Protein AF-A0A7S4IKD4-F1 (afdb_monomer_lite)

pLDDT: mean 79.12, std 15.24, range [34.0, 98.56]

InterPro domains:
  IPR001251 CRAL-TRIO lipid binding domain [PF00650] (8-101)
  IPR001251 CRAL-TRIO lipid binding domain [PS50191] (1-107)
  IPR001251 CRAL-TRIO lipid binding domain [cd00170] (11-102)
  IPR001849 Pleckstrin homology domain [PF00169] (153-236)
  IPR001849 Pleckstrin homology domain [PS50003] (150-240)
  IPR001849 Pleckstrin homology domain [SM00233] (151-242)
  IPR006869 Domain of unknown function DUF547 [PF04784] (438-534)
  IPR011993 PH-like domain superfamily [G3DSA:2.30.29.30] (145-246)
  IPR036865 CRAL-TRIO lipid binding domain superfamily [G3DSA:3.40.525.10] (2-118)
  IPR036865 CRAL-TRIO lipid binding domain superfamily [SSF52087] (10-106)

Foldseek 3Di:
DVVVVVPPDAADEAEAECVVPDPVPDDLLVVLVVLQVCCQPPPNRHQAYEYFCQDPVVVVVCVVCVLSQPPVHVVRYHYYNHLVVCCQPDPQCGDDVVSPGDPDDPPVVVVVVVCVVVVADPVDGDQDQDPNDRPCCSVDLNWLVNLQVQFPDWDWKWWADSVHRDTAIWTWTHHQQKIFTHNDNGGSHTPHIDGQQQWEWAEEPQQKIWTQRSSRNTIIIGGPDPVVPVVVVSSQVRNVVRNYYYHYDPDPLPLCLVVNCQLPPDDADDDDDDDDDPDPDPVVLLVLVLQVVPDCVQQVDPQSKDFLQRQLVSSCVPPVDDSVVSQVSVQVCVVFAQKAWSDPPDPGRDNDRVTIMHGQSSHPALAQLPNGADNDADPDALVVLLVVLLVLLVVLQVVQADPVRDGDLVVSCSDSSVSVSSPSLNNQQAHDLVPDPDLLLSLLSVLLSLLSVLCSVQNNPPDPVSVCSQAPRHWHRGNSDIDGSCCSQQVAQQQQADFLPDPDRGNDPPPPRPCNVRHDPHHPLLVLLLSDDVQLHPSSDRDPDSVVSSVSSLLSQLVPAWDDDPLAIEGEPSLSRRPDPDSLVVSLVNDDPVVSVSNVPHYYDYDYDDSD

Organism: NCBI:txid1487602

Secondary structure (DSSP, 8-state):
-HHHHTTT-S-EEEEEE-TT--GGG--HHHHHHHHHHHHHHSTT-EEEEEEES--TTHHHHHHHHHHHH-HHHHTTEEE-SSGGGGGGTS-TTTSBGGGTSSB---HHHHHHHHHHHHT--SSS----EETTEEGGGGTS---HHHHSTT-SEEEEEEEE-SSS--EEEEEEEEETTEEEEESSTT-SS-SEEEE-TT-EEEEETTSEEEEE-TTS-EEEEEESSTT-THHHHHHHHHHHHTT-EEEEES-------HHHHBTTTB-PPP-----------HHHHHHHHHHHHH-GGGGGSGGGEEEHHHHHHHHHHHH---HHHHHHHHHHHHHTTSEEESSTT--S---SSS-EEEEGGG---SBTT-SS--SS--SS-HHHHHHHHHHHHHHHHHHTB-TTS-B-HHHHHT-HHHHHHHHHGGGGTT--GGG-S-HHHHHHHHHHHHHHHHHHHH-S--SHHHHHIIIII-EEEETTEEEEHHIIIIIIITTTBPPTT-SSSBS---TT-GGGGGS-SS--TTHHHHT-BTTTB-TT---S-HHHHHHHHHHHHHHHSEEEETTEEEEEGGGGGS--S-HHHHHHTTS-HHHHHHTTTPPEEEEPPP--

Structure (mmCIF, N/CA/C/O backbone):
data_AF-A0A7S4IKD4-F1
#
_entry.id   AF-A0A7S4IKD4-F1
#
loop_
_atom_site.group_PDB
_atom_site.id
_atom_site.type_symbol
_atom_site.label_atom_id
_atom_site.label_alt_id
_atom_site.label_comp_id
_atom_site.label_asym_id
_atom_site.label_entity_id
_atom_site.label_seq_id
_atom_site.pdbx_PDB_ins_code
_atom_site.Cartn_x
_atom_site.Cartn_y
_atom_site.Cartn_z
_atom_site.occupancy
_atom_site.B_iso_or_equiv
_atom_site.auth_seq_id
_atom_site.auth_comp_id
_atom_site.auth_asym_id
_atom_site.auth_atom_id
_atom_site.pdbx_PDB_model_num
ATOM 1 N N . ARG A 1 1 ? -0.491 -34.774 -1.405 1.00 44.06 1 ARG A N 1
ATOM 2 C CA . ARG A 1 1 ? -1.287 -34.882 -2.650 1.00 44.06 1 ARG A CA 1
ATOM 3 C C . ARG A 1 1 ? -2.643 -34.179 -2.616 1.00 44.06 1 ARG A C 1
ATOM 5 O O . ARG A 1 1 ? -3.100 -33.851 -3.691 1.00 44.06 1 ARG A O 1
ATOM 12 N N . ALA A 1 2 ? -3.212 -33.799 -1.462 1.00 40.69 2 ALA A N 1
ATOM 13 C CA . ALA A 1 2 ? -4.368 -32.878 -1.429 1.00 40.69 2 ALA A CA 1
ATOM 14 C C . ALA A 1 2 ? -4.152 -31.588 -2.266 1.00 40.69 2 ALA A C 1
ATOM 16 O O . ALA A 1 2 ? -5.079 -31.040 -2.841 1.00 40.69 2 ALA A O 1
ATOM 17 N N . ILE A 1 3 ? -2.892 -31.153 -2.386 1.00 42.62 3 ILE A N 1
ATOM 18 C CA . ILE A 1 3 ? -2.442 -30.009 -3.196 1.00 42.62 3 ILE A CA 1
ATOM 19 C C . ILE A 1 3 ? -2.218 -30.359 -4.691 1.00 42.62 3 ILE A C 1
ATOM 21 O O . ILE A 1 3 ? -2.214 -29.471 -5.541 1.00 42.62 3 ILE A O 1
ATOM 25 N N . GLU A 1 4 ? -2.017 -31.639 -5.017 1.00 43.22 4 GLU A N 1
ATOM 26 C CA . GLU A 1 4 ? -1.955 -32.151 -6.401 1.00 43.22 4 GLU A CA 1
ATOM 27 C C . GLU A 1 4 ? -3.375 -32.374 -6.952 1.00 43.22 4 GLU A C 1
ATOM 29 O O . GLU A 1 4 ? -3.638 -32.055 -8.106 1.00 43.22 4 GLU A O 1
ATOM 34 N N . ASP A 1 5 ? -4.299 -32.831 -6.100 1.00 43.81 5 ASP A N 1
ATOM 35 C CA . ASP A 1 5 ? -5.710 -33.070 -6.431 1.00 43.81 5 ASP A CA 1
ATOM 36 C C . ASP A 1 5 ? -6.487 -31.751 -6.680 1.00 43.81 5 ASP A C 1
ATOM 38 O O . ASP A 1 5 ? -7.509 -31.753 -7.359 1.00 43.81 5 ASP A O 1
ATOM 42 N N . ALA A 1 6 ? -5.972 -30.610 -6.196 1.00 44.97 6 ALA A N 1
ATOM 43 C CA . ALA A 1 6 ? -6.520 -29.265 -6.426 1.00 44.97 6 ALA A CA 1
ATOM 44 C C . ALA A 1 6 ? -6.237 -28.686 -7.835 1.00 44.97 6 ALA A C 1
ATOM 46 O O . ALA A 1 6 ? -6.698 -27.588 -8.149 1.00 44.97 6 ALA A O 1
ATOM 47 N N . GLY A 1 7 ? -5.464 -29.381 -8.680 1.00 47.50 7 GLY A N 1
ATOM 48 C CA . GLY A 1 7 ? -5.093 -28.907 -10.020 1.00 47.50 7 GLY A CA 1
ATOM 49 C C . GLY A 1 7 ? -4.305 -27.584 -10.024 1.00 47.50 7 GLY A C 1
ATOM 50 O O . GLY A 1 7 ? -3.664 -27.217 -9.031 1.00 47.50 7 GLY A O 1
ATOM 51 N N . ASP A 1 8 ? -4.377 -26.851 -11.142 1.00 44.81 8 ASP A N 1
ATOM 52 C CA . ASP A 1 8 ? -3.740 -25.536 -11.374 1.00 44.81 8 ASP A CA 1
ATOM 53 C C . ASP A 1 8 ? -4.354 -24.380 -10.547 1.00 44.81 8 ASP A C 1
ATOM 55 O O . ASP A 1 8 ? -4.099 -23.204 -10.817 1.00 44.81 8 ASP A O 1
ATOM 59 N N . ALA A 1 9 ? -5.168 -24.679 -9.526 1.00 49.19 9 ALA A N 1
ATOM 60 C CA . ALA A 1 9 ? -5.803 -23.671 -8.689 1.00 49.19 9 ALA A CA 1
ATOM 61 C C . ALA A 1 9 ? -4.767 -22.774 -7.983 1.00 49.19 9 ALA A C 1
ATOM 63 O O . ALA A 1 9 ? -3.820 -23.235 -7.320 1.00 49.19 9 ALA A O 1
ATOM 64 N N . GLN A 1 10 ? -4.987 -21.470 -8.170 1.00 62.91 10 GLN A N 1
ATOM 65 C CA . GLN A 1 10 ? -4.190 -20.355 -7.684 1.00 62.91 10 GLN A CA 1
ATOM 66 C C . GLN A 1 10 ? -4.344 -20.239 -6.164 1.00 62.91 10 GLN A C 1
ATOM 68 O O . GLN A 1 10 ? -5.368 -19.801 -5.663 1.00 62.91 10 GLN A O 1
ATOM 73 N N . GLN A 1 11 ? -3.285 -20.606 -5.446 1.00 69.62 11 GLN A N 1
ATOM 74 C CA . GLN A 1 11 ? -3.122 -20.424 -4.000 1.00 69.62 11 GLN A CA 1
ATOM 75 C C . GLN A 1 11 ? -4.026 -21.271 -3.069 1.00 69.62 11 GLN A C 1
ATOM 77 O O . GLN A 1 11 ? -5.070 -21.794 -3.431 1.00 69.62 11 GLN A O 1
ATOM 82 N N . ILE A 1 12 ? -3.544 -21.467 -1.842 1.00 74.81 12 ILE A N 1
ATOM 83 C CA . ILE A 1 12 ? -4.068 -22.319 -0.771 1.00 74.81 12 ILE A CA 1
ATOM 84 C C . ILE A 1 12 ? -4.217 -21.446 0.471 1.00 74.81 12 ILE A C 1
ATOM 86 O O . ILE A 1 12 ? -3.310 -20.675 0.803 1.00 74.81 12 ILE A O 1
ATOM 90 N N . VAL A 1 13 ? -5.323 -21.622 1.186 1.00 78.44 13 VAL A N 1
ATOM 91 C CA . VAL A 1 13 ? -5.554 -21.010 2.496 1.00 78.44 13 VAL A CA 1
ATOM 92 C C . VAL A 1 13 ? -5.395 -22.068 3.584 1.00 78.44 13 VAL A C 1
ATOM 94 O O . VAL A 1 13 ? -5.990 -23.141 3.514 1.00 78.44 13 VAL A O 1
ATOM 97 N N . LEU A 1 14 ? -4.577 -21.774 4.593 1.00 79.88 14 LEU A N 1
ATOM 98 C CA . LEU A 1 14 ? -4.394 -22.624 5.769 1.00 79.88 14 LEU A CA 1
ATOM 99 C C . LEU A 1 14 ? -5.228 -22.074 6.925 1.00 79.88 14 LEU A C 1
ATOM 101 O O . LEU A 1 14 ? -4.923 -20.991 7.412 1.00 79.88 14 LEU A O 1
ATOM 105 N N . ILE A 1 15 ? -6.234 -22.815 7.391 1.00 83.81 15 ILE A N 1
ATOM 106 C CA . ILE A 1 15 ? -7.052 -22.432 8.553 1.00 83.81 15 ILE A CA 1
ATOM 107 C C . ILE A 1 15 ? -6.556 -23.183 9.789 1.00 83.81 15 ILE A C 1
ATOM 109 O O . ILE A 1 15 ? -6.458 -24.408 9.783 1.00 83.81 15 ILE A O 1
ATOM 113 N N . ASN A 1 16 ? -6.235 -22.447 10.847 1.00 82.81 16 ASN A N 1
ATOM 114 C CA . ASN A 1 16 ? -5.725 -22.960 12.109 1.00 82.81 16 ASN A CA 1
ATOM 115 C C . ASN A 1 16 ? -6.637 -22.509 13.256 1.00 82.81 16 ASN A C 1
ATOM 117 O O . ASN A 1 16 ? -6.608 -21.339 13.644 1.00 82.81 16 ASN A O 1
ATOM 121 N N . ASP A 1 17 ? -7.449 -23.427 13.787 1.00 84.62 17 ASP A N 1
ATOM 122 C CA . ASP A 1 17 ? -8.255 -23.165 14.981 1.00 84.62 17 ASP A CA 1
ATOM 123 C C . ASP A 1 17 ? -7.403 -23.276 16.238 1.00 84.62 17 ASP A C 1
ATOM 125 O O . ASP A 1 17 ? -6.868 -24.335 16.564 1.00 84.62 17 ASP A O 1
ATOM 129 N N . LEU A 1 18 ? -7.280 -22.164 16.956 1.00 82.19 18 LEU A N 1
ATOM 130 C CA . LEU A 1 18 ? -6.526 -22.088 18.199 1.00 82.19 18 LEU A CA 1
ATOM 131 C C . LEU A 1 18 ? -7.419 -22.211 19.437 1.00 82.19 18 LEU A C 1
ATOM 133 O O . LEU A 1 18 ? -6.959 -21.951 20.555 1.00 82.19 18 LEU A O 1
ATOM 137 N N . ASN A 1 19 ? -8.675 -22.627 19.274 1.00 81.88 19 ASN A N 1
ATOM 138 C CA . ASN A 1 19 ? -9.531 -22.958 20.399 1.00 81.88 19 ASN A CA 1
ATOM 139 C C . ASN A 1 19 ? -8.901 -24.094 21.232 1.00 81.88 19 ASN A C 1
ATOM 141 O O . ASN A 1 19 ? -8.451 -25.109 20.705 1.00 81.88 19 ASN A O 1
ATOM 145 N N . GLY A 1 20 ? -8.802 -23.908 22.551 1.00 79.44 20 GLY A N 1
ATOM 146 C CA . GLY A 1 20 ? -8.108 -24.853 23.439 1.00 79.44 20 GLY A CA 1
ATOM 147 C C . GLY A 1 20 ? -6.572 -24.860 23.325 1.00 79.44 20 GLY A C 1
ATOM 148 O O . GLY A 1 20 ? -5.914 -25.751 23.873 1.00 79.44 20 GLY A O 1
ATOM 149 N N . PHE A 1 21 ? -5.965 -23.882 22.644 1.00 79.25 21 PHE A N 1
ATOM 150 C CA . PHE A 1 21 ? -4.509 -23.764 22.572 1.00 79.25 21 PHE A CA 1
ATOM 151 C C . PHE A 1 21 ? -3.890 -23.455 23.948 1.00 79.25 21 PHE A C 1
ATOM 153 O O . PHE A 1 21 ? -4.237 -22.484 24.623 1.00 79.25 21 PHE A O 1
ATOM 160 N N . GLU A 1 22 ? -2.898 -24.254 24.339 1.00 72.00 22 GLU A N 1
ATOM 161 C CA . GLU A 1 22 ? -2.174 -24.154 25.602 1.00 72.00 22 GLU A CA 1
ATOM 162 C C . GLU A 1 22 ? -0.659 -24.323 25.391 1.00 72.00 22 GLU A C 1
ATOM 164 O O . GLU A 1 22 ? -0.173 -24.878 24.412 1.00 72.00 22 GLU A O 1
ATOM 169 N N . LYS A 1 23 ? 0.165 -23.919 26.362 1.00 64.94 23 LYS A N 1
ATOM 170 C CA . LYS A 1 23 ? 1.620 -24.138 26.249 1.00 64.94 23 LYS A CA 1
ATOM 171 C C . LYS A 1 23 ? 1.994 -25.630 26.160 1.00 64.94 23 LYS A C 1
ATOM 173 O O . LYS A 1 23 ? 3.006 -25.955 25.549 1.00 64.94 23 LYS A O 1
ATOM 178 N N . LYS A 1 24 ? 1.198 -26.521 26.767 1.00 75.50 24 LYS A N 1
ATOM 179 C CA . LYS A 1 24 ? 1.454 -27.973 26.817 1.00 75.50 24 LYS A CA 1
ATOM 180 C C . LYS A 1 24 ? 1.207 -28.692 25.485 1.00 75.50 24 LYS A C 1
ATOM 182 O O . LYS A 1 24 ? 1.806 -29.737 25.268 1.00 75.50 24 LYS A O 1
ATOM 187 N N . ASN A 1 25 ? 0.348 -28.147 24.619 1.00 73.56 25 ASN A N 1
ATOM 188 C CA . ASN A 1 25 ? 0.013 -28.726 23.312 1.00 73.56 25 ASN A CA 1
ATOM 189 C C . ASN A 1 25 ? 0.691 -27.990 22.141 1.00 73.56 25 ASN A C 1
ATOM 191 O O . ASN A 1 25 ? 0.447 -28.315 20.984 1.00 73.56 25 ASN A O 1
ATOM 195 N N . ASN A 1 26 ? 1.582 -27.035 22.432 1.00 69.62 26 ASN A N 1
ATOM 196 C CA . ASN A 1 26 ? 2.307 -26.277 21.422 1.00 69.62 26 ASN A CA 1
ATOM 197 C C . ASN A 1 26 ? 3.746 -26.781 21.236 1.00 69.62 26 ASN A C 1
ATOM 199 O O . ASN A 1 26 ? 4.644 -26.440 22.014 1.00 69.62 26 ASN A O 1
ATOM 203 N N . ASP A 1 27 ? 3.984 -27.511 20.147 1.00 69.94 27 ASP A N 1
ATOM 204 C CA . ASP A 1 27 ? 5.330 -27.812 19.664 1.00 69.94 27 ASP A CA 1
ATOM 205 C C . ASP A 1 27 ? 5.785 -26.747 18.651 1.00 69.94 27 ASP A C 1
ATOM 207 O O . ASP A 1 27 ? 5.557 -26.828 17.442 1.00 69.94 27 ASP A O 1
ATOM 211 N N . PHE A 1 28 ? 6.479 -25.724 19.156 1.00 62.47 28 PHE A N 1
ATOM 212 C CA . PHE A 1 28 ? 7.047 -24.647 18.339 1.00 62.47 28 PHE A CA 1
ATOM 213 C C . PHE A 1 28 ? 7.968 -25.139 17.218 1.00 62.47 28 PHE A C 1
ATOM 215 O O . PHE A 1 28 ? 8.113 -24.461 16.200 1.00 62.47 28 PHE A O 1
ATOM 222 N N . ARG A 1 29 ? 8.631 -26.282 17.413 1.00 56.53 29 ARG A N 1
ATOM 223 C CA . ARG A 1 29 ? 9.546 -26.839 16.422 1.00 56.53 29 ARG A CA 1
ATOM 224 C C . ARG A 1 29 ? 8.765 -27.507 15.299 1.00 56.53 29 ARG A C 1
ATOM 226 O O . ARG A 1 29 ? 9.107 -27.273 14.143 1.00 56.53 29 ARG A O 1
ATOM 233 N N . MET A 1 30 ? 7.722 -28.264 15.631 1.00 63.59 30 MET A N 1
ATOM 234 C CA . MET A 1 30 ? 6.826 -28.856 14.637 1.00 63.59 30 MET A CA 1
ATOM 235 C C . MET A 1 30 ? 6.145 -27.771 13.793 1.00 63.59 30 MET A C 1
ATOM 237 O O . MET A 1 30 ? 6.184 -27.834 12.568 1.00 63.59 30 MET A O 1
ATOM 241 N N . ASN A 1 31 ? 5.631 -26.716 14.432 1.00 65.88 31 ASN A N 1
ATOM 242 C CA . ASN A 1 31 ? 4.996 -25.589 13.740 1.00 65.88 31 ASN A CA 1
ATOM 243 C C . ASN A 1 31 ? 5.947 -24.883 12.763 1.00 65.88 31 ASN A C 1
ATOM 245 O O . ASN A 1 31 ? 5.590 -24.614 11.617 1.00 65.88 31 ASN A O 1
ATOM 249 N N . LYS A 1 32 ? 7.184 -24.614 13.197 1.00 63.25 32 LYS A N 1
ATOM 250 C CA . LYS A 1 32 ? 8.217 -24.024 12.338 1.00 63.25 32 LYS A CA 1
ATOM 251 C C . LYS A 1 32 ? 8.545 -24.912 11.138 1.00 63.25 32 LYS A C 1
ATOM 253 O O . LYS A 1 32 ? 8.718 -24.404 10.037 1.00 63.25 32 LYS A O 1
ATOM 258 N N . LEU A 1 33 ? 8.646 -26.219 11.362 1.00 61.91 33 LEU A N 1
ATOM 259 C CA . LEU A 1 33 ? 9.004 -27.186 10.333 1.00 61.91 33 LEU A CA 1
ATOM 260 C C . LEU A 1 33 ? 7.888 -27.355 9.295 1.00 61.91 33 LEU A C 1
ATOM 262 O O . LEU A 1 33 ? 8.172 -27.266 8.107 1.00 61.91 33 LEU A O 1
ATOM 266 N N . MET A 1 34 ? 6.636 -27.542 9.729 1.00 67.00 34 MET A N 1
ATOM 267 C CA . MET A 1 34 ? 5.467 -27.661 8.842 1.00 67.00 34 MET A CA 1
ATOM 268 C C . MET A 1 34 ? 5.378 -26.476 7.882 1.00 67.00 34 MET A C 1
ATOM 270 O O . MET A 1 34 ? 5.236 -26.635 6.673 1.00 67.00 34 MET A O 1
ATOM 274 N N . LEU A 1 35 ? 5.543 -25.280 8.430 1.00 67.50 35 LEU A N 1
ATOM 275 C CA . LEU A 1 35 ? 5.567 -24.034 7.687 1.00 67.50 35 LEU A CA 1
ATOM 276 C C . LEU A 1 35 ? 6.726 -23.978 6.680 1.00 67.50 35 LEU A C 1
ATOM 278 O O . LEU A 1 35 ? 6.500 -23.726 5.501 1.00 67.50 35 LEU A O 1
ATOM 282 N N . GLU A 1 36 ? 7.956 -24.273 7.111 1.00 62.38 36 GLU A N 1
ATOM 283 C CA . GLU A 1 36 ? 9.125 -24.312 6.220 1.00 62.38 36 GLU A CA 1
ATOM 284 C C . GLU A 1 36 ? 8.964 -25.347 5.092 1.00 62.38 36 GLU A C 1
ATOM 286 O O . GLU A 1 36 ? 9.387 -25.094 3.965 1.00 62.38 36 GLU A O 1
ATOM 291 N N . MET A 1 37 ? 8.306 -26.480 5.351 1.00 63.41 37 MET A N 1
ATOM 292 C CA . MET A 1 37 ? 8.037 -27.498 4.336 1.00 63.41 37 MET A CA 1
ATOM 293 C C . MET A 1 37 ? 7.001 -27.069 3.313 1.00 63.41 37 MET A C 1
ATOM 295 O O . MET A 1 37 ? 7.226 -27.288 2.121 1.00 63.41 37 MET A O 1
ATOM 299 N N . VAL A 1 38 ? 5.876 -26.507 3.766 1.00 65.44 38 VAL A N 1
ATOM 300 C CA . VAL A 1 38 ? 4.821 -26.031 2.868 1.00 65.44 38 VAL A CA 1
ATOM 301 C C . VAL A 1 38 ? 5.416 -25.013 1.902 1.00 65.44 38 VAL A C 1
ATOM 303 O O . VAL A 1 38 ? 5.215 -25.126 0.698 1.00 65.44 38 VAL A O 1
ATOM 306 N N . LEU A 1 39 ? 6.233 -24.087 2.405 1.00 61.31 39 LEU A N 1
ATOM 307 C CA . LEU A 1 39 ? 6.875 -23.078 1.569 1.00 61.31 39 LEU A CA 1
ATOM 308 C C . LEU A 1 39 ? 7.940 -23.665 0.635 1.00 61.31 39 LEU A C 1
ATOM 310 O O . LEU A 1 39 ? 8.071 -23.216 -0.499 1.00 61.31 39 LEU A O 1
ATOM 314 N N . ALA A 1 40 ? 8.694 -24.672 1.087 1.00 56.25 40 ALA A N 1
ATOM 315 C CA . ALA A 1 40 ? 9.734 -25.296 0.273 1.00 56.25 40 ALA A CA 1
ATOM 316 C C . ALA A 1 40 ? 9.167 -26.147 -0.877 1.00 56.25 40 ALA A C 1
ATOM 318 O O . ALA A 1 40 ? 9.747 -26.169 -1.961 1.00 56.25 40 ALA A O 1
ATOM 319 N N . HIS A 1 41 ? 8.057 -26.853 -0.644 1.00 59.19 41 HIS A N 1
ATOM 320 C CA . HIS A 1 41 ? 7.468 -27.786 -1.614 1.00 59.19 41 HIS A CA 1
ATOM 321 C C . HIS A 1 41 ? 6.354 -27.157 -2.452 1.00 59.19 41 HIS A C 1
ATOM 323 O O . HIS A 1 41 ? 6.120 -27.595 -3.577 1.00 59.19 41 HIS A O 1
ATOM 329 N N . PHE A 1 42 ? 5.695 -26.124 -1.928 1.00 63.66 42 PHE A N 1
ATOM 330 C CA . PHE A 1 42 ? 4.619 -25.396 -2.595 1.00 63.66 42 PHE A CA 1
ATOM 331 C C . PHE A 1 42 ? 4.904 -23.883 -2.584 1.00 63.66 42 PHE A C 1
ATOM 333 O O . PHE A 1 42 ? 4.105 -23.102 -2.050 1.00 63.66 42 PHE A O 1
ATOM 340 N N . PRO A 1 43 ? 6.047 -23.448 -3.154 1.00 56.38 43 PRO A N 1
ATOM 341 C CA . PRO A 1 43 ? 6.421 -22.038 -3.177 1.00 56.38 43 PRO A CA 1
ATOM 342 C C . PRO A 1 43 ? 5.343 -21.222 -3.897 1.00 56.38 43 PRO A C 1
ATOM 344 O O . PRO A 1 43 ? 4.772 -21.673 -4.889 1.00 56.38 43 PRO A O 1
ATOM 347 N N . ASN A 1 44 ? 5.029 -20.037 -3.370 1.00 64.12 44 ASN A N 1
ATOM 348 C CA . ASN A 1 44 ? 3.994 -19.124 -3.879 1.00 64.12 44 ASN A CA 1
ATOM 349 C C . ASN A 1 44 ? 2.557 -19.672 -3.906 1.00 64.12 44 ASN A C 1
ATOM 351 O O . ASN A 1 44 ? 1.653 -18.967 -4.352 1.00 64.12 44 ASN A O 1
ATOM 355 N N . ARG A 1 45 ? 2.312 -20.883 -3.384 1.00 68.50 45 ARG A N 1
ATOM 356 C CA . ARG A 1 45 ? 0.958 -21.438 -3.271 1.00 68.50 45 ARG A CA 1
ATOM 357 C C . ARG A 1 45 ? 0.288 -21.129 -1.941 1.00 68.50 45 ARG A C 1
ATOM 359 O O . ARG A 1 45 ? -0.904 -21.334 -1.853 1.00 68.50 45 ARG A O 1
ATOM 366 N N . VAL A 1 46 ? 0.975 -20.642 -0.909 1.00 73.31 46 VAL A N 1
ATOM 367 C CA . VAL A 1 46 ? 0.298 -20.227 0.338 1.00 73.31 46 VAL A CA 1
ATOM 368 C C . VAL A 1 46 ? -0.264 -18.823 0.149 1.00 73.31 46 VAL A C 1
ATOM 370 O O . VAL A 1 46 ? 0.485 -17.857 0.242 1.00 73.31 46 VAL A O 1
ATOM 373 N N . GLY A 1 47 ? -1.556 -18.703 -0.148 1.00 71.25 47 GLY A N 1
ATOM 374 C CA . GLY A 1 47 ? -2.231 -17.412 -0.321 1.00 71.25 47 GLY A CA 1
ATOM 375 C C . GLY A 1 47 ? -2.484 -16.722 1.012 1.00 71.25 47 GLY A C 1
ATOM 376 O O . GLY A 1 47 ? -2.178 -15.544 1.160 1.00 71.25 47 GLY A O 1
ATOM 377 N N . ALA A 1 48 ? -2.945 -17.483 2.008 1.00 78.19 48 ALA A N 1
ATOM 378 C CA . ALA A 1 48 ? -3.204 -16.968 3.346 1.00 78.19 48 ALA A CA 1
ATOM 379 C C . ALA A 1 48 ? -3.029 -18.037 4.436 1.00 78.19 48 ALA A C 1
ATOM 381 O O . ALA A 1 48 ? -3.173 -19.239 4.197 1.00 78.19 48 ALA A O 1
ATOM 382 N N . ILE A 1 49 ? -2.739 -17.583 5.655 1.00 81.00 49 ILE A N 1
ATOM 383 C CA . ILE A 1 49 ? -2.737 -18.381 6.883 1.00 81.00 49 ILE A CA 1
ATOM 384 C C . ILE A 1 49 ? -3.702 -17.716 7.862 1.00 81.00 49 ILE A C 1
ATOM 386 O O . ILE A 1 49 ? -3.421 -16.641 8.383 1.00 81.00 49 ILE A O 1
ATOM 390 N N . TRP A 1 50 ? -4.841 -18.344 8.107 1.00 86.62 50 TRP A N 1
ATOM 391 C CA . TRP A 1 50 ? -5.902 -17.863 8.980 1.00 86.62 50 TRP A CA 1
ATOM 392 C C . TRP A 1 50 ? -5.810 -18.542 10.339 1.00 86.62 50 TRP A C 1
ATOM 394 O O . TRP A 1 50 ? -6.067 -19.734 10.460 1.00 86.62 50 TRP A O 1
ATOM 404 N N . CYS A 1 51 ? -5.456 -17.795 11.377 1.00 85.19 51 CYS A N 1
ATOM 405 C CA . CYS A 1 51 ? -5.509 -18.276 12.753 1.00 85.19 51 CYS A CA 1
ATOM 406 C C . CYS A 1 51 ? -6.801 -17.776 13.400 1.00 85.19 51 CYS A C 1
ATOM 408 O O . CYS A 1 51 ? -6.943 -16.574 13.617 1.00 85.19 51 CYS A O 1
ATOM 410 N N . VAL A 1 52 ? -7.719 -18.678 13.731 1.00 85.25 52 VAL A N 1
ATOM 411 C CA . VAL A 1 52 ? -9.008 -18.353 14.361 1.00 85.25 52 VAL A CA 1
ATOM 412 C C . VAL A 1 52 ? -9.002 -18.718 15.842 1.00 85.25 52 VAL A C 1
ATOM 414 O O . VAL A 1 52 ? -8.142 -19.474 16.297 1.00 85.25 52 VAL A O 1
ATOM 417 N N . SER A 1 53 ? -9.929 -18.145 16.614 1.00 83.19 53 SER A N 1
ATOM 418 C CA . SER A 1 53 ? -10.049 -18.386 18.064 1.00 83.19 53 SER A CA 1
ATOM 419 C C . SER A 1 53 ? -8.756 -18.073 18.833 1.00 83.19 53 SER A C 1
ATOM 421 O O . SER A 1 53 ? -8.377 -18.782 19.764 1.00 83.19 53 SER A O 1
ATOM 423 N N . THR A 1 54 ? -8.022 -17.037 18.411 1.00 73.50 54 THR A N 1
ATOM 424 C CA . THR A 1 54 ? -6.647 -16.779 18.867 1.00 73.50 54 THR A CA 1
ATOM 425 C C . THR A 1 54 ? -6.585 -16.372 20.354 1.00 73.50 54 THR A C 1
ATOM 427 O O . THR A 1 54 ? -6.985 -15.263 20.717 1.00 73.50 54 THR A O 1
ATOM 430 N N . PRO A 1 55 ? -6.031 -17.197 21.271 1.00 70.69 55 PRO A N 1
ATOM 431 C CA . PRO A 1 55 ? -5.939 -16.801 22.673 1.00 70.69 55 PRO A CA 1
ATOM 432 C C . PRO A 1 55 ? -4.837 -15.757 22.879 1.00 70.69 55 PRO A C 1
ATOM 434 O O . PRO A 1 55 ? -3.855 -15.694 22.136 1.00 70.69 55 PRO A O 1
ATOM 437 N N . TRP A 1 56 ? -4.916 -14.978 23.963 1.00 62.00 56 TRP A N 1
ATOM 438 C CA . TRP A 1 56 ? -3.921 -13.936 24.264 1.00 62.00 56 TRP A CA 1
ATOM 439 C C . TRP A 1 56 ? -2.474 -14.469 24.305 1.00 62.00 56 TRP A C 1
ATOM 441 O O . TRP A 1 56 ? -1.544 -13.757 23.920 1.00 62.00 56 TRP A O 1
ATOM 451 N N . ILE A 1 57 ? -2.274 -15.730 24.718 1.00 64.69 57 ILE A N 1
ATOM 452 C CA . ILE A 1 57 ? -0.962 -16.392 24.758 1.00 64.69 57 ILE A CA 1
ATOM 453 C C . ILE A 1 57 ? -0.371 -16.597 23.354 1.00 64.69 57 ILE A C 1
ATOM 455 O O . ILE A 1 57 ? 0.850 -16.545 23.190 1.00 64.69 57 ILE A O 1
ATOM 459 N N . PHE A 1 58 ? -1.208 -16.729 22.318 1.00 67.75 58 PHE A N 1
ATOM 460 C CA . PHE A 1 58 ? -0.756 -16.815 20.931 1.00 67.75 58 PHE A CA 1
ATOM 461 C C . PHE A 1 58 ? -0.029 -15.537 20.494 1.00 67.75 58 PHE A C 1
ATOM 463 O O . PHE A 1 58 ? 0.924 -15.606 19.727 1.00 67.75 58 PHE A O 1
ATOM 470 N N . ARG A 1 59 ? -0.347 -14.373 21.079 1.00 60.22 59 ARG A N 1
ATOM 471 C CA . ARG A 1 59 ? 0.387 -13.113 20.836 1.00 60.22 59 ARG A CA 1
ATOM 472 C C . ARG A 1 59 ? 1.858 -13.218 21.256 1.00 60.22 59 ARG A C 1
ATOM 474 O O . ARG A 1 59 ? 2.726 -12.608 20.635 1.00 60.22 59 ARG A O 1
ATOM 481 N N . MET A 1 60 ? 2.158 -13.994 22.300 1.00 59.09 60 MET A N 1
ATOM 482 C CA . MET A 1 60 ? 3.531 -14.264 22.742 1.00 59.09 60 MET A CA 1
ATOM 483 C C . MET A 1 60 ? 4.232 -15.258 21.808 1.00 59.09 60 MET A C 1
ATOM 485 O O . MET A 1 60 ? 5.398 -15.068 21.471 1.00 59.09 60 MET A O 1
ATOM 489 N N . VAL A 1 61 ? 3.504 -16.278 21.350 1.00 64.62 61 VAL A N 1
ATOM 490 C CA . VAL A 1 61 ? 3.975 -17.307 20.409 1.00 64.62 61 VAL A CA 1
ATOM 491 C C . VAL A 1 61 ? 4.281 -16.694 19.039 1.00 64.62 61 VAL A C 1
ATOM 493 O O . VAL A 1 61 ? 5.362 -16.903 18.496 1.00 64.62 61 VAL A O 1
ATOM 496 N N . PHE A 1 62 ? 3.390 -15.859 18.510 1.00 70.81 62 PHE A N 1
ATOM 497 C CA . PHE A 1 62 ? 3.546 -15.229 17.204 1.00 70.81 62 PHE A CA 1
ATOM 498 C C . PHE A 1 62 ? 4.755 -14.289 17.151 1.00 70.81 62 PHE A C 1
ATOM 500 O O . PHE A 1 62 ? 5.470 -14.271 16.157 1.00 70.81 62 PHE A O 1
ATOM 507 N N . ARG A 1 63 ? 5.089 -13.585 18.245 1.00 64.12 63 ARG A N 1
ATOM 508 C CA . ARG A 1 63 ? 6.343 -12.802 18.336 1.00 64.12 63 ARG A CA 1
ATOM 509 C C . ARG A 1 63 ? 7.602 -13.661 18.179 1.00 64.12 63 ARG A C 1
ATOM 511 O O . ARG A 1 63 ? 8.619 -13.156 17.714 1.00 64.12 63 ARG A O 1
ATOM 518 N N . VAL A 1 64 ? 7.537 -14.936 18.563 1.00 61.22 64 VAL A N 1
ATOM 519 C CA . VAL A 1 64 ? 8.629 -15.906 18.394 1.00 61.22 64 VAL A CA 1
ATOM 520 C C . VAL A 1 64 ? 8.656 -16.470 16.969 1.00 61.22 64 VAL A C 1
ATOM 522 O O . VAL A 1 64 ? 9.744 -16.694 16.441 1.00 61.22 64 VAL A O 1
ATOM 525 N N . ILE A 1 65 ? 7.488 -16.654 16.341 1.00 63.81 65 ILE A N 1
ATOM 526 C CA . ILE A 1 65 ? 7.338 -17.226 14.991 1.00 63.81 65 ILE A CA 1
ATOM 527 C C . ILE A 1 65 ? 7.580 -16.185 13.884 1.00 63.81 65 ILE A C 1
ATOM 529 O O . ILE A 1 65 ? 8.128 -16.526 12.841 1.00 63.81 65 ILE A O 1
ATOM 533 N N . LYS A 1 66 ? 7.241 -14.909 14.106 1.00 65.50 66 LYS A N 1
ATOM 534 C CA . LYS A 1 66 ? 7.350 -13.818 13.119 1.00 65.50 66 LYS A CA 1
ATOM 535 C C . LYS A 1 66 ? 8.723 -13.748 12.422 1.00 65.50 66 LYS A C 1
ATOM 537 O O . LYS A 1 66 ? 8.748 -13.702 11.197 1.00 65.50 66 LYS A O 1
ATOM 542 N N . PRO A 1 67 ? 9.870 -13.835 13.128 1.00 61.94 67 PRO A N 1
ATOM 543 C CA . PRO A 1 67 ? 11.188 -13.840 12.486 1.00 61.94 67 PRO A CA 1
ATOM 544 C C . PRO A 1 67 ? 11.492 -15.082 11.627 1.00 61.94 67 PRO A C 1
ATOM 546 O O . PRO A 1 67 ? 12.537 -15.128 10.984 1.00 61.94 67 PRO A O 1
ATOM 549 N N . TRP A 1 68 ? 10.664 -16.131 11.675 1.00 62.25 68 TRP A N 1
ATOM 550 C CA . TRP A 1 68 ? 10.838 -17.355 10.879 1.00 62.25 68 TRP A CA 1
ATOM 551 C C . TRP A 1 68 ? 10.131 -17.286 9.529 1.00 62.25 68 TRP A C 1
ATOM 553 O O . TRP A 1 68 ? 10.554 -17.983 8.614 1.00 62.25 68 TRP A O 1
ATOM 563 N N . LEU A 1 69 ? 9.083 -16.466 9.437 1.00 65.25 69 LEU A N 1
ATOM 564 C CA . LEU A 1 69 ? 8.182 -16.362 8.292 1.00 65.25 69 LEU A CA 1
ATOM 565 C C . LEU A 1 69 ? 8.772 -15.523 7.146 1.00 65.25 69 LEU A C 1
ATOM 567 O O . LEU A 1 69 ? 8.488 -15.801 5.990 1.00 65.25 69 LEU A O 1
ATOM 571 N N . GLY A 1 70 ? 9.616 -14.529 7.453 1.00 59.53 70 GLY A N 1
ATOM 572 C CA . GLY A 1 70 ? 9.989 -13.493 6.481 1.00 59.53 70 GLY A CA 1
ATOM 573 C C . GLY A 1 70 ? 8.844 -12.496 6.257 1.00 59.53 70 GLY A C 1
ATOM 574 O O . GLY A 1 70 ? 7.681 -12.817 6.498 1.00 59.53 70 GLY A O 1
ATOM 575 N N . ASP A 1 71 ? 9.160 -11.267 5.850 1.00 60.88 71 ASP A N 1
ATOM 576 C CA . ASP A 1 71 ? 8.177 -10.170 5.823 1.00 60.88 71 ASP A CA 1
ATOM 577 C C . ASP A 1 71 ? 7.008 -10.436 4.856 1.00 60.88 71 ASP A C 1
ATOM 579 O O . ASP A 1 71 ? 5.865 -10.099 5.166 1.00 60.88 71 ASP A O 1
ATOM 583 N N . GLU A 1 72 ? 7.272 -11.127 3.744 1.00 60.78 72 GLU A N 1
ATOM 584 C CA . GLU A 1 72 ? 6.266 -11.493 2.742 1.00 60.78 72 GLU A CA 1
ATOM 585 C C . GLU A 1 72 ? 5.232 -12.500 3.260 1.00 60.78 72 GLU A C 1
ATOM 587 O O . GLU A 1 72 ? 4.051 -12.387 2.968 1.00 60.78 72 GLU A O 1
ATOM 592 N N . LEU A 1 73 ? 5.637 -13.507 4.033 1.00 65.12 73 LEU A N 1
ATOM 593 C CA . LEU A 1 73 ? 4.679 -14.486 4.546 1.00 65.12 73 LEU A CA 1
ATOM 594 C C . LEU A 1 73 ? 3.960 -13.968 5.790 1.00 65.12 73 LEU A C 1
ATOM 596 O O . LEU A 1 73 ? 2.816 -14.338 6.034 1.00 65.12 73 LEU A O 1
ATOM 600 N N . VAL A 1 74 ? 4.607 -13.090 6.566 1.00 71.62 74 VAL A N 1
ATOM 601 C CA . VAL A 1 74 ? 3.961 -12.389 7.684 1.00 71.62 74 VAL A CA 1
ATOM 602 C C . VAL A 1 74 ? 2.755 -11.590 7.204 1.00 71.62 74 VAL A C 1
ATOM 604 O O . VAL A 1 74 ? 1.749 -11.580 7.908 1.00 71.62 74 VAL A O 1
ATOM 607 N N . SER A 1 75 ? 2.829 -10.947 6.032 1.00 70.06 75 SER A N 1
ATOM 608 C CA . SER A 1 75 ? 1.693 -10.190 5.489 1.00 70.06 75 SER A CA 1
ATOM 609 C C . SER A 1 75 ? 0.512 -11.076 5.077 1.00 70.06 75 SER A C 1
ATOM 611 O O . SER A 1 75 ? -0.600 -10.569 4.977 1.00 70.06 75 SER A O 1
ATOM 613 N N . ARG A 1 76 ? 0.731 -12.388 4.908 1.00 75.75 76 ARG A N 1
ATOM 614 C CA . ARG A 1 76 ? -0.299 -13.393 4.594 1.00 75.75 76 ARG A CA 1
ATOM 615 C C . ARG A 1 76 ? -0.895 -14.069 5.839 1.00 75.75 76 ARG A C 1
ATOM 617 O O . ARG A 1 76 ? -1.739 -14.953 5.703 1.00 75.75 76 ARG A O 1
ATOM 624 N N . VAL A 1 77 ? -0.440 -13.729 7.054 1.00 77.81 77 VAL A N 1
ATOM 625 C CA . VAL A 1 77 ? -0.997 -14.273 8.307 1.00 77.81 77 VAL A CA 1
ATOM 626 C C . VAL A 1 77 ? -2.102 -13.360 8.829 1.00 77.81 77 VAL A C 1
ATOM 628 O O . VAL A 1 77 ? -1.844 -12.220 9.211 1.00 77.81 77 VAL A O 1
ATOM 631 N N . HIS A 1 78 ? -3.313 -13.899 8.941 1.00 76.69 78 HIS A N 1
ATOM 632 C CA . HIS A 1 78 ? -4.497 -13.207 9.440 1.00 76.69 78 HIS A CA 1
ATOM 633 C C . HIS A 1 78 ? -4.944 -13.827 10.761 1.00 76.69 78 HIS A C 1
ATOM 635 O O . HIS A 1 78 ? -4.947 -15.049 10.917 1.00 76.69 78 HIS A O 1
ATOM 641 N N . LEU A 1 79 ? -5.288 -12.978 11.728 1.00 79.38 79 LEU A N 1
ATOM 642 C CA . LEU A 1 79 ? -5.734 -13.395 13.052 1.00 79.38 79 LEU A CA 1
ATOM 643 C C . LEU A 1 79 ? -7.191 -12.988 13.224 1.00 79.38 79 LEU A C 1
ATOM 645 O O . LEU A 1 79 ? -7.505 -11.808 13.106 1.00 79.38 79 LEU A O 1
ATOM 649 N N . PHE A 1 80 ? -8.031 -13.958 13.552 1.00 77.69 80 PHE A N 1
ATOM 650 C CA . PHE A 1 80 ? -9.456 -13.772 13.786 1.00 77.69 80 PHE A CA 1
ATOM 651 C C . PHE A 1 80 ? -9.774 -13.977 15.268 1.00 77.69 80 PHE A C 1
ATOM 653 O O . PHE A 1 80 ? -9.093 -14.736 15.984 1.00 77.69 80 PHE A O 1
ATOM 660 N N . GLY A 1 81 ? -10.811 -13.285 15.736 1.00 69.44 81 GLY A N 1
ATOM 661 C CA . GLY A 1 81 ? -11.314 -13.393 17.104 1.00 69.44 81 GLY A CA 1
ATOM 662 C C . GLY A 1 81 ? -12.015 -14.727 17.359 1.00 69.44 81 GLY A C 1
ATOM 663 O O . GLY A 1 81 ? -11.874 -15.298 18.442 1.00 69.44 81 GLY A O 1
ATOM 664 N N . GLY A 1 82 ? -12.695 -15.268 16.347 1.00 76.81 82 GLY A N 1
ATOM 665 C CA . GLY A 1 82 ? -13.388 -16.554 16.412 1.00 76.81 82 GLY A CA 1
ATOM 666 C C . GLY A 1 82 ? -13.699 -17.153 15.041 1.00 76.81 82 GLY A C 1
ATOM 667 O O . GLY A 1 82 ? -13.388 -16.577 14.003 1.00 76.81 82 GLY A O 1
ATOM 668 N N . THR A 1 83 ? -14.318 -18.332 15.037 1.00 80.50 83 THR A N 1
ATOM 669 C CA . THR A 1 83 ? -14.660 -19.063 13.804 1.00 80.50 83 THR A CA 1
ATOM 670 C C . T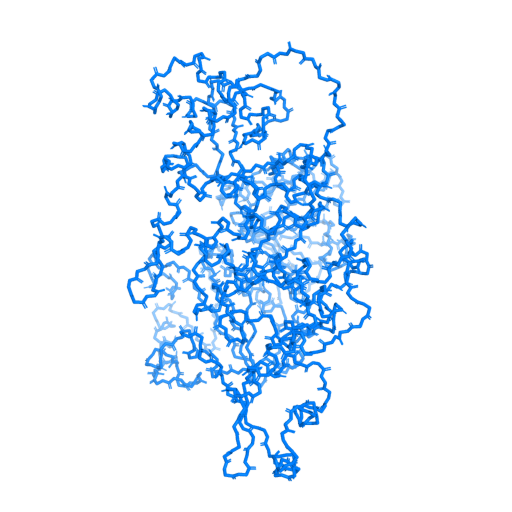HR A 1 83 ? -15.793 -18.415 13.006 1.00 80.50 83 THR A C 1
ATOM 672 O O . THR A 1 83 ? -15.870 -18.619 11.800 1.00 80.50 83 THR A O 1
ATOM 675 N N . SER A 1 84 ? -16.636 -17.584 13.631 1.00 77.88 84 SER A N 1
ATOM 676 C CA . SER A 1 84 ? -17.740 -16.884 12.957 1.00 77.88 84 SER A CA 1
ATOM 677 C C . SER A 1 84 ? -17.277 -15.967 11.825 1.00 77.88 84 SER A C 1
ATOM 679 O O . SER A 1 84 ? -17.988 -15.826 10.835 1.00 77.88 84 SER A O 1
ATOM 681 N N . GLU A 1 85 ? -16.081 -15.389 11.954 1.00 77.06 85 GLU A N 1
ATOM 682 C CA . GLU A 1 85 ? -15.465 -14.502 10.956 1.00 77.06 85 GLU A CA 1
ATOM 683 C C . GLU A 1 85 ? -15.120 -15.255 9.657 1.00 77.06 85 GLU A C 1
ATOM 685 O O . GLU A 1 85 ? -15.056 -14.655 8.592 1.00 77.06 85 GLU A O 1
ATOM 690 N N . LEU A 1 86 ? -14.981 -16.589 9.694 1.00 79.12 86 LEU A N 1
ATOM 691 C CA . LEU A 1 86 ? -14.699 -17.392 8.497 1.00 79.12 86 LEU A CA 1
ATOM 692 C C . LEU A 1 86 ? -15.838 -17.370 7.471 1.00 79.12 86 LEU A C 1
ATOM 694 O O . LEU A 1 86 ? -15.591 -17.580 6.284 1.00 79.12 86 LEU A O 1
ATOM 698 N N . ARG A 1 87 ? -17.072 -17.092 7.910 1.00 77.56 87 ARG A N 1
ATOM 699 C CA . ARG A 1 87 ? -18.248 -17.003 7.029 1.00 77.56 87 ARG A CA 1
ATOM 700 C C . ARG A 1 87 ? -18.205 -15.797 6.091 1.00 77.56 87 ARG A C 1
ATOM 702 O O . ARG A 1 87 ? -18.931 -15.783 5.106 1.00 77.56 87 ARG A O 1
ATOM 709 N N . GLU A 1 88 ? -17.352 -14.815 6.374 1.00 77.25 88 GLU A N 1
ATOM 710 C CA . GLU A 1 88 ? -17.100 -13.685 5.472 1.00 77.25 88 GLU A CA 1
ATOM 711 C C . GLU A 1 88 ? -16.288 -14.111 4.237 1.00 77.25 88 GLU A C 1
ATOM 713 O O . GLU A 1 88 ? -16.314 -13.426 3.218 1.00 77.25 88 GLU A O 1
ATOM 718 N N . PHE A 1 89 ? -15.596 -15.256 4.305 1.00 76.75 89 PHE A N 1
ATOM 719 C CA . PHE A 1 89 ? -14.686 -15.722 3.255 1.00 76.75 89 PHE A CA 1
ATOM 720 C C . PHE A 1 89 ? -15.090 -17.056 2.622 1.00 76.75 89 PHE A C 1
ATOM 722 O O . PHE A 1 89 ? -14.682 -17.347 1.499 1.00 76.75 89 PHE A O 1
ATOM 729 N N . ILE A 1 90 ? -15.841 -17.894 3.344 1.00 79.81 90 ILE A N 1
ATOM 730 C CA . ILE A 1 90 ? -16.251 -19.227 2.893 1.00 79.81 90 ILE A CA 1
ATOM 731 C C . ILE A 1 90 ? -17.763 -19.360 3.064 1.00 79.81 90 ILE A C 1
ATOM 733 O O . ILE A 1 90 ? -18.287 -19.182 4.166 1.00 79.81 90 ILE A O 1
ATOM 737 N N . ALA A 1 91 ? -18.455 -19.711 1.976 1.00 82.31 91 ALA A N 1
ATOM 738 C CA . ALA A 1 91 ? -19.893 -19.947 1.986 1.00 82.31 91 ALA A CA 1
ATOM 739 C C . ALA A 1 91 ? -20.276 -21.036 3.005 1.00 82.31 91 ALA A C 1
ATOM 741 O O . ALA A 1 91 ? -19.537 -22.001 3.220 1.00 82.31 91 ALA A O 1
ATOM 742 N N . GLU A 1 92 ? -21.440 -20.891 3.648 1.00 82.69 92 GLU A N 1
ATOM 743 C CA . GLU A 1 92 ? -21.844 -21.783 4.743 1.00 82.69 92 GLU A CA 1
ATOM 744 C C . GLU A 1 92 ? -21.877 -23.260 4.333 1.00 82.69 92 GLU A C 1
ATOM 746 O O . GLU A 1 92 ? -21.553 -24.117 5.144 1.00 82.69 92 GLU A O 1
ATOM 751 N N . ASP A 1 93 ? -22.259 -23.576 3.101 1.00 89.19 93 ASP A N 1
ATOM 752 C CA . ASP A 1 93 ? -22.324 -24.938 2.563 1.00 89.19 93 ASP A CA 1
ATOM 753 C C . ASP A 1 93 ? -20.950 -25.553 2.256 1.00 89.19 93 ASP A C 1
ATOM 755 O O . ASP A 1 93 ? -20.849 -26.773 2.157 1.00 89.19 93 ASP A O 1
ATOM 759 N N . GLN A 1 94 ? -19.897 -24.737 2.169 1.00 83.94 94 GLN A N 1
ATOM 760 C CA . GLN A 1 94 ? -18.513 -25.166 1.942 1.00 83.94 94 GLN A CA 1
ATOM 761 C C . GLN A 1 94 ? -17.676 -25.182 3.227 1.00 83.94 94 GLN A C 1
ATOM 763 O O . GLN A 1 94 ? -16.688 -25.912 3.323 1.00 83.94 94 GLN A O 1
ATOM 768 N N . LEU A 1 95 ? -18.064 -24.397 4.233 1.00 84.38 95 LEU A N 1
ATOM 769 C CA . LEU A 1 95 ? -17.378 -24.329 5.517 1.00 84.38 95 LEU A CA 1
ATOM 770 C C . LEU A 1 95 ? -17.743 -25.533 6.397 1.00 84.38 95 LEU A C 1
ATOM 772 O O . LEU A 1 95 ? -18.920 -25.872 6.545 1.00 84.38 95 LEU A O 1
ATOM 776 N N . LEU A 1 96 ? -16.742 -26.177 7.009 1.00 85.38 96 LEU A N 1
ATOM 777 C CA . LEU A 1 96 ? -16.983 -27.334 7.878 1.00 85.38 96 LEU A CA 1
ATOM 778 C C . LEU A 1 96 ? -17.841 -26.964 9.091 1.00 85.38 96 LEU A C 1
ATOM 780 O O . LEU A 1 96 ? -17.755 -25.851 9.619 1.00 85.38 96 LEU A O 1
ATOM 784 N N . THR A 1 97 ? -18.616 -27.929 9.584 1.00 87.38 97 THR A N 1
ATOM 785 C CA . THR A 1 97 ? -19.444 -27.763 10.790 1.00 87.38 97 THR A CA 1
ATOM 786 C C . THR A 1 97 ? -18.646 -27.306 12.011 1.00 87.38 97 THR A C 1
ATOM 788 O O . THR A 1 97 ? -19.147 -26.496 12.787 1.00 87.38 97 THR A O 1
ATOM 791 N N . ASP A 1 98 ? -17.393 -27.748 12.150 1.00 82.88 98 ASP A N 1
ATOM 792 C CA . ASP A 1 98 ? -16.513 -27.382 13.273 1.00 82.88 98 ASP A CA 1
ATOM 793 C C . ASP A 1 98 ? -16.122 -25.894 13.255 1.00 82.88 98 ASP A C 1
ATOM 795 O O . ASP A 1 98 ? -15.885 -25.288 14.298 1.00 82.88 98 ASP A O 1
ATOM 799 N N . PHE A 1 99 ? -16.143 -25.274 12.073 1.00 84.69 99 PHE A N 1
ATOM 800 C CA . PHE A 1 99 ? -15.942 -23.837 11.877 1.00 84.69 99 PHE A CA 1
ATOM 801 C C . PHE A 1 99 ? -17.263 -23.054 11.821 1.00 84.69 99 PHE A C 1
ATOM 803 O O . PHE A 1 99 ? -17.273 -21.861 11.527 1.00 84.69 99 PHE A O 1
ATOM 810 N N . GLY A 1 100 ? -18.390 -23.708 12.112 1.00 81.56 100 GLY A N 1
ATOM 811 C CA . GLY 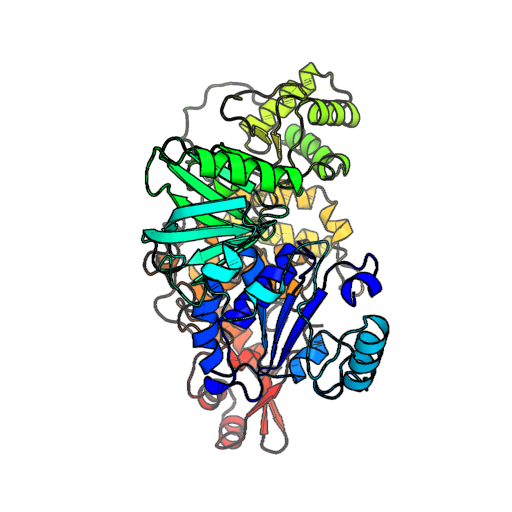A 1 100 ? -19.713 -23.097 12.100 1.00 81.56 100 GLY A CA 1
ATOM 812 C C . GLY A 1 100 ? -20.380 -23.043 10.725 1.00 81.56 100 GLY A C 1
ATOM 813 O O . GLY A 1 100 ? -21.301 -22.248 10.561 1.00 81.56 100 GLY A O 1
ATOM 814 N N . GLY A 1 101 ? -19.952 -23.839 9.745 1.00 86.56 101 GLY A N 1
ATOM 815 C CA . GLY A 1 101 ? -20.683 -24.017 8.487 1.00 86.56 101 GLY A CA 1
ATOM 816 C C . GLY A 1 101 ? -21.644 -25.214 8.496 1.00 86.56 101 GLY A C 1
ATOM 817 O O . GLY A 1 101 ? -22.055 -25.707 9.547 1.00 86.56 101 GLY A O 1
ATOM 818 N N . LYS A 1 102 ? -22.023 -25.671 7.304 1.00 88.56 102 LYS A N 1
ATOM 819 C CA . LYS A 1 102 ? -22.955 -26.775 7.023 1.00 88.56 102 LYS A CA 1
ATOM 820 C C . LYS A 1 102 ? -22.278 -27.939 6.293 1.00 88.56 102 LYS A C 1
ATOM 822 O O . LYS A 1 102 ? -22.897 -28.996 6.164 1.00 88.56 102 LYS A O 1
ATOM 827 N N . CYS A 1 103 ? -21.035 -27.769 5.838 1.00 86.62 103 CYS A N 1
ATOM 828 C CA . CYS A 1 103 ? -20.274 -28.822 5.179 1.00 86.62 103 CYS A CA 1
ATOM 829 C C . CYS A 1 103 ? -19.894 -29.901 6.196 1.00 86.62 103 CYS A C 1
ATOM 831 O O . CYS A 1 103 ? -19.260 -29.621 7.217 1.00 86.62 103 CYS A O 1
ATOM 833 N N . LYS A 1 104 ? -20.295 -31.144 5.932 1.00 84.94 104 LYS A N 1
ATOM 834 C CA . LYS A 1 104 ? -20.013 -32.282 6.804 1.00 84.94 104 LYS A CA 1
ATOM 835 C C . LYS A 1 104 ? -19.136 -33.269 6.050 1.00 84.94 104 LYS A C 1
ATOM 837 O O . LYS A 1 104 ? -19.644 -34.075 5.279 1.00 84.94 104 LYS A O 1
ATOM 842 N N . GLU A 1 105 ? -17.838 -33.202 6.304 1.00 80.62 105 GLU A N 1
ATOM 843 C CA . GLU A 1 105 ? -16.842 -34.089 5.703 1.00 80.62 105 GLU A CA 1
ATOM 844 C C . GLU A 1 105 ? -16.326 -35.099 6.727 1.00 80.62 105 GLU A C 1
ATOM 846 O O . GLU A 1 105 ? -16.061 -34.760 7.883 1.00 80.62 105 GLU A O 1
ATOM 851 N N . ASP A 1 106 ? -16.152 -36.349 6.299 1.00 82.00 106 ASP A N 1
ATOM 852 C CA . ASP A 1 106 ? -15.494 -37.374 7.109 1.00 82.00 106 ASP A CA 1
ATOM 853 C C . ASP A 1 106 ? -13.976 -37.292 6.919 1.00 82.00 106 ASP A C 1
ATOM 855 O O . ASP A 1 106 ? -13.367 -38.037 6.150 1.00 82.00 106 ASP A O 1
ATOM 859 N N . ILE A 1 107 ? -13.352 -36.353 7.635 1.00 79.75 107 ILE A N 1
ATOM 860 C CA . ILE A 1 107 ? -11.900 -36.131 7.578 1.00 79.75 107 ILE A CA 1
ATOM 861 C C . ILE A 1 107 ? -11.136 -37.399 7.981 1.00 79.75 107 ILE A C 1
ATOM 863 O O . ILE A 1 107 ? -10.072 -37.688 7.429 1.00 79.75 107 ILE A O 1
ATOM 867 N N . ARG A 1 108 ? -11.668 -38.168 8.941 1.00 79.88 108 ARG A N 1
ATOM 868 C CA . ARG A 1 108 ? -11.016 -39.384 9.426 1.00 79.88 108 ARG A CA 1
ATOM 869 C C . ARG A 1 108 ? -11.110 -40.505 8.399 1.00 79.88 108 ARG A C 1
ATOM 871 O O . ARG A 1 108 ? -10.080 -41.094 8.089 1.00 79.88 108 ARG A O 1
ATOM 878 N N . GLY A 1 109 ? -12.287 -40.746 7.831 1.00 82.56 109 GLY A N 1
ATOM 879 C CA . GLY A 1 109 ? -12.463 -41.705 6.740 1.00 82.56 109 GLY A CA 1
ATOM 880 C C . GLY A 1 109 ? -11.632 -41.337 5.510 1.00 82.56 109 GLY A C 1
ATOM 881 O O . GLY A 1 109 ? -10.982 -42.203 4.925 1.00 82.56 109 GLY A O 1
ATOM 882 N N . TRP A 1 110 ? -11.551 -40.045 5.172 1.00 83.31 110 TRP A N 1
ATOM 883 C CA . TRP A 1 110 ? -10.639 -39.555 4.137 1.00 83.31 110 TRP A CA 1
ATOM 884 C C . TRP A 1 110 ? -9.180 -39.901 4.463 1.00 83.31 110 TRP A C 1
ATOM 886 O O . TRP A 1 110 ? -8.482 -40.469 3.624 1.00 83.31 110 TRP A O 1
ATOM 896 N N . ALA A 1 111 ? -8.716 -39.615 5.683 1.00 76.94 111 ALA A N 1
ATOM 897 C CA . ALA A 1 111 ? -7.344 -39.903 6.097 1.00 76.94 111 ALA A CA 1
ATOM 898 C C . ALA A 1 111 ? -7.028 -41.410 6.088 1.00 76.94 111 ALA A C 1
ATOM 900 O O . ALA A 1 111 ? -5.953 -41.804 5.636 1.00 76.94 111 ALA A O 1
ATOM 901 N N . GLU A 1 112 ? -7.958 -42.249 6.549 1.00 82.69 112 GLU A N 1
ATOM 902 C CA . GLU A 1 112 ? -7.835 -43.712 6.559 1.00 82.69 112 GLU A CA 1
ATOM 903 C C . GLU A 1 112 ? -7.762 -44.282 5.135 1.00 82.69 112 GLU A C 1
ATOM 905 O O . GLU A 1 112 ? -6.886 -45.101 4.840 1.00 82.69 112 GLU A O 1
ATOM 910 N N . GLU A 1 113 ? -8.598 -43.794 4.215 1.00 82.69 113 GLU A N 1
ATOM 911 C CA . GLU A 1 113 ? -8.550 -44.203 2.809 1.00 82.69 113 GLU A CA 1
ATOM 912 C C . GLU A 1 113 ? -7.249 -43.755 2.130 1.00 82.69 113 GLU A C 1
ATOM 914 O O . GLU A 1 113 ? -6.622 -44.526 1.399 1.00 82.69 113 GLU A O 1
ATOM 919 N N . ARG A 1 114 ? -6.771 -42.536 2.416 1.00 77.31 114 ARG A N 1
ATOM 920 C CA . ARG A 1 114 ? -5.467 -42.067 1.921 1.00 77.31 114 ARG A CA 1
ATOM 921 C C . ARG A 1 114 ? -4.321 -42.917 2.448 1.00 77.31 114 ARG A C 1
ATOM 923 O O . ARG A 1 114 ? -3.463 -43.315 1.665 1.00 77.31 114 ARG A O 1
ATOM 930 N N . ALA A 1 115 ? -4.323 -43.232 3.738 1.00 75.50 115 ALA A N 1
ATOM 931 C CA . ALA A 1 115 ? -3.315 -44.080 4.356 1.00 75.50 115 ALA A CA 1
ATOM 932 C C . ALA A 1 115 ? -3.290 -45.480 3.722 1.00 75.50 115 ALA A C 1
ATOM 934 O O . ALA A 1 115 ? -2.216 -45.998 3.414 1.00 75.50 115 ALA A O 1
ATOM 935 N N . ARG A 1 116 ? -4.467 -46.048 3.423 1.00 79.94 116 ARG A N 1
ATOM 936 C CA . ARG A 1 116 ? -4.607 -47.317 2.695 1.00 79.94 116 ARG A CA 1
ATOM 937 C C . ARG A 1 116 ? -4.013 -47.248 1.286 1.00 79.94 116 ARG A C 1
ATOM 939 O O . ARG A 1 116 ? -3.289 -48.161 0.895 1.00 79.94 116 ARG A O 1
ATOM 946 N N . ILE A 1 117 ? -4.300 -46.182 0.533 1.00 76.19 117 ILE A N 1
ATOM 947 C CA . ILE A 1 117 ? -3.760 -45.961 -0.822 1.00 76.19 117 ILE A CA 1
ATOM 948 C C . ILE A 1 117 ? -2.236 -45.791 -0.790 1.00 76.19 117 ILE A C 1
ATOM 950 O O . ILE A 1 117 ? -1.534 -46.298 -1.662 1.00 76.19 117 ILE A O 1
ATOM 954 N N . GLU A 1 118 ? -1.722 -45.075 0.208 1.00 67.75 118 GLU A N 1
ATOM 955 C CA . GLU A 1 118 ? -0.303 -44.724 0.327 1.00 67.75 118 GLU A CA 1
ATOM 956 C C . GLU A 1 118 ? 0.522 -45.789 1.070 1.00 67.75 118 GLU A C 1
ATOM 958 O O . GLU A 1 118 ? 1.741 -45.659 1.171 1.00 67.75 118 GLU A O 1
ATOM 963 N N . GLY A 1 119 ? -0.117 -46.854 1.568 1.00 72.38 119 GLY A N 1
ATOM 964 C CA . GLY A 1 119 ? 0.540 -47.921 2.326 1.00 72.38 119 GLY A CA 1
ATOM 965 C C . GLY A 1 119 ? 1.101 -47.458 3.675 1.00 72.38 119 GLY A C 1
ATOM 966 O O . GLY A 1 119 ? 2.050 -48.054 4.180 1.00 72.38 119 GLY A O 1
ATOM 967 N N . VAL A 1 120 ? 0.548 -46.386 4.249 1.00 68.69 120 VAL A N 1
ATOM 968 C CA . VAL A 1 120 ? 0.988 -45.793 5.519 1.00 68.69 120 VAL A CA 1
ATOM 969 C C . VAL A 1 120 ? 0.100 -46.298 6.655 1.00 68.69 120 VAL A C 1
ATOM 971 O O . VAL A 1 120 ? -1.119 -46.343 6.533 1.00 68.69 120 VAL A O 1
ATOM 974 N N . ASN A 1 121 ? 0.699 -46.653 7.791 1.00 72.69 121 ASN A N 1
ATOM 975 C CA . ASN A 1 121 ? -0.043 -46.951 9.014 1.00 72.69 121 ASN A CA 1
ATOM 976 C C . ASN A 1 121 ? -0.201 -45.664 9.845 1.00 72.69 121 ASN A C 1
ATOM 978 O O . ASN A 1 121 ? 0.796 -45.094 10.281 1.00 72.69 121 ASN A O 1
ATOM 982 N N . LEU A 1 122 ? -1.439 -45.205 10.064 1.00 67.38 122 LEU A N 1
ATOM 983 C CA . LEU A 1 122 ? -1.727 -43.966 10.808 1.00 67.38 122 LEU A CA 1
ATOM 984 C C . LEU A 1 122 ? -1.339 -44.043 12.293 1.00 67.38 122 LEU A C 1
ATOM 986 O O . LEU A 1 122 ? -0.937 -43.033 12.867 1.00 67.38 122 LEU A O 1
ATOM 990 N N . ASP A 1 123 ? -1.401 -45.229 12.901 1.00 69.81 123 ASP A N 1
ATOM 991 C CA . ASP A 1 123 ? -1.047 -45.441 14.310 1.00 69.81 123 ASP A CA 1
ATOM 992 C C . ASP A 1 123 ? 0.466 -45.641 14.508 1.00 69.81 123 ASP A C 1
ATOM 994 O O . ASP A 1 123 ? 0.997 -45.461 15.607 1.00 69.81 123 ASP A O 1
ATOM 998 N N . LYS A 1 124 ? 1.174 -46.029 13.439 1.00 65.00 124 LYS A N 1
ATOM 999 C CA . LYS A 1 124 ? 2.629 -46.233 13.396 1.00 65.00 124 LYS A CA 1
ATOM 1000 C C . LYS A 1 124 ? 3.194 -45.789 12.044 1.00 65.00 124 LYS A C 1
ATOM 1002 O O . LYS A 1 124 ? 3.494 -46.644 11.207 1.00 65.00 124 LYS A O 1
ATOM 1007 N N . PRO A 1 125 ? 3.354 -44.478 11.813 1.00 56.09 125 PRO A N 1
ATOM 1008 C CA . PRO A 1 125 ? 3.890 -43.994 10.552 1.00 56.09 125 PRO A CA 1
ATOM 1009 C C . PRO A 1 125 ? 5.344 -44.457 10.393 1.00 56.09 125 PRO A C 1
ATOM 1011 O O . PRO A 1 125 ? 6.218 -44.092 11.180 1.00 56.09 125 PRO A O 1
ATOM 1014 N N . GLU A 1 126 ? 5.602 -45.275 9.374 1.00 52.16 126 GLU A N 1
ATOM 1015 C CA . GLU A 1 126 ? 6.959 -45.587 8.920 1.00 52.16 126 GLU A CA 1
ATOM 1016 C C . GLU A 1 126 ? 7.642 -44.295 8.427 1.00 52.16 126 GLU A C 1
ATOM 1018 O O . GLU A 1 126 ? 6.966 -43.413 7.879 1.00 52.16 126 GLU A O 1
ATOM 1023 N N . PRO A 1 127 ? 8.972 -44.150 8.578 1.00 52.62 127 PRO A N 1
ATOM 1024 C CA . PRO A 1 127 ? 9.721 -43.043 8.004 1.00 52.62 127 PRO A CA 1
ATOM 1025 C C . PRO A 1 127 ? 9.460 -42.890 6.498 1.00 52.62 127 PRO A C 1
ATOM 1027 O O . PRO A 1 127 ? 10.012 -43.630 5.689 1.00 52.62 127 PRO A O 1
ATOM 1030 N N . HIS A 1 128 ? 8.619 -41.932 6.100 1.00 45.38 128 HIS A N 1
ATOM 1031 C CA . HIS A 1 128 ? 8.300 -41.719 4.692 1.00 45.38 128 HIS A CA 1
ATOM 1032 C C . HIS A 1 128 ? 9.572 -41.330 3.918 1.00 45.38 128 HIS A C 1
ATOM 1034 O O . HIS A 1 128 ? 10.217 -40.319 4.219 1.00 45.38 128 HIS A O 1
ATOM 1040 N N . GLN A 1 129 ? 9.944 -42.151 2.932 1.00 44.94 129 GLN A N 1
ATOM 1041 C CA . GLN A 1 129 ? 11.066 -41.901 2.031 1.00 44.94 129 GLN A CA 1
ATOM 1042 C C . GLN A 1 129 ? 10.569 -41.102 0.831 1.00 44.94 129 GLN A C 1
ATOM 1044 O O . GLN A 1 129 ? 9.874 -41.624 -0.040 1.00 44.94 129 GLN A O 1
ATOM 1049 N N . PHE A 1 130 ? 10.937 -39.829 0.752 1.00 41.47 130 PHE A N 1
ATOM 1050 C CA . PHE A 1 130 ? 10.597 -39.014 -0.407 1.00 41.47 130 PHE A CA 1
ATOM 1051 C C . PHE A 1 130 ? 11.742 -39.109 -1.411 1.00 41.47 130 PHE A C 1
ATOM 1053 O O . PHE A 1 130 ? 12.783 -38.500 -1.203 1.00 41.47 130 PHE A O 1
ATOM 1060 N N . LYS A 1 131 ? 11.588 -39.918 -2.471 1.00 41.94 131 LYS A N 1
ATOM 1061 C CA . LYS A 1 131 ? 12.589 -40.089 -3.551 1.00 41.94 131 LYS A CA 1
ATOM 1062 C C . LYS A 1 131 ? 14.043 -40.136 -3.027 1.00 41.94 131 LYS A C 1
ATOM 1064 O O . LYS A 1 131 ? 14.849 -39.267 -3.340 1.00 41.94 131 LYS A O 1
ATOM 1069 N N . ASN A 1 132 ? 14.357 -41.169 -2.240 1.00 45.59 132 ASN A N 1
ATOM 1070 C CA . ASN A 1 132 ? 15.655 -41.431 -1.591 1.00 45.59 132 ASN A CA 1
ATOM 1071 C C . ASN A 1 132 ? 16.051 -40.499 -0.423 1.00 45.59 132 ASN A C 1
ATOM 1073 O O . ASN A 1 132 ? 17.145 -40.656 0.118 1.00 45.59 132 ASN A O 1
ATOM 1077 N N . GLU A 1 133 ? 15.193 -39.571 0.014 1.00 51.44 133 GLU A N 1
ATOM 1078 C CA . GLU A 1 133 ? 15.451 -38.699 1.167 1.00 51.44 133 GLU A CA 1
ATOM 1079 C C . GLU A 1 133 ? 14.629 -39.125 2.400 1.00 51.44 133 GLU A C 1
ATOM 1081 O O . GLU A 1 133 ? 13.398 -39.199 2.365 1.00 51.44 133 GLU A O 1
ATOM 1086 N N . GLU A 1 134 ? 15.311 -39.389 3.521 1.00 53.06 134 GLU A N 1
ATOM 1087 C CA . GLU A 1 134 ? 14.685 -39.640 4.828 1.00 53.06 134 GLU A CA 1
ATOM 1088 C C . GLU A 1 134 ? 14.212 -38.318 5.446 1.00 53.06 134 GLU A C 1
ATOM 1090 O O . GLU A 1 134 ? 14.851 -37.750 6.336 1.00 53.06 134 GLU A O 1
ATOM 1095 N N . ILE A 1 135 ? 13.072 -37.820 4.971 1.00 50.44 135 ILE A N 1
ATOM 1096 C CA . ILE A 1 135 ? 12.433 -36.606 5.488 1.00 50.44 135 ILE A CA 1
ATOM 1097 C C . ILE A 1 135 ? 12.177 -36.751 6.999 1.00 50.44 135 ILE A C 1
ATOM 1099 O O . ILE A 1 135 ? 12.493 -35.839 7.760 1.00 50.44 135 ILE A O 1
ATOM 1103 N N . VAL A 1 136 ? 11.766 -37.937 7.467 1.00 44.75 136 VAL A N 1
ATOM 1104 C CA . VAL A 1 136 ? 11.371 -38.211 8.865 1.00 44.75 136 VAL A CA 1
ATOM 1105 C C . VAL A 1 136 ? 12.465 -37.968 9.917 1.00 44.75 136 VAL A C 1
ATOM 1107 O O . VAL A 1 136 ? 12.137 -37.628 11.053 1.00 44.75 136 VAL A O 1
ATOM 1110 N N . ALA A 1 137 ? 13.754 -37.962 9.556 1.00 44.53 137 ALA A N 1
ATOM 1111 C CA . ALA A 1 137 ? 14.809 -37.549 10.489 1.00 44.53 137 ALA A CA 1
ATOM 1112 C C . ALA A 1 137 ? 14.678 -36.068 10.921 1.00 44.53 137 ALA A C 1
ATOM 1114 O O . ALA A 1 137 ? 15.071 -35.703 12.022 1.00 44.53 137 ALA A O 1
ATOM 1115 N N . ALA A 1 138 ? 14.072 -35.183 10.122 1.00 44.88 138 ALA A N 1
ATOM 1116 C CA . ALA A 1 138 ? 13.801 -33.811 10.574 1.00 44.88 138 ALA A CA 1
ATOM 1117 C C . ALA A 1 138 ? 12.719 -33.728 11.683 1.00 44.88 138 ALA A C 1
ATOM 1119 O O . ALA A 1 138 ? 12.663 -32.726 12.407 1.00 44.88 138 ALA A O 1
ATOM 1120 N N . PHE A 1 139 ? 11.912 -34.786 11.849 1.00 48.12 139 PHE A N 1
ATOM 1121 C CA . PHE A 1 139 ? 10.685 -34.843 12.659 1.00 48.12 139 PHE A CA 1
ATOM 1122 C C . PHE A 1 139 ? 10.869 -35.600 13.979 1.00 48.12 139 PHE A C 1
ATOM 1124 O O . PHE A 1 139 ? 10.061 -35.430 14.887 1.00 48.12 139 PHE A O 1
ATOM 1131 N N . SER A 1 140 ? 11.942 -36.383 14.121 1.00 52.50 140 SER A N 1
ATOM 1132 C CA . SER A 1 140 ? 12.334 -37.036 15.374 1.00 52.50 140 SER A CA 1
ATOM 1133 C C . SER A 1 140 ? 13.534 -36.339 16.030 1.00 52.50 140 SER A C 1
ATOM 1135 O O . SER A 1 140 ? 14.144 -35.412 15.479 1.00 52.50 140 SER A O 1
ATOM 1137 N N . ASP A 1 141 ? 13.899 -36.772 17.239 1.00 61.34 141 ASP A N 1
ATOM 1138 C CA . ASP A 1 141 ? 15.243 -36.532 17.763 1.00 61.34 141 ASP A CA 1
ATOM 1139 C C . ASP A 1 141 ? 16.225 -37.217 16.804 1.00 61.34 141 ASP A C 1
ATOM 1141 O O . ASP A 1 141 ? 16.408 -38.428 16.849 1.00 61.34 141 ASP A O 1
ATOM 1145 N N . ALA A 1 142 ? 16.737 -36.455 15.837 1.00 66.94 142 ALA A N 1
ATOM 1146 C CA . ALA A 1 142 ? 17.728 -36.896 14.867 1.00 66.94 142 ALA A CA 1
ATOM 1147 C C . ALA A 1 142 ? 19.122 -36.636 15.430 1.00 66.94 142 ALA A C 1
ATOM 1149 O O . ALA A 1 142 ? 19.648 -35.527 15.234 1.00 66.94 142 ALA A O 1
ATOM 1150 N N . PRO A 1 143 ? 19.725 -37.607 16.137 1.00 81.31 143 PRO A N 1
ATOM 1151 C CA . PRO A 1 143 ? 21.072 -37.457 16.640 1.00 81.31 143 PRO A CA 1
ATOM 1152 C C . PRO A 1 143 ? 22.028 -37.237 15.477 1.00 81.31 143 PRO A C 1
ATOM 1154 O O . PRO A 1 143 ? 21.819 -37.745 14.371 1.00 81.31 143 PRO A O 1
ATOM 1157 N N . VAL A 1 144 ? 23.116 -36.519 15.744 1.00 84.56 144 VAL A N 1
ATOM 1158 C CA . VAL A 1 144 ? 24.178 -36.319 14.750 1.00 84.56 144 VAL A CA 1
ATOM 1159 C C . VAL A 1 144 ? 24.650 -37.654 14.166 1.00 84.56 144 VAL A C 1
ATOM 1161 O O . VAL A 1 144 ? 24.891 -37.737 12.971 1.00 84.56 144 VAL A O 1
ATOM 1164 N N . SER A 1 145 ? 24.711 -38.725 14.965 1.00 84.06 145 SER A N 1
ATOM 1165 C CA . SER A 1 145 ? 25.097 -40.064 14.497 1.00 84.06 145 SER A CA 1
ATOM 1166 C C . SER A 1 145 ? 24.203 -40.614 13.377 1.00 84.06 145 SER A C 1
ATOM 1168 O O . SER A 1 145 ? 24.698 -41.308 12.493 1.00 84.06 145 SER A O 1
ATOM 1170 N N . GLN A 1 146 ? 22.909 -40.287 13.382 1.00 82.00 146 GLN A N 1
ATOM 1171 C CA . GLN A 1 146 ? 21.959 -40.731 12.362 1.00 82.00 146 GLN A CA 1
ATOM 1172 C C . GLN A 1 146 ? 22.005 -39.838 11.118 1.00 82.00 146 GLN A C 1
ATOM 1174 O O . GLN A 1 146 ? 21.969 -40.338 9.995 1.00 82.00 146 GLN A O 1
ATOM 1179 N N . THR A 1 147 ? 22.090 -38.517 11.291 1.00 79.44 147 THR A N 1
ATOM 1180 C CA . THR A 1 147 ? 22.106 -37.578 10.156 1.00 79.44 147 THR A CA 1
ATOM 1181 C C . THR A 1 147 ? 23.450 -37.515 9.452 1.00 79.44 147 THR A C 1
ATOM 1183 O O . THR A 1 147 ? 23.487 -37.270 8.249 1.00 79.44 147 THR A O 1
ATOM 1186 N N . ALA A 1 148 ? 24.548 -37.770 10.163 1.00 84.44 148 ALA A N 1
ATOM 1187 C CA . ALA A 1 148 ? 25.880 -37.888 9.581 1.00 84.44 148 ALA A CA 1
ATOM 1188 C C . ALA A 1 148 ? 26.016 -39.135 8.698 1.00 84.44 148 ALA A C 1
ATOM 1190 O O . ALA A 1 148 ? 26.819 -39.144 7.761 1.00 84.44 148 ALA A O 1
ATOM 1191 N N . ASN A 1 149 ? 25.234 -40.186 8.968 1.00 82.06 149 ASN A N 1
ATOM 1192 C CA . ASN A 1 149 ? 25.259 -41.394 8.159 1.00 82.06 149 ASN A CA 1
ATOM 1193 C C . ASN A 1 149 ? 24.717 -41.107 6.747 1.00 82.06 149 ASN A C 1
ATOM 1195 O O . ASN A 1 149 ? 23.576 -40.665 6.581 1.00 82.06 149 ASN A O 1
ATOM 1199 N N . GLY A 1 150 ? 25.555 -41.335 5.733 1.00 80.56 150 GLY A N 1
ATOM 1200 C CA . GLY A 1 150 ? 25.243 -41.026 4.334 1.00 80.56 150 GLY A CA 1
ATOM 1201 C C . GLY A 1 150 ? 25.150 -39.528 4.018 1.00 80.56 150 GLY A C 1
ATOM 1202 O O . GLY A 1 150 ? 24.555 -39.161 3.006 1.00 80.56 150 GLY A O 1
ATOM 1203 N N . CYS A 1 151 ? 25.689 -38.648 4.871 1.00 87.19 151 CYS A N 1
ATOM 1204 C CA . CYS A 1 151 ? 25.707 -37.215 4.585 1.00 87.19 151 CYS A CA 1
ATOM 1205 C C . CYS A 1 151 ? 26.664 -36.878 3.424 1.00 87.19 151 CYS A C 1
ATOM 1207 O O . CYS A 1 151 ? 27.676 -37.544 3.208 1.00 87.19 151 CYS A O 1
ATOM 1209 N N . LEU A 1 152 ? 26.348 -35.814 2.688 1.00 88.38 152 LEU A N 1
ATOM 1210 C CA . LEU A 1 152 ? 27.180 -35.272 1.612 1.00 88.38 152 LEU A CA 1
ATOM 1211 C C . LEU A 1 152 ? 28.381 -34.505 2.171 1.00 88.38 152 LEU A C 1
ATOM 1213 O O . LEU A 1 152 ? 29.468 -34.531 1.594 1.00 88.38 152 LEU A O 1
ATOM 1217 N N . TYR A 1 153 ? 28.184 -33.791 3.283 1.00 93.69 153 TYR A N 1
ATOM 1218 C CA . TYR A 1 153 ? 29.252 -33.067 3.963 1.00 93.69 153 TYR A CA 1
ATOM 1219 C C . TYR A 1 153 ? 28.877 -32.725 5.405 1.00 93.69 153 TYR A C 1
ATOM 1221 O O . TYR A 1 153 ? 27.706 -32.527 5.720 1.00 93.69 153 TYR A O 1
ATOM 1229 N N . GLN A 1 154 ? 29.867 -32.607 6.288 1.00 93.88 154 GLN A N 1
ATOM 1230 C CA . GLN A 1 154 ? 29.644 -32.202 7.675 1.00 93.88 154 GLN A CA 1
ATOM 1231 C C . GLN A 1 154 ? 30.838 -31.448 8.256 1.00 93.88 154 GLN A C 1
ATOM 1233 O O . GLN A 1 154 ? 31.979 -31.612 7.823 1.00 93.88 154 GLN A O 1
ATOM 1238 N N . GLY A 1 155 ? 30.590 -30.621 9.268 1.00 93.94 155 GLY A N 1
ATOM 1239 C CA . GLY A 1 155 ? 31.616 -29.756 9.836 1.00 93.94 155 GLY A CA 1
ATOM 1240 C C . GLY A 1 155 ? 31.062 -28.556 10.592 1.00 93.94 155 GLY A C 1
ATOM 1241 O O . GLY A 1 155 ? 29.866 -28.291 10.626 1.00 93.94 155 GLY A O 1
ATOM 1242 N N . TRP A 1 156 ? 31.954 -27.797 11.217 1.00 94.31 156 TRP A N 1
ATOM 1243 C CA . TRP A 1 156 ? 31.563 -26.602 11.958 1.00 94.31 156 TRP A CA 1
ATOM 1244 C C . TRP A 1 156 ? 31.340 -25.410 11.029 1.00 94.31 156 TRP A C 1
ATOM 1246 O O . TRP A 1 156 ? 32.187 -25.131 10.186 1.00 94.31 156 TRP A O 1
ATOM 1256 N N . LEU A 1 157 ? 30.253 -24.678 11.259 1.00 94.31 157 LEU A N 1
ATOM 1257 C CA . LEU A 1 157 ? 29.978 -23.350 10.710 1.00 94.31 157 LEU A CA 1
ATOM 1258 C C . LEU A 1 157 ? 29.585 -22.408 11.855 1.00 94.31 157 LEU A C 1
ATOM 1260 O O . LEU A 1 157 ? 29.310 -22.833 12.980 1.00 94.31 157 LEU A O 1
ATOM 1264 N N . LYS A 1 158 ? 29.556 -21.107 11.594 1.00 92.88 158 LYS A N 1
ATOM 1265 C CA . LYS A 1 158 ? 28.915 -20.125 12.470 1.00 92.88 158 LYS A CA 1
ATOM 1266 C C . LYS A 1 158 ? 27.596 -19.714 11.835 1.00 92.88 158 LYS A C 1
ATOM 1268 O O . LYS A 1 158 ? 27.577 -19.328 10.677 1.00 92.88 158 LYS A O 1
ATOM 1273 N N . LYS A 1 159 ? 26.502 -19.766 12.586 1.00 91.69 159 LYS A N 1
ATOM 1274 C CA . LYS A 1 159 ? 25.174 -19.358 12.120 1.00 91.69 159 LYS A CA 1
ATOM 1275 C C . LYS A 1 159 ? 24.724 -18.098 12.850 1.00 91.69 159 LYS A C 1
ATOM 1277 O O . LYS A 1 159 ? 24.812 -18.054 14.080 1.00 91.69 159 LYS A O 1
ATOM 1282 N N . GLN A 1 160 ? 24.208 -17.106 12.127 1.00 87.38 160 GLN A N 1
ATOM 1283 C CA . GLN A 1 160 ? 23.586 -15.940 12.750 1.00 87.38 160 GLN A CA 1
ATOM 1284 C C . GLN A 1 160 ? 22.192 -16.291 13.296 1.00 87.38 160 GLN A C 1
ATOM 1286 O O . GLN A 1 160 ? 21.391 -16.975 12.643 1.00 87.38 160 GLN A O 1
ATOM 1291 N N . GLY A 1 161 ? 21.908 -15.858 14.525 1.00 73.62 161 GLY A N 1
ATOM 1292 C CA . GLY A 1 161 ? 20.565 -15.924 15.096 1.00 73.62 161 GLY A CA 1
ATOM 1293 C C . GLY A 1 161 ? 19.622 -14.913 14.434 1.00 73.62 161 GLY A C 1
ATOM 1294 O O . GLY A 1 161 ? 20.032 -13.800 14.125 1.00 73.62 161 GLY A O 1
ATOM 1295 N N . GLY A 1 162 ? 18.357 -15.299 14.236 1.00 60.50 162 GLY A N 1
ATOM 1296 C CA . GLY A 1 162 ? 17.348 -14.420 13.626 1.00 60.50 162 GLY A CA 1
ATOM 1297 C C . GLY A 1 162 ? 16.873 -13.298 14.557 1.00 60.50 162 GLY A C 1
ATOM 1298 O O . GLY A 1 162 ? 16.780 -12.152 14.143 1.00 60.50 162 GLY A O 1
ATOM 1299 N N . PHE A 1 163 ? 16.621 -13.610 15.836 1.00 50.75 163 PHE A N 1
ATOM 1300 C CA . PHE A 1 163 ? 16.168 -12.618 16.826 1.00 50.75 163 PHE A CA 1
ATOM 1301 C C . PHE A 1 163 ? 17.333 -11.812 17.416 1.00 50.75 163 PHE A C 1
ATOM 1303 O O . PHE A 1 163 ? 17.310 -10.587 17.461 1.00 50.75 163 PHE A O 1
ATOM 1310 N N . VAL A 1 164 ? 18.391 -12.509 17.835 1.00 61.75 164 VAL A N 1
ATOM 1311 C CA . VAL A 1 164 ? 19.649 -11.891 18.258 1.00 61.75 164 VAL A CA 1
ATOM 1312 C C . VAL A 1 164 ? 20.646 -12.096 17.132 1.00 61.75 164 VAL A C 1
ATOM 1314 O O . VAL A 1 164 ? 21.061 -13.233 16.902 1.00 61.75 164 VAL A O 1
ATOM 1317 N N . LYS A 1 165 ? 21.057 -11.006 16.471 1.00 75.38 165 LYS A N 1
ATOM 1318 C CA . LYS A 1 165 ? 21.983 -10.983 15.319 1.00 75.38 165 LYS A CA 1
ATOM 1319 C C . LYS A 1 165 ? 23.437 -11.360 15.678 1.00 75.38 165 LYS A C 1
ATOM 1321 O O . LYS A 1 165 ? 24.392 -10.783 15.166 1.00 75.38 165 LYS A O 1
ATOM 1326 N N . LYS A 1 166 ? 23.619 -12.337 16.570 1.00 83.06 166 LYS A N 1
ATOM 1327 C CA . LYS A 1 166 ? 24.895 -12.902 17.022 1.00 83.06 166 LYS A CA 1
ATOM 1328 C C . LYS A 1 166 ? 25.182 -14.205 16.278 1.00 83.06 166 LYS A C 1
ATOM 1330 O O . LYS A 1 166 ? 24.295 -15.044 16.120 1.00 83.06 166 LYS A O 1
ATOM 1335 N N . PHE A 1 167 ? 26.437 -14.395 15.879 1.00 87.00 167 PHE A N 1
ATOM 1336 C CA . PHE A 1 167 ? 26.916 -15.656 15.319 1.00 87.00 167 PHE A CA 1
ATOM 1337 C C . PHE A 1 167 ? 27.205 -16.676 16.419 1.00 87.00 167 PHE A C 1
ATOM 1339 O O . PHE A 1 167 ? 27.952 -16.399 17.358 1.00 87.00 167 PHE A O 1
ATOM 1346 N N . ASN A 1 168 ? 26.650 -17.876 16.275 1.00 91.06 168 ASN A N 1
ATOM 1347 C CA . ASN A 1 168 ? 26.918 -19.005 17.156 1.00 91.06 168 ASN A CA 1
ATOM 1348 C C . ASN A 1 168 ? 27.543 -20.153 16.368 1.00 91.06 168 ASN A C 1
ATOM 1350 O O . ASN A 1 168 ? 27.108 -20.459 15.259 1.00 91.06 168 ASN A O 1
ATOM 1354 N N . LYS A 1 169 ? 28.542 -20.816 16.953 1.00 94.44 169 LYS A N 1
ATOM 1355 C CA . LYS A 1 169 ? 29.142 -22.015 16.364 1.00 94.44 169 LYS A CA 1
ATOM 1356 C C . LYS A 1 169 ? 28.102 -23.148 16.363 1.00 94.44 169 LYS A C 1
ATOM 1358 O O . LYS A 1 169 ? 27.406 -23.351 17.363 1.00 94.44 169 LYS A O 1
ATOM 1363 N N . ARG A 1 170 ? 27.957 -23.827 15.228 1.00 94.69 170 ARG A N 1
ATOM 1364 C CA . ARG A 1 170 ? 27.015 -24.924 15.002 1.00 94.69 170 ARG A CA 1
ATOM 1365 C C . ARG A 1 170 ? 27.695 -26.037 14.220 1.00 94.69 170 ARG A C 1
ATOM 1367 O O . ARG A 1 170 ? 28.457 -25.757 13.294 1.00 94.69 170 ARG A O 1
ATOM 1374 N N . TYR A 1 171 ? 27.460 -27.280 14.622 1.00 94.88 171 TYR A N 1
ATOM 1375 C CA . TYR A 1 171 ? 27.897 -28.428 13.841 1.00 94.88 171 TYR A CA 1
ATOM 1376 C C . TYR A 1 171 ? 26.849 -28.680 12.767 1.00 94.88 171 TYR A C 1
ATOM 1378 O O . TYR A 1 171 ? 25.695 -28.934 13.094 1.00 94.88 171 TYR A O 1
ATOM 1386 N N . CYS A 1 172 ? 27.221 -28.518 11.506 1.00 94.81 172 CYS A N 1
ATOM 1387 C CA . CYS A 1 172 ? 26.312 -28.642 10.382 1.00 94.81 172 CYS A CA 1
ATOM 1388 C C . CYS A 1 172 ? 26.534 -29.971 9.665 1.00 94.81 172 CYS A C 1
ATOM 1390 O O . CYS A 1 172 ? 27.676 -30.399 9.491 1.00 94.81 172 CYS A O 1
ATOM 1392 N N . VAL A 1 173 ? 25.441 -30.590 9.233 1.00 92.75 173 VAL A N 1
ATOM 1393 C CA . VAL A 1 173 ? 25.416 -31.858 8.504 1.00 92.75 173 VAL A CA 1
ATOM 1394 C C . VAL A 1 173 ? 24.501 -31.675 7.298 1.00 92.75 173 VAL A C 1
ATOM 1396 O O . VAL A 1 173 ? 23.329 -31.352 7.455 1.00 92.75 173 VAL A O 1
ATOM 1399 N N . LEU A 1 174 ? 25.037 -31.833 6.095 1.00 92.06 174 LEU A N 1
ATOM 1400 C CA . LEU A 1 174 ? 24.311 -31.726 4.835 1.00 92.06 174 LEU A CA 1
ATOM 1401 C C . LEU A 1 174 ? 23.982 -33.130 4.331 1.00 92.06 174 LEU A C 1
ATOM 1403 O O . LEU A 1 174 ? 24.894 -33.863 3.954 1.00 92.06 174 LEU A O 1
ATOM 1407 N N . LYS A 1 175 ? 22.703 -33.509 4.317 1.00 85.75 175 LYS A N 1
ATOM 1408 C CA . LYS A 1 175 ? 22.223 -34.819 3.845 1.00 85.75 175 LYS A CA 1
ATOM 1409 C C . LYS A 1 175 ? 21.101 -34.588 2.831 1.00 85.75 175 LYS A C 1
ATOM 1411 O O . LYS A 1 175 ? 20.113 -33.933 3.154 1.00 85.75 175 LYS A O 1
ATOM 1416 N N . GLY A 1 176 ? 21.273 -35.092 1.607 1.00 83.62 176 GLY A N 1
ATOM 1417 C CA . GLY A 1 176 ? 20.365 -34.793 0.491 1.00 83.62 176 GLY A CA 1
ATOM 1418 C C . GLY A 1 176 ? 20.276 -33.287 0.224 1.00 83.62 176 GLY A C 1
ATOM 1419 O O . GLY A 1 176 ? 21.299 -32.605 0.144 1.00 83.62 176 GLY A O 1
ATOM 1420 N N . THR A 1 177 ? 19.057 -32.760 0.144 1.00 81.19 177 THR A N 1
ATOM 1421 C CA . THR A 1 177 ? 18.772 -31.323 -0.016 1.00 81.19 177 THR A CA 1
ATOM 1422 C C . THR A 1 177 ? 18.580 -30.555 1.301 1.00 81.19 177 THR A C 1
ATOM 1424 O O . THR A 1 177 ? 18.115 -29.411 1.289 1.00 81.19 177 THR A O 1
ATOM 1427 N N . ILE A 1 178 ? 18.946 -31.142 2.448 1.00 84.94 178 ILE A N 1
ATOM 1428 C CA . ILE A 1 178 ? 18.705 -30.559 3.775 1.00 84.94 178 ILE A CA 1
ATOM 1429 C C . ILE A 1 178 ? 20.025 -30.326 4.517 1.00 84.94 178 ILE A C 1
ATOM 1431 O O . ILE A 1 178 ? 20.832 -31.237 4.715 1.00 84.94 178 ILE A O 1
ATOM 1435 N N . LEU A 1 179 ? 20.223 -29.094 4.992 1.00 90.75 179 LEU A N 1
ATOM 1436 C CA . LEU A 1 179 ? 21.317 -28.722 5.885 1.00 90.75 179 LEU A CA 1
ATOM 1437 C C . LEU A 1 179 ? 20.825 -28.688 7.338 1.00 90.75 179 LEU A C 1
ATOM 1439 O O . LEU A 1 179 ? 20.161 -27.742 7.760 1.00 90.75 179 LEU A O 1
ATOM 1443 N N . TYR A 1 180 ? 21.194 -29.695 8.120 1.00 89.38 180 TYR A N 1
ATOM 1444 C CA . TYR A 1 180 ? 20.956 -29.761 9.560 1.00 89.38 180 TYR A CA 1
ATOM 1445 C C . TYR A 1 180 ? 22.021 -28.965 10.308 1.00 89.38 180 TYR A C 1
ATOM 1447 O O . TYR A 1 180 ? 23.188 -28.967 9.916 1.00 89.38 180 TYR A O 1
ATOM 1455 N N . TYR A 1 181 ? 21.652 -28.322 11.416 1.00 91.19 181 TYR A N 1
ATOM 1456 C CA . TYR A 1 181 ? 22.619 -27.692 12.311 1.00 91.19 181 TYR A CA 1
ATOM 1457 C C . TYR A 1 181 ? 22.329 -27.984 13.789 1.00 91.19 181 TYR A C 1
ATOM 1459 O O . TYR A 1 181 ? 21.197 -27.901 14.263 1.00 91.19 181 TYR A O 1
ATOM 1467 N N . TYR A 1 182 ? 23.390 -28.293 14.528 1.00 91.50 182 TYR A N 1
ATOM 1468 C CA . TYR A 1 182 ? 23.398 -28.761 15.914 1.00 91.50 182 TYR A CA 1
ATOM 1469 C C . TYR A 1 182 ? 24.234 -27.831 16.790 1.00 91.50 182 TYR A C 1
ATOM 1471 O O . TYR A 1 182 ? 25.095 -27.101 16.287 1.00 91.50 182 TYR A O 1
ATOM 1479 N N . ARG A 1 183 ? 24.024 -27.844 18.110 1.00 91.25 183 ARG A N 1
ATOM 1480 C CA . ARG A 1 183 ? 24.891 -27.097 19.037 1.00 91.25 183 ARG A CA 1
ATOM 1481 C C . ARG A 1 183 ? 26.247 -27.794 19.171 1.00 91.25 183 ARG A C 1
ATOM 1483 O O . ARG A 1 183 ? 27.263 -27.103 19.238 1.00 91.25 183 ARG A O 1
ATOM 1490 N N . GLY A 1 184 ? 26.258 -29.125 19.137 1.00 91.62 184 GLY A N 1
ATOM 1491 C CA . GLY A 1 184 ? 27.433 -29.984 19.245 1.00 91.62 184 GLY A CA 1
ATOM 1492 C C . GLY A 1 184 ? 27.414 -31.197 18.309 1.00 91.62 184 GLY A C 1
ATOM 1493 O O . GLY A 1 184 ? 26.412 -31.503 17.675 1.00 91.62 184 GLY A O 1
ATOM 1494 N N . GLN A 1 185 ? 28.551 -31.895 18.231 1.00 92.75 185 GLN A N 1
ATOM 1495 C CA . GLN A 1 185 ? 28.747 -33.097 17.400 1.00 92.75 185 GLN A CA 1
ATOM 1496 C C . GLN A 1 185 ? 28.075 -34.362 17.947 1.00 92.75 185 GLN A C 1
ATOM 1498 O O . GLN A 1 185 ? 27.922 -35.327 17.214 1.00 92.75 185 GLN A O 1
ATOM 1503 N N . ASN A 1 186 ? 27.677 -34.357 19.218 1.00 90.31 186 ASN A N 1
ATOM 1504 C CA . ASN A 1 186 ? 27.058 -35.504 19.888 1.00 90.31 186 ASN A CA 1
ATOM 1505 C C . ASN A 1 186 ? 25.616 -35.200 20.304 1.00 90.31 186 ASN A C 1
ATOM 1507 O O . ASN A 1 186 ? 25.046 -35.905 21.133 1.00 90.31 186 ASN A O 1
ATOM 1511 N N . ASP A 1 187 ? 25.043 -34.116 19.780 1.00 85.44 187 ASP A N 1
ATOM 1512 C CA . ASP A 1 187 ? 23.686 -33.732 20.126 1.00 85.44 187 ASP A CA 1
ATOM 1513 C C . ASP A 1 187 ? 22.717 -34.793 19.606 1.00 85.44 187 ASP A C 1
ATOM 1515 O O . ASP A 1 187 ? 22.759 -35.187 18.438 1.00 85.44 187 ASP A O 1
ATOM 1519 N N . SER A 1 188 ? 21.794 -35.210 20.468 1.00 81.38 188 SER A N 1
ATOM 1520 C CA . SER A 1 188 ? 20.705 -36.110 20.095 1.00 81.38 188 SER A CA 1
ATOM 1521 C C . SER A 1 188 ? 19.636 -35.425 19.238 1.00 81.38 188 SER A C 1
ATOM 1523 O O . SER A 1 188 ? 18.717 -36.079 18.754 1.00 81.38 188 SER A O 1
ATOM 1525 N N . LYS A 1 189 ? 19.736 -34.101 19.052 1.00 78.69 189 LYS A N 1
ATOM 1526 C CA . LYS A 1 189 ? 18.676 -33.278 18.477 1.00 78.69 189 LYS A CA 1
ATOM 1527 C C . LYS A 1 189 ? 19.221 -32.053 17.738 1.00 78.69 189 LYS A C 1
ATOM 1529 O O . LYS A 1 189 ? 19.955 -31.251 18.312 1.00 78.69 189 LYS A O 1
ATOM 1534 N N . ALA A 1 190 ? 18.801 -31.865 16.485 1.00 82.88 190 ALA A N 1
ATOM 1535 C CA . ALA A 1 190 ? 19.135 -30.675 15.693 1.00 82.88 190 ALA A CA 1
ATOM 1536 C C . ALA A 1 190 ? 18.536 -29.391 16.298 1.00 82.88 190 ALA A C 1
ATOM 1538 O O . ALA A 1 190 ? 17.400 -29.395 16.767 1.00 82.88 190 ALA A O 1
ATOM 1539 N N . ASP A 1 191 ? 19.271 -28.280 16.251 1.00 81.56 191 ASP A N 1
ATOM 1540 C CA . ASP A 1 191 ? 18.811 -26.935 16.649 1.00 81.56 191 ASP A CA 1
ATOM 1541 C C . ASP A 1 191 ? 18.001 -26.276 15.505 1.00 81.56 191 ASP A C 1
ATOM 1543 O O . ASP A 1 191 ? 17.228 -25.342 15.727 1.00 81.56 191 ASP A O 1
ATOM 1547 N N . GLY A 1 192 ? 18.149 -26.780 14.273 1.00 79.69 192 GLY A N 1
ATOM 1548 C CA . GLY A 1 192 ? 17.259 -26.516 13.143 1.00 79.69 192 GLY A CA 1
ATOM 1549 C C . GLY A 1 192 ? 17.786 -27.064 11.816 1.00 79.69 192 GLY A C 1
ATOM 1550 O O . GLY A 1 192 ? 18.809 -27.752 11.778 1.00 79.69 192 GLY A O 1
ATOM 1551 N N . VAL A 1 193 ? 17.064 -26.753 10.740 1.00 82.88 193 VAL A N 1
ATOM 1552 C CA . VAL A 1 193 ? 17.344 -27.203 9.371 1.00 82.88 193 VAL A CA 1
ATOM 1553 C C . VAL A 1 193 ? 17.245 -26.039 8.381 1.00 82.88 193 VAL A C 1
ATOM 1555 O O . VAL A 1 193 ? 16.671 -24.995 8.698 1.00 82.88 193 VAL A O 1
ATOM 1558 N N . VAL A 1 194 ? 17.837 -26.201 7.199 1.00 83.62 194 VAL A N 1
ATOM 1559 C CA . VAL A 1 194 ? 17.676 -25.311 6.042 1.00 83.62 194 VAL A CA 1
ATOM 1560 C C . VAL A 1 194 ? 17.440 -26.176 4.806 1.00 83.62 194 VAL A C 1
ATOM 1562 O O . VAL A 1 194 ? 18.258 -27.044 4.502 1.00 83.62 194 VAL A O 1
ATOM 1565 N N . PHE A 1 195 ? 16.332 -25.939 4.106 1.00 80.06 195 PHE A N 1
ATOM 1566 C CA . PHE A 1 195 ? 16.001 -26.615 2.851 1.00 80.06 195 PHE A CA 1
ATOM 1567 C C . PHE A 1 195 ? 16.683 -25.908 1.677 1.00 80.06 195 PHE A C 1
ATOM 1569 O O . PHE A 1 195 ? 16.604 -24.685 1.557 1.00 80.06 195 PHE A O 1
ATOM 1576 N N . LEU A 1 196 ? 17.375 -26.674 0.833 1.00 81.69 196 LEU A N 1
ATOM 1577 C CA . LEU A 1 196 ? 18.225 -26.141 -0.238 1.00 81.69 196 LEU A CA 1
ATOM 1578 C C . LEU A 1 196 ? 17.595 -26.218 -1.633 1.00 81.69 196 LEU A C 1
ATOM 1580 O O . LEU A 1 196 ? 18.107 -25.611 -2.572 1.00 81.69 196 LEU A O 1
ATOM 1584 N N . ARG A 1 197 ? 16.491 -26.952 -1.791 1.00 73.38 197 ARG A N 1
ATOM 1585 C CA . ARG A 1 197 ? 15.782 -27.060 -3.069 1.00 73.38 197 ARG A CA 1
ATOM 1586 C C . ARG A 1 197 ? 15.214 -25.699 -3.480 1.00 73.38 197 ARG A C 1
ATOM 1588 O O . ARG A 1 197 ? 14.530 -25.060 -2.685 1.00 73.38 197 ARG A O 1
ATOM 1595 N N . GLY A 1 198 ? 15.522 -25.249 -4.697 1.00 62.00 198 GLY A N 1
ATOM 1596 C CA . GLY A 1 198 ? 15.130 -23.920 -5.182 1.00 62.00 198 GLY A CA 1
ATOM 1597 C C . GLY A 1 198 ? 15.735 -22.739 -4.408 1.00 62.00 198 GLY A C 1
ATOM 1598 O O . GLY A 1 198 ? 15.298 -21.608 -4.598 1.00 62.00 198 GLY A O 1
ATOM 1599 N N . ALA A 1 199 ? 16.701 -22.973 -3.513 1.00 75.50 199 ALA A N 1
ATOM 1600 C CA . ALA A 1 199 ? 17.329 -21.906 -2.741 1.00 75.50 199 ALA A CA 1
ATOM 1601 C C . ALA A 1 199 ? 18.314 -21.093 -3.599 1.00 75.50 199 ALA A C 1
ATOM 1603 O O . ALA A 1 199 ? 18.811 -21.556 -4.623 1.00 75.50 199 ALA A O 1
ATOM 1604 N N . ARG A 1 200 ? 18.653 -19.888 -3.146 1.00 79.75 200 ARG A N 1
ATOM 1605 C CA . ARG A 1 200 ? 19.747 -19.078 -3.675 1.00 79.75 200 ARG A CA 1
ATOM 1606 C C . ARG A 1 200 ? 20.899 -19.037 -2.682 1.00 79.75 200 ARG A C 1
ATOM 1608 O O . ARG A 1 200 ? 20.716 -18.646 -1.530 1.00 79.75 200 ARG A O 1
ATOM 1615 N N . LEU A 1 201 ? 22.096 -19.402 -3.130 1.00 83.31 201 LEU A N 1
ATOM 1616 C CA . LEU A 1 201 ? 23.321 -19.226 -2.350 1.00 83.31 201 LEU A CA 1
ATOM 1617 C C . LEU A 1 201 ? 24.004 -17.922 -2.755 1.00 83.31 201 LEU A C 1
ATOM 1619 O O . LEU A 1 201 ? 24.344 -17.751 -3.922 1.00 83.31 201 LEU A O 1
ATOM 1623 N N . ALA A 1 202 ? 24.252 -17.023 -1.807 1.00 80.25 202 ALA A N 1
ATOM 1624 C CA . ALA A 1 202 ? 25.038 -15.816 -2.038 1.00 80.25 202 ALA A CA 1
ATOM 1625 C C . ALA A 1 202 ? 26.256 -15.780 -1.112 1.00 80.25 202 ALA A C 1
ATOM 1627 O O . ALA A 1 202 ? 26.101 -15.713 0.102 1.00 80.25 202 ALA A O 1
ATOM 1628 N N . ALA A 1 203 ? 27.466 -15.845 -1.667 1.00 71.56 203 ALA A N 1
ATOM 1629 C CA . ALA A 1 203 ? 28.709 -15.879 -0.888 1.00 71.56 203 ALA A CA 1
ATOM 1630 C C . ALA A 1 203 ? 29.528 -14.592 -1.063 1.00 71.56 203 ALA A C 1
ATOM 1632 O O . ALA A 1 203 ? 29.630 -14.078 -2.182 1.00 71.56 203 ALA A O 1
ATOM 1633 N N . ASP A 1 204 ? 30.114 -14.068 0.023 1.00 62.97 204 ASP A N 1
ATOM 1634 C CA . ASP A 1 204 ? 30.936 -12.854 -0.016 1.00 62.97 204 ASP A CA 1
ATOM 1635 C C . ASP A 1 204 ? 32.421 -13.196 -0.039 1.00 62.97 204 ASP A C 1
ATOM 1637 O O . ASP A 1 204 ? 32.866 -14.316 0.220 1.00 62.97 204 ASP A O 1
ATOM 1641 N N . HIS A 1 205 ? 33.225 -12.169 -0.289 1.00 54.31 205 HIS A N 1
ATOM 1642 C CA . HIS A 1 205 ? 34.673 -12.229 -0.131 1.00 54.31 205 HIS A CA 1
ATOM 1643 C C . HIS A 1 205 ? 35.128 -12.351 1.348 1.00 54.31 205 HIS A C 1
ATOM 1645 O O . HIS A 1 205 ? 36.325 -12.472 1.607 1.00 54.31 205 HIS A O 1
ATOM 1651 N N . SER A 1 206 ? 34.216 -12.330 2.333 1.00 56.62 206 SER A N 1
ATOM 1652 C CA . SER A 1 206 ? 34.478 -12.252 3.784 1.00 56.62 206 SER A CA 1
ATOM 1653 C C . SER A 1 206 ? 34.319 -13.580 4.551 1.00 56.62 206 SER A C 1
ATOM 1655 O O . SER A 1 206 ? 34.481 -13.612 5.774 1.00 56.62 206 SER A O 1
ATOM 1657 N N . SER A 1 207 ? 34.121 -14.706 3.849 1.00 74.38 207 SER A N 1
ATOM 1658 C CA . SER A 1 207 ? 33.820 -16.035 4.429 1.00 74.38 207 SER A CA 1
ATOM 1659 C C . SER A 1 207 ? 32.415 -16.159 5.036 1.00 74.38 207 SER A C 1
ATOM 1661 O O . SER A 1 207 ? 32.146 -17.137 5.740 1.00 74.38 207 SER A O 1
ATOM 1663 N N . THR A 1 208 ? 31.534 -15.195 4.772 1.00 84.75 208 THR A N 1
ATOM 1664 C CA . THR A 1 208 ? 30.112 -15.206 5.127 1.00 84.75 208 THR A CA 1
ATOM 1665 C C . THR A 1 208 ? 29.296 -15.531 3.876 1.00 84.75 208 THR A C 1
ATOM 1667 O O . THR A 1 208 ? 29.656 -15.179 2.756 1.00 84.75 208 THR A O 1
ATOM 1670 N N . PHE A 1 209 ? 28.208 -16.266 4.040 1.00 85.44 209 PHE A N 1
ATOM 1671 C CA . PHE A 1 209 ? 27.326 -16.626 2.945 1.00 85.44 209 PHE A CA 1
ATOM 1672 C C . PHE A 1 209 ? 25.884 -16.723 3.425 1.00 85.44 209 PHE A C 1
ATOM 1674 O O . PHE A 1 209 ? 25.596 -17.043 4.579 1.00 85.44 209 PHE A O 1
ATOM 1681 N N . HIS A 1 210 ? 24.984 -16.437 2.505 1.00 87.31 210 HIS A N 1
ATOM 1682 C CA . HIS A 1 210 ? 23.550 -16.399 2.683 1.00 87.31 210 HIS A CA 1
ATOM 1683 C C . HIS A 1 210 ? 22.949 -17.569 1.916 1.00 87.31 210 HIS A C 1
ATOM 1685 O O . HIS A 1 210 ? 23.272 -17.787 0.749 1.00 87.31 210 HIS A O 1
ATOM 1691 N N . ILE A 1 211 ? 22.079 -18.323 2.575 1.00 84.81 211 ILE A N 1
ATOM 1692 C CA . ILE A 1 211 ? 21.204 -19.291 1.922 1.00 84.81 211 ILE A CA 1
ATOM 1693 C C . ILE A 1 211 ? 19.800 -18.710 1.995 1.00 84.81 211 ILE A C 1
ATOM 1695 O O . ILE A 1 211 ? 19.158 -18.761 3.045 1.00 84.81 211 ILE A O 1
ATOM 1699 N N . ILE A 1 212 ? 19.342 -18.142 0.888 1.00 77.44 212 ILE A N 1
ATOM 1700 C CA . ILE A 1 212 ? 17.987 -17.623 0.749 1.00 77.44 212 ILE A CA 1
ATOM 1701 C C . ILE A 1 212 ? 17.135 -18.785 0.258 1.00 77.44 212 ILE A C 1
ATOM 1703 O O . ILE A 1 212 ? 17.290 -19.241 -0.867 1.00 77.44 212 ILE A O 1
ATOM 1707 N N . THR A 1 213 ? 16.291 -19.336 1.120 1.00 74.12 213 THR A N 1
ATOM 1708 C CA . THR A 1 213 ? 15.435 -20.474 0.742 1.00 74.12 213 THR A CA 1
ATOM 1709 C C . THR A 1 213 ? 14.444 -20.070 -0.355 1.00 74.12 213 THR A C 1
ATOM 1711 O O . THR A 1 213 ? 14.179 -18.881 -0.522 1.00 74.12 213 THR A O 1
ATOM 1714 N N . SER A 1 214 ? 13.830 -21.033 -1.046 1.00 56.00 214 SER A N 1
ATOM 1715 C CA . SER A 1 214 ? 12.759 -20.765 -2.026 1.00 56.00 214 SER A CA 1
ATOM 1716 C C . SER A 1 214 ? 11.578 -19.964 -1.454 1.00 56.00 214 SER A C 1
ATOM 1718 O O . SER A 1 214 ? 10.862 -19.305 -2.195 1.00 56.00 214 SER A O 1
ATOM 1720 N N . ALA A 1 215 ? 11.414 -19.977 -0.130 1.00 52.50 215 ALA A N 1
ATOM 1721 C CA . ALA A 1 215 ? 10.440 -19.194 0.624 1.00 52.50 215 ALA A CA 1
ATOM 1722 C C . ALA A 1 215 ? 10.866 -17.737 0.912 1.00 52.50 215 ALA A C 1
ATOM 1724 O O . ALA A 1 215 ? 10.257 -17.080 1.750 1.00 52.50 215 ALA A O 1
ATOM 1725 N N . GLY A 1 216 ? 11.989 -17.264 0.362 1.00 55.88 216 GLY A N 1
ATOM 1726 C CA . GLY A 1 216 ? 12.525 -15.919 0.611 1.00 55.88 216 GLY A CA 1
ATOM 1727 C C . GLY A 1 216 ? 13.268 -15.743 1.946 1.00 55.88 216 GLY A C 1
ATOM 1728 O O . GLY A 1 216 ? 13.877 -14.704 2.191 1.00 55.88 216 GLY A O 1
ATOM 1729 N N . LYS A 1 217 ? 13.292 -16.757 2.822 1.00 66.62 217 LYS A N 1
ATOM 1730 C CA . LYS A 1 217 ? 13.995 -16.681 4.114 1.00 66.62 217 LYS A CA 1
ATOM 1731 C C . LYS A 1 217 ? 15.517 -16.676 3.952 1.00 66.62 217 LYS A C 1
ATOM 1733 O O . LYS A 1 217 ? 16.090 -17.666 3.498 1.00 66.62 217 LYS A O 1
ATOM 1738 N N . ASP A 1 218 ? 16.166 -15.625 4.451 1.00 78.19 218 ASP A N 1
ATOM 1739 C CA . ASP A 1 218 ? 17.625 -15.475 4.462 1.00 78.19 218 ASP A CA 1
ATOM 1740 C C . ASP A 1 218 ? 18.286 -16.156 5.680 1.00 78.19 218 ASP A C 1
ATOM 1742 O O . ASP A 1 218 ? 18.122 -15.756 6.839 1.00 78.19 218 ASP A O 1
ATOM 1746 N N . CYS A 1 219 ? 19.049 -17.221 5.424 1.00 82.31 219 CYS A N 1
ATOM 1747 C CA . CYS A 1 219 ? 19.850 -17.920 6.422 1.00 82.31 219 CYS A CA 1
ATOM 1748 C C . CYS A 1 219 ? 21.337 -17.559 6.304 1.00 82.31 219 CYS A C 1
ATOM 1750 O O . CYS A 1 219 ? 22.048 -18.080 5.448 1.00 82.31 219 CYS A O 1
ATOM 1752 N N . ILE A 1 220 ? 21.826 -16.757 7.252 1.00 87.62 220 ILE A N 1
ATOM 1753 C CA . ILE A 1 220 ? 23.205 -16.250 7.250 1.00 87.62 220 ILE A CA 1
ATOM 1754 C C . ILE A 1 220 ? 24.149 -17.194 8.007 1.00 87.62 220 ILE A C 1
ATOM 1756 O O . ILE A 1 220 ? 23.959 -17.489 9.200 1.00 87.62 220 ILE A O 1
ATOM 1760 N N . PHE A 1 221 ? 25.197 -17.636 7.316 1.00 92.06 221 PHE A N 1
ATOM 1761 C CA . PHE A 1 221 ? 26.268 -18.486 7.822 1.00 92.06 221 PHE A CA 1
ATOM 1762 C C . PHE A 1 221 ? 27.638 -17.863 7.568 1.00 92.06 221 PHE A C 1
ATOM 1764 O O . PHE A 1 221 ? 27.825 -17.039 6.686 1.00 92.06 221 PHE A O 1
ATOM 1771 N N . GLN A 1 222 ? 28.625 -18.281 8.346 1.00 90.94 222 GLN A N 1
ATOM 1772 C CA . GLN A 1 222 ? 30.021 -17.919 8.171 1.00 90.94 222 GLN A CA 1
ATOM 1773 C C . GLN A 1 222 ? 30.880 -19.167 8.373 1.00 90.94 222 GLN A C 1
ATOM 1775 O O . GLN A 1 222 ? 30.600 -19.984 9.257 1.00 90.94 222 GLN A O 1
ATOM 1780 N N . LEU A 1 223 ? 31.933 -19.326 7.570 1.00 89.25 223 LEU A N 1
ATOM 1781 C CA . LEU A 1 223 ? 32.892 -20.415 7.747 1.00 89.25 223 LEU A CA 1
ATOM 1782 C C . LEU A 1 223 ? 33.515 -20.327 9.148 1.00 89.25 223 LEU A C 1
ATOM 1784 O O . LEU A 1 223 ? 33.927 -19.254 9.600 1.00 89.25 223 LEU A O 1
ATOM 1788 N N . ALA A 1 224 ? 33.561 -21.451 9.869 1.00 82.75 224 ALA A N 1
ATOM 1789 C CA . ALA A 1 224 ? 34.193 -21.474 11.186 1.00 82.75 224 ALA A CA 1
ATOM 1790 C C . ALA A 1 224 ? 35.720 -21.347 11.064 1.00 82.75 224 ALA A C 1
ATOM 1792 O O . ALA A 1 224 ? 36.346 -20.718 11.918 1.00 82.75 224 ALA A O 1
ATOM 1793 N N . ASP A 1 225 ? 36.279 -21.900 9.986 1.00 78.75 225 ASP A N 1
ATOM 1794 C CA . ASP A 1 225 ? 37.661 -21.747 9.540 1.00 78.75 225 ASP A CA 1
ATOM 1795 C C . ASP A 1 225 ? 37.671 -21.400 8.039 1.00 78.75 225 ASP A C 1
ATOM 1797 O O . ASP A 1 225 ? 37.010 -22.057 7.234 1.00 78.75 225 ASP A O 1
ATOM 1801 N N . LYS A 1 226 ? 38.446 -20.377 7.651 1.00 69.69 226 LYS A N 1
ATOM 1802 C CA . LYS A 1 226 ? 38.602 -19.924 6.257 1.00 69.69 226 LYS A CA 1
ATOM 1803 C C . LYS A 1 226 ? 39.101 -21.030 5.318 1.00 69.69 226 LYS A C 1
ATOM 1805 O O . LYS A 1 226 ? 38.888 -20.940 4.114 1.00 69.69 226 LYS A O 1
ATOM 1810 N N . LYS A 1 227 ? 39.741 -22.078 5.850 1.00 68.75 227 LYS A N 1
ATOM 1811 C CA . LYS A 1 227 ? 40.178 -23.255 5.083 1.00 68.75 227 LYS A CA 1
ATOM 1812 C C . LYS A 1 227 ? 39.033 -24.193 4.688 1.00 68.75 227 LYS A C 1
ATOM 1814 O O . LYS A 1 227 ? 39.231 -25.040 3.824 1.00 68.75 227 LYS A O 1
ATOM 1819 N N . GLN A 1 228 ? 37.836 -24.049 5.261 1.00 72.06 228 GLN A N 1
ATOM 1820 C CA . GLN A 1 228 ? 36.671 -24.886 4.942 1.00 72.06 228 GLN A CA 1
ATOM 1821 C C . GLN A 1 228 ? 35.980 -24.474 3.626 1.00 72.06 228 GLN A C 1
ATOM 1823 O O . GLN A 1 228 ? 34.754 -24.433 3.540 1.00 72.06 228 GLN A O 1
ATOM 1828 N N . THR A 1 229 ? 36.754 -24.178 2.580 1.00 71.38 229 THR A N 1
ATOM 1829 C CA . THR A 1 229 ? 36.251 -23.730 1.266 1.00 71.38 229 THR A CA 1
ATOM 1830 C C . THR A 1 229 ? 35.378 -24.776 0.567 1.00 71.38 229 THR A C 1
ATOM 1832 O O . THR A 1 229 ? 34.580 -24.438 -0.304 1.00 71.38 229 THR A O 1
ATOM 1835 N N . GLN A 1 230 ? 35.482 -26.041 0.984 1.00 83.81 230 GLN A N 1
ATOM 1836 C CA . GLN A 1 230 ? 34.668 -27.145 0.485 1.00 83.81 230 GLN A CA 1
ATOM 1837 C C . GLN A 1 230 ? 33.173 -26.985 0.811 1.00 83.81 230 GLN A C 1
ATOM 1839 O O . GLN A 1 230 ? 32.349 -27.444 0.025 1.00 83.81 230 GLN A O 1
ATOM 1844 N N . TRP A 1 231 ? 32.807 -26.303 1.909 1.00 89.81 231 TRP A N 1
ATOM 1845 C CA . TRP A 1 231 ? 31.399 -26.067 2.261 1.00 89.81 231 TRP A CA 1
ATOM 1846 C C . TRP A 1 231 ? 30.631 -25.368 1.142 1.00 89.81 231 TRP A C 1
ATOM 1848 O O . TRP A 1 231 ? 29.552 -25.822 0.776 1.00 89.81 231 TRP A O 1
ATOM 1858 N N . LEU A 1 232 ? 31.203 -24.293 0.591 1.00 86.56 232 LEU A N 1
ATOM 1859 C CA . LEU A 1 232 ? 30.565 -23.517 -0.471 1.00 86.56 232 LEU A CA 1
ATOM 1860 C C . LEU A 1 232 ? 30.377 -24.371 -1.723 1.00 86.56 232 LEU A C 1
ATOM 1862 O O . LEU A 1 232 ? 29.261 -24.478 -2.204 1.00 86.56 232 LEU A O 1
ATOM 1866 N N . LYS A 1 233 ? 31.417 -25.092 -2.159 1.00 86.12 233 LYS A N 1
ATOM 1867 C CA . LYS A 1 233 ? 31.340 -25.968 -3.340 1.00 86.12 233 LYS A CA 1
ATOM 1868 C C . LYS A 1 233 ? 30.254 -27.040 -3.219 1.00 86.12 233 LYS A C 1
ATOM 1870 O O . LYS A 1 233 ? 29.528 -27.291 -4.174 1.00 86.12 233 LYS A O 1
ATOM 1875 N N . VAL A 1 234 ? 30.142 -27.696 -2.059 1.00 90.06 234 VAL A N 1
ATOM 1876 C CA . VAL A 1 234 ? 29.122 -28.742 -1.872 1.00 90.06 234 VAL A CA 1
ATOM 1877 C C . VAL A 1 234 ? 27.718 -28.131 -1.820 1.00 90.06 234 VAL A C 1
ATOM 1879 O O . VAL A 1 234 ? 26.808 -28.675 -2.439 1.00 90.06 234 VAL A O 1
ATOM 1882 N N . LEU A 1 235 ? 27.538 -26.992 -1.141 1.00 90.50 235 LEU A N 1
ATOM 1883 C CA . LEU A 1 235 ? 26.255 -26.282 -1.107 1.00 90.50 235 LEU A CA 1
ATOM 1884 C C . LEU A 1 235 ? 25.835 -25.795 -2.500 1.00 90.50 235 LEU A C 1
ATOM 1886 O O . LEU A 1 235 ? 24.688 -26.004 -2.879 1.00 90.50 235 LEU A O 1
ATOM 1890 N N . GLU A 1 236 ? 26.758 -25.208 -3.268 1.00 87.50 236 GLU A N 1
ATOM 1891 C CA . GLU A 1 236 ? 26.532 -24.767 -4.650 1.00 87.50 236 GLU A CA 1
ATOM 1892 C C . GLU A 1 236 ? 26.030 -25.922 -5.518 1.00 87.50 236 GLU A C 1
ATOM 1894 O O . GLU A 1 236 ? 24.977 -25.817 -6.145 1.00 87.50 236 GLU A O 1
ATOM 1899 N N . ASN A 1 237 ? 26.738 -27.055 -5.487 1.00 83.62 237 ASN A N 1
ATOM 1900 C CA . ASN A 1 237 ? 26.380 -28.234 -6.268 1.00 83.62 237 ASN A CA 1
ATOM 1901 C C . ASN A 1 237 ? 24.988 -28.767 -5.908 1.00 83.62 237 ASN A C 1
ATOM 1903 O O . ASN A 1 237 ? 24.201 -29.076 -6.804 1.00 83.62 237 ASN A O 1
ATOM 1907 N N . VAL A 1 238 ? 24.672 -28.872 -4.611 1.00 86.00 238 VAL A N 1
ATOM 1908 C CA . VAL A 1 238 ? 23.361 -29.359 -4.153 1.00 86.00 238 VAL A CA 1
ATOM 1909 C C . VAL A 1 238 ? 22.249 -28.396 -4.559 1.00 86.00 238 VAL A C 1
ATOM 1911 O O . VAL A 1 238 ? 21.222 -28.846 -5.058 1.00 86.00 238 VAL A O 1
ATOM 1914 N N . ILE A 1 239 ? 22.447 -27.089 -4.390 1.00 81.75 239 ILE A N 1
ATOM 1915 C CA . ILE A 1 239 ? 21.443 -26.067 -4.705 1.00 81.75 239 ILE A CA 1
ATOM 1916 C C . ILE A 1 239 ? 21.155 -26.028 -6.212 1.00 81.75 239 ILE A C 1
ATOM 1918 O O . ILE A 1 239 ? 19.999 -26.157 -6.616 1.00 81.75 239 ILE A O 1
ATOM 1922 N N . VAL A 1 240 ? 22.191 -25.934 -7.052 1.00 73.88 240 VAL A N 1
ATOM 1923 C CA . VAL A 1 240 ? 22.043 -25.858 -8.518 1.00 73.88 240 VAL A CA 1
ATOM 1924 C C . VAL A 1 240 ? 21.410 -27.128 -9.084 1.00 73.88 240 VAL A C 1
ATOM 1926 O O . VAL A 1 240 ? 20.485 -27.051 -9.890 1.00 73.88 240 VAL A O 1
ATOM 1929 N N . SER A 1 241 ? 21.831 -28.306 -8.610 1.00 75.25 241 SER A N 1
ATOM 1930 C CA . SER A 1 241 ? 21.272 -29.588 -9.076 1.00 75.25 241 SER A CA 1
ATOM 1931 C C . SER A 1 241 ? 19.801 -29.785 -8.691 1.00 75.25 241 SER A C 1
ATOM 1933 O O . SER A 1 241 ? 19.149 -30.692 -9.200 1.00 75.25 241 SER A O 1
ATOM 1935 N N . ASN A 1 242 ? 19.270 -28.949 -7.793 1.00 72.00 242 ASN A N 1
ATOM 1936 C CA . ASN A 1 242 ? 17.905 -29.026 -7.282 1.00 72.00 242 ASN A CA 1
ATOM 1937 C C . ASN A 1 242 ? 17.102 -27.743 -7.565 1.00 72.00 242 ASN A C 1
ATOM 1939 O O . ASN A 1 242 ? 16.225 -27.367 -6.782 1.00 72.00 242 ASN A O 1
ATOM 1943 N N . GLY A 1 243 ? 17.392 -27.082 -8.692 1.00 58.56 243 GLY A N 1
ATOM 1944 C CA . GLY A 1 243 ? 16.607 -25.960 -9.220 1.00 58.56 243 GLY A CA 1
ATOM 1945 C C . GLY A 1 243 ? 16.837 -24.618 -8.521 1.00 58.56 243 GLY A C 1
ATOM 1946 O O . GLY A 1 243 ? 16.017 -23.719 -8.665 1.00 58.56 243 GLY A O 1
ATOM 1947 N N . GLY A 1 244 ? 17.905 -24.492 -7.731 1.00 67.62 244 GLY A N 1
ATOM 1948 C CA . GLY A 1 244 ? 18.325 -23.241 -7.101 1.00 67.62 244 GLY A CA 1
ATOM 1949 C C . GLY A 1 244 ? 19.375 -22.464 -7.907 1.00 67.62 244 GLY A C 1
ATOM 1950 O O . GLY A 1 244 ? 19.816 -22.905 -8.968 1.00 67.62 244 GLY A O 1
ATOM 1951 N N . SER A 1 245 ? 19.797 -21.302 -7.402 1.00 71.94 245 SER A N 1
ATOM 1952 C CA . SER A 1 245 ? 20.710 -20.375 -8.096 1.00 71.94 245 SER A CA 1
ATOM 1953 C C . SER A 1 245 ? 21.870 -19.886 -7.216 1.00 71.94 245 SER A C 1
ATOM 1955 O O . SER A 1 245 ? 21.837 -20.000 -5.990 1.00 71.94 245 SER A O 1
ATOM 1957 N N . ILE A 1 246 ? 22.923 -19.339 -7.836 1.00 77.94 246 ILE A N 1
ATOM 1958 C CA . ILE A 1 246 ? 24.106 -18.791 -7.146 1.00 77.94 246 ILE A CA 1
ATOM 1959 C C . ILE A 1 246 ? 24.218 -17.285 -7.417 1.00 77.94 246 ILE A C 1
ATOM 1961 O O . ILE A 1 246 ? 24.017 -16.842 -8.545 1.00 77.94 246 ILE A O 1
ATOM 1965 N N . GLY A 1 247 ? 24.578 -16.495 -6.403 1.00 64.25 247 GLY A N 1
ATOM 1966 C CA . GLY A 1 247 ? 24.874 -15.063 -6.506 1.00 64.25 247 GLY A CA 1
ATOM 1967 C C . GLY A 1 247 ? 26.143 -14.662 -5.740 1.00 64.25 247 GLY A C 1
ATOM 1968 O O . GLY A 1 247 ? 26.673 -15.426 -4.935 1.00 64.25 247 GLY A O 1
ATOM 1969 N N . LYS A 1 248 ? 26.652 -13.445 -5.966 1.00 51.78 248 LYS A N 1
ATOM 1970 C CA . LYS A 1 248 ? 27.743 -12.858 -5.161 1.00 51.78 248 LYS A CA 1
ATOM 1971 C C . LYS A 1 248 ? 27.135 -12.036 -4.025 1.00 51.78 248 LYS A C 1
ATOM 1973 O O . LYS A 1 248 ? 26.275 -11.204 -4.301 1.00 51.78 248 LYS A O 1
ATOM 1978 N N . SER A 1 249 ? 27.574 -12.211 -2.774 1.00 44.16 249 SER A N 1
ATOM 1979 C CA . SER A 1 249 ? 27.245 -11.241 -1.721 1.00 44.16 249 SER A CA 1
ATOM 1980 C C . SER A 1 249 ? 28.306 -10.149 -1.679 1.00 44.16 249 SER A C 1
ATOM 1982 O O . SER A 1 249 ? 29.454 -10.325 -1.281 1.00 44.16 249 SER A O 1
ATOM 1984 N N . GLY A 1 250 ? 27.902 -9.009 -2.205 1.00 35.00 250 GLY A N 1
ATOM 1985 C CA . GLY A 1 250 ? 28.741 -7.857 -2.467 1.00 35.00 250 GLY A CA 1
ATOM 1986 C C . GLY A 1 250 ? 27.986 -7.006 -3.457 1.00 35.00 250 GLY A C 1
ATOM 1987 O O . GLY A 1 250 ? 28.355 -6.967 -4.621 1.00 35.00 250 GLY A O 1
ATOM 1988 N N . GLY A 1 251 ? 26.873 -6.447 -2.981 1.00 34.12 251 GLY A N 1
ATOM 1989 C CA . GLY A 1 251 ? 25.915 -5.742 -3.801 1.00 34.12 251 GLY A CA 1
ATOM 1990 C C . GLY A 1 251 ? 25.380 -6.626 -4.925 1.00 34.12 251 GLY A C 1
ATOM 1991 O O . G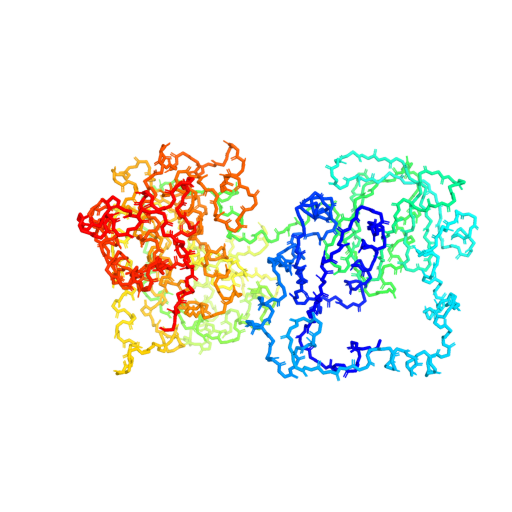LY A 1 251 ? 25.940 -6.689 -6.017 1.00 34.12 251 GLY A O 1
ATOM 1992 N N . GLU A 1 252 ? 24.142 -7.081 -4.768 1.00 34.00 252 GLU A N 1
ATOM 1993 C CA . GLU A 1 252 ? 23.235 -6.558 -5.776 1.00 34.00 252 GLU A CA 1
ATOM 1994 C C . GLU A 1 252 ? 23.590 -5.049 -5.853 1.00 34.00 252 GLU A C 1
ATOM 1996 O O . GLU A 1 252 ? 23.445 -4.303 -4.882 1.00 34.00 252 GLU A O 1
ATOM 2001 N N . SER A 1 253 ? 24.098 -4.590 -7.001 1.00 39.25 253 SER A N 1
ATOM 2002 C CA . SER A 1 253 ? 23.404 -3.461 -7.600 1.00 39.25 253 SER A CA 1
ATOM 2003 C C . SER A 1 253 ? 21.970 -3.951 -7.629 1.00 39.25 253 SER A C 1
ATOM 2005 O O . SER A 1 253 ? 21.542 -4.537 -8.620 1.00 39.25 253 SER A O 1
ATOM 2007 N N . THR A 1 254 ? 21.283 -3.839 -6.482 1.00 39.88 254 THR A N 1
ATOM 2008 C CA . THR A 1 254 ? 19.852 -3.808 -6.450 1.00 39.88 254 THR A CA 1
ATOM 2009 C C . THR A 1 254 ? 19.678 -2.707 -7.449 1.00 39.88 254 THR A C 1
ATOM 2011 O O . THR A 1 254 ? 20.263 -1.621 -7.338 1.00 39.88 254 THR A O 1
ATOM 2014 N N . VAL A 1 255 ? 19.078 -3.064 -8.566 1.00 46.62 255 VAL A N 1
ATOM 2015 C CA . VAL A 1 255 ? 18.387 -2.063 -9.325 1.00 46.62 255 VAL A CA 1
ATOM 2016 C C . VAL A 1 255 ? 17.465 -1.469 -8.272 1.00 46.62 255 VAL A C 1
ATOM 2018 O O . VAL A 1 255 ? 16.484 -2.097 -7.888 1.00 46.62 255 VAL A O 1
ATOM 2021 N N . VAL A 1 256 ? 17.937 -0.421 -7.590 1.00 49.59 256 VAL A N 1
ATOM 2022 C CA . VAL A 1 256 ? 17.218 0.111 -6.452 1.00 49.59 256 VAL A CA 1
ATOM 2023 C C . VAL A 1 256 ? 16.062 0.754 -7.154 1.00 49.59 256 VAL A C 1
ATOM 2025 O O . VAL A 1 256 ? 16.282 1.706 -7.910 1.00 49.59 256 VAL A O 1
ATOM 2028 N N . ASP A 1 257 ? 14.877 0.178 -6.973 1.00 56.03 257 ASP A N 1
ATOM 2029 C CA . ASP A 1 257 ? 13.671 0.768 -7.508 1.00 56.03 257 ASP A CA 1
ATOM 2030 C C . ASP A 1 257 ? 13.749 2.270 -7.177 1.00 56.03 257 ASP A C 1
ATOM 2032 O O . ASP A 1 257 ? 14.036 2.639 -6.026 1.00 56.03 257 ASP A O 1
ATOM 2036 N N . PRO A 1 258 ? 13.645 3.160 -8.175 1.00 58.97 258 PRO A N 1
ATOM 2037 C CA . PRO A 1 258 ? 13.794 4.590 -7.948 1.00 58.97 258 PRO A CA 1
ATOM 2038 C C . PRO A 1 258 ? 12.827 5.102 -6.866 1.00 58.97 258 PRO A C 1
ATOM 2040 O O . PRO A 1 258 ? 13.145 6.068 -6.170 1.00 58.97 258 PRO A O 1
ATOM 2043 N N . VAL A 1 259 ? 11.700 4.416 -6.656 1.00 58.56 259 VAL A N 1
ATOM 2044 C CA . VAL A 1 259 ? 10.735 4.684 -5.588 1.00 58.56 259 VAL A CA 1
ATOM 2045 C C . VAL A 1 259 ? 11.280 4.299 -4.211 1.00 58.56 259 VAL A C 1
ATOM 2047 O O . VAL A 1 259 ? 11.096 5.049 -3.249 1.00 58.56 259 VAL A O 1
ATOM 2050 N N . ASP A 1 260 ? 12.006 3.188 -4.097 1.00 56.16 260 ASP A N 1
ATOM 2051 C CA . ASP A 1 260 ? 12.682 2.768 -2.861 1.00 56.16 260 ASP A CA 1
ATOM 2052 C C . ASP A 1 260 ? 13.980 3.535 -2.590 1.00 56.16 260 ASP A C 1
ATOM 2054 O O . ASP A 1 260 ? 14.381 3.696 -1.438 1.00 56.16 260 ASP A O 1
ATOM 2058 N N . SER A 1 261 ? 14.583 4.112 -3.630 1.00 55.03 261 SER A N 1
ATOM 2059 C CA . SER A 1 261 ? 15.675 5.087 -3.513 1.00 55.03 261 SER A CA 1
ATOM 2060 C C . SER A 1 261 ? 15.214 6.466 -3.030 1.00 55.03 261 SER A C 1
ATOM 2062 O O . SER A 1 261 ? 16.029 7.243 -2.511 1.00 55.03 261 SER A O 1
ATOM 2064 N N . PHE A 1 262 ? 13.936 6.808 -3.235 1.00 51.75 262 PHE A N 1
ATOM 2065 C CA . PHE A 1 262 ? 13.400 8.142 -2.975 1.00 51.75 262 PHE A CA 1
ATOM 2066 C C . PHE A 1 262 ? 13.477 8.502 -1.484 1.00 51.75 262 PHE A C 1
ATOM 2068 O O . PHE A 1 262 ? 12.881 7.839 -0.638 1.00 51.75 262 PHE A O 1
ATOM 2075 N N . GLY A 1 263 ? 14.221 9.566 -1.152 1.00 42.97 263 GLY A N 1
ATOM 2076 C CA . GLY A 1 263 ? 14.432 10.016 0.230 1.00 42.97 263 GLY A CA 1
ATOM 2077 C C . GLY A 1 263 ? 15.545 9.286 0.998 1.00 42.97 263 GLY A C 1
ATOM 2078 O O . GLY A 1 263 ? 15.882 9.717 2.100 1.00 42.97 263 GLY A O 1
ATOM 2079 N N . ILE A 1 264 ? 16.154 8.236 0.426 1.00 46.09 264 ILE A N 1
ATOM 2080 C CA . ILE A 1 264 ? 17.303 7.514 1.010 1.00 46.09 264 ILE A CA 1
ATOM 2081 C C . ILE A 1 264 ? 18.596 7.888 0.276 1.00 46.09 264 ILE A C 1
ATOM 2083 O O . ILE A 1 264 ? 19.525 8.425 0.878 1.00 46.09 264 ILE A O 1
ATOM 2087 N N . THR A 1 265 ? 18.658 7.631 -1.032 1.00 37.59 265 THR A N 1
ATOM 2088 C CA . THR A 1 265 ? 19.820 7.927 -1.892 1.00 37.59 265 THR A CA 1
ATOM 2089 C C . THR A 1 265 ? 19.521 9.028 -2.902 1.00 37.59 265 THR A C 1
ATOM 2091 O O . THR A 1 265 ? 20.421 9.774 -3.289 1.00 37.59 265 THR A O 1
ATOM 2094 N N . TRP A 1 266 ? 18.257 9.170 -3.304 1.00 46.16 266 TRP A N 1
ATOM 2095 C CA . TRP A 1 266 ? 17.801 10.249 -4.166 1.00 46.16 266 TRP A CA 1
ATOM 2096 C C . TRP A 1 266 ? 17.500 11.492 -3.313 1.00 46.16 266 TRP A C 1
ATOM 2098 O O . TRP A 1 266 ? 16.656 11.460 -2.415 1.00 46.16 266 TRP A O 1
ATOM 2108 N N . GLN A 1 267 ? 18.227 12.579 -3.580 1.00 54.88 267 GLN A N 1
ATOM 2109 C CA . GLN A 1 267 ? 18.079 13.883 -2.929 1.00 54.88 267 GLN A CA 1
ATOM 2110 C C . GLN A 1 267 ? 17.532 14.897 -3.950 1.00 54.88 267 GLN A C 1
ATOM 2112 O O . GLN A 1 267 ? 17.991 14.882 -5.100 1.00 54.88 267 GLN A O 1
ATOM 2117 N N . PRO A 1 268 ? 16.608 15.798 -3.559 1.00 59.69 268 PRO A N 1
ATOM 2118 C CA . PRO A 1 268 ? 16.130 16.868 -4.432 1.00 59.69 268 PRO A CA 1
ATOM 2119 C C . PRO A 1 268 ? 17.295 17.677 -5.004 1.00 59.69 268 PRO A C 1
ATOM 2121 O O . PRO A 1 268 ? 18.256 17.994 -4.299 1.00 59.69 268 PRO A O 1
ATOM 2124 N N . GLN A 1 269 ? 17.231 18.019 -6.290 1.00 60.44 269 GLN A N 1
ATOM 2125 C CA . GLN A 1 269 ? 18.307 18.785 -6.915 1.00 60.44 269 GLN A CA 1
ATOM 2126 C C . GLN A 1 269 ? 18.240 20.246 -6.463 1.00 60.44 269 GLN A C 1
ATOM 2128 O O . GLN A 1 269 ? 17.176 20.864 -6.495 1.00 60.44 269 GLN A O 1
ATOM 2133 N N . SER A 1 270 ? 19.385 20.832 -6.097 1.00 49.38 270 SER A N 1
ATOM 2134 C CA . SER A 1 270 ? 19.467 22.274 -5.847 1.00 49.38 270 SER A CA 1
ATOM 2135 C C . SER A 1 270 ? 19.063 23.051 -7.111 1.00 49.38 270 SER A C 1
ATOM 2137 O O . SER A 1 270 ? 19.534 22.701 -8.201 1.00 49.38 270 SER A O 1
ATOM 2139 N N . PRO A 1 271 ? 18.237 24.109 -7.004 1.00 49.41 271 PRO A N 1
ATOM 2140 C CA . PRO A 1 271 ? 17.781 24.870 -8.162 1.00 49.41 271 PRO A CA 1
ATOM 2141 C C . PRO A 1 271 ? 18.981 25.453 -8.921 1.00 49.41 271 PRO A C 1
ATOM 2143 O O . PRO A 1 271 ? 19.718 26.292 -8.404 1.00 49.41 271 PRO A O 1
ATOM 2146 N N . LYS A 1 272 ? 19.207 24.993 -10.158 1.00 48.69 272 LYS A N 1
ATOM 2147 C CA . LYS A 1 272 ? 20.234 25.564 -11.042 1.00 48.69 272 LYS A CA 1
ATOM 2148 C C . LYS A 1 272 ? 19.693 26.827 -11.712 1.00 48.69 272 LYS A C 1
ATOM 2150 O O . LYS A 1 272 ? 18.540 26.868 -12.137 1.00 48.69 272 LYS A O 1
ATOM 2155 N N . ALA A 1 273 ? 20.542 27.849 -11.839 1.00 46.09 273 ALA A N 1
ATOM 2156 C CA . ALA A 1 273 ? 20.221 29.072 -12.571 1.00 46.09 273 ALA A CA 1
ATOM 2157 C C . ALA A 1 273 ? 19.767 28.743 -14.008 1.00 46.09 273 ALA A C 1
ATOM 2159 O O . ALA A 1 273 ? 20.425 27.971 -14.709 1.00 46.09 273 ALA A O 1
ATOM 2160 N N . LYS A 1 274 ? 18.629 29.314 -14.431 1.00 42.50 274 LYS A N 1
ATOM 2161 C CA . LYS A 1 274 ? 17.988 29.063 -15.733 1.00 42.50 274 LYS A CA 1
ATOM 2162 C C . LYS A 1 274 ? 18.943 29.375 -16.894 1.00 42.50 274 LYS A C 1
ATOM 2164 O O . LYS A 1 274 ? 19.103 30.528 -17.284 1.00 42.50 274 LYS A O 1
ATOM 2169 N N . GLY A 1 275 ? 19.536 28.342 -17.489 1.00 42.78 275 GLY A N 1
ATOM 2170 C CA . GLY A 1 275 ? 20.144 28.425 -18.815 1.00 42.78 275 GLY A CA 1
ATOM 2171 C C . GLY A 1 275 ? 19.061 28.333 -19.890 1.00 42.78 275 GLY A C 1
ATOM 2172 O O . GLY A 1 275 ? 18.233 27.427 -19.851 1.00 42.78 275 GLY A O 1
ATOM 2173 N N . LYS A 1 276 ? 19.056 29.259 -20.856 1.00 37.97 276 LYS A N 1
ATOM 2174 C CA . LYS A 1 276 ? 18.149 29.251 -22.018 1.00 37.97 276 LYS A CA 1
ATOM 2175 C C . LYS A 1 276 ? 18.468 28.068 -22.951 1.00 37.97 276 LYS A C 1
ATOM 2177 O O . LYS A 1 276 ? 19.129 28.249 -23.968 1.00 37.97 276 LYS A O 1
ATOM 2182 N N . LYS A 1 277 ? 18.004 26.860 -22.637 1.00 47.25 277 LYS A N 1
ATOM 2183 C CA . LYS A 1 277 ? 17.766 25.819 -23.649 1.00 47.25 277 LYS A CA 1
ATOM 2184 C C . LYS A 1 277 ? 16.264 25.764 -23.909 1.00 47.25 277 LYS A C 1
ATOM 2186 O O . LYS A 1 277 ? 15.491 25.764 -22.958 1.00 47.25 277 LYS A O 1
ATOM 2191 N N . LYS A 1 278 ? 15.856 25.751 -25.184 1.00 43.34 278 LYS A N 1
ATOM 2192 C CA . LYS A 1 278 ? 14.485 25.392 -25.574 1.00 43.34 278 LYS A CA 1
ATOM 2193 C C . LYS A 1 278 ? 14.263 23.949 -25.109 1.00 43.34 278 LYS A C 1
ATOM 2195 O O . LYS A 1 278 ? 14.781 23.036 -25.744 1.00 43.34 278 LYS A O 1
ATOM 2200 N N . SER A 1 279 ? 13.607 23.756 -23.966 1.00 52.16 279 SER A N 1
ATOM 2201 C CA . SER A 1 279 ? 13.100 22.441 -23.578 1.00 52.16 279 SER A CA 1
ATOM 2202 C C . SER A 1 279 ? 12.024 22.033 -24.582 1.00 52.16 279 SER A C 1
ATOM 2204 O O . SER A 1 279 ? 11.338 22.900 -25.130 1.00 52.16 279 SER A O 1
ATOM 2206 N N . ALA A 1 280 ? 11.891 20.734 -24.844 1.00 58.41 280 ALA A N 1
ATOM 2207 C CA . ALA A 1 280 ? 10.741 20.217 -25.575 1.00 58.41 280 ALA A CA 1
ATOM 2208 C C . ALA A 1 280 ? 9.437 20.663 -24.891 1.00 58.41 280 ALA A C 1
ATOM 2210 O O . ALA A 1 280 ? 9.435 20.922 -23.684 1.00 58.41 280 ALA A O 1
ATOM 2211 N N . ASP A 1 281 ? 8.359 20.772 -25.666 1.00 58.72 281 ASP A N 1
ATOM 2212 C CA . ASP A 1 281 ? 7.034 21.090 -25.140 1.00 58.72 281 ASP A CA 1
ATOM 2213 C C . ASP A 1 281 ? 6.627 20.027 -24.094 1.00 58.72 281 ASP A C 1
ATOM 2215 O O . ASP A 1 281 ? 6.526 18.843 -24.446 1.00 58.72 281 ASP A O 1
ATOM 2219 N N . PRO A 1 282 ? 6.454 20.401 -22.810 1.00 63.44 282 PRO A N 1
ATOM 2220 C CA . PRO A 1 282 ? 6.081 19.465 -21.754 1.00 63.44 282 PRO A CA 1
ATOM 2221 C C . PRO A 1 282 ? 4.770 18.724 -22.038 1.00 63.44 282 PRO A C 1
ATOM 2223 O O . PRO A 1 282 ? 4.608 17.595 -21.581 1.00 63.44 282 PRO A O 1
ATOM 2226 N N . GLU A 1 283 ? 3.855 19.327 -22.798 1.00 61.22 283 GLU A N 1
ATOM 2227 C CA . GLU A 1 283 ? 2.537 18.760 -23.094 1.00 61.22 283 GLU A CA 1
ATOM 2228 C C . GLU A 1 283 ? 2.634 17.646 -24.150 1.00 61.22 283 GLU A C 1
ATOM 2230 O O . GLU A 1 283 ? 2.189 16.520 -23.915 1.00 61.22 283 GLU A O 1
ATOM 2235 N N . LEU A 1 284 ? 3.386 17.892 -25.231 1.00 63.03 284 LEU A N 1
ATOM 2236 C CA . LEU A 1 284 ? 3.693 16.895 -26.268 1.00 63.03 284 LEU A CA 1
ATOM 2237 C C . LEU A 1 284 ? 4.437 15.663 -25.708 1.00 63.03 284 LEU A C 1
ATOM 2239 O O . LEU A 1 284 ? 4.289 14.539 -26.204 1.00 63.03 284 LEU A O 1
ATOM 2243 N N . MET A 1 285 ? 5.250 15.862 -24.666 1.00 80.00 285 MET A N 1
ATOM 2244 C CA . MET A 1 285 ? 5.958 14.786 -23.965 1.00 80.00 285 MET A CA 1
ATOM 2245 C C . MET A 1 285 ? 5.005 13.868 -23.187 1.00 80.00 285 MET A C 1
ATOM 2247 O O . MET A 1 285 ? 5.191 12.647 -23.204 1.00 80.00 285 MET A O 1
ATOM 2251 N N . LEU A 1 286 ? 3.989 14.434 -22.531 1.00 89.12 286 LEU A N 1
ATOM 2252 C CA . LEU A 1 286 ? 3.019 13.672 -21.744 1.00 89.12 286 LEU A CA 1
ATOM 2253 C C . LEU A 1 286 ? 2.033 12.900 -22.621 1.00 89.12 286 LEU A C 1
ATOM 2255 O O . LEU A 1 286 ? 1.664 11.788 -22.257 1.00 89.12 286 LEU A O 1
ATOM 2259 N N . ASP A 1 287 ? 1.654 13.434 -23.783 1.00 90.25 287 ASP A N 1
ATOM 2260 C CA . ASP A 1 287 ? 0.788 12.713 -24.725 1.00 90.25 287 ASP A CA 1
ATOM 2261 C C . ASP A 1 287 ? 1.472 11.462 -25.268 1.00 90.25 287 ASP A C 1
ATOM 2263 O O . ASP A 1 287 ? 0.887 10.381 -25.281 1.00 90.25 287 ASP A O 1
ATOM 2267 N N . THR A 1 288 ? 2.754 11.580 -25.624 1.00 91.12 288 THR A N 1
ATOM 2268 C CA . THR A 1 288 ? 3.542 10.419 -26.056 1.00 91.12 288 THR A CA 1
ATOM 2269 C C . THR A 1 288 ? 3.679 9.390 -24.927 1.00 91.12 288 THR A C 1
ATOM 2271 O O . THR A 1 288 ? 3.572 8.189 -25.163 1.00 91.12 288 THR A O 1
ATOM 2274 N N . LEU A 1 289 ? 3.895 9.847 -23.689 1.00 94.00 289 LEU A N 1
ATOM 2275 C CA . LEU A 1 289 ? 4.016 8.965 -22.527 1.00 94.00 289 LEU A CA 1
ATOM 2276 C C . LEU A 1 289 ? 2.696 8.254 -22.204 1.00 94.00 289 LEU A C 1
ATOM 2278 O O . LEU A 1 289 ? 2.710 7.085 -21.829 1.00 94.00 289 LEU A O 1
ATOM 2282 N N . PHE A 1 290 ? 1.564 8.936 -22.382 1.00 95.38 290 PHE A N 1
ATOM 2283 C CA . PHE A 1 290 ? 0.238 8.368 -22.163 1.00 95.38 290 PHE A CA 1
ATOM 2284 C C . PHE A 1 290 ? -0.069 7.207 -23.120 1.00 95.38 290 PHE A C 1
ATOM 2286 O O . PHE A 1 290 ? -0.639 6.205 -22.692 1.00 95.38 290 PHE A O 1
ATOM 2293 N N . LEU A 1 291 ? 0.358 7.296 -24.387 1.00 94.06 291 LEU A N 1
ATOM 2294 C CA . LEU A 1 291 ? 0.225 6.189 -25.344 1.00 94.06 291 LEU A CA 1
ATOM 2295 C C . LEU A 1 291 ? 0.942 4.928 -24.839 1.00 94.06 291 LEU A C 1
ATOM 2297 O O . LEU A 1 291 ? 0.371 3.841 -24.857 1.00 94.06 291 LEU A O 1
ATOM 2301 N N . LEU A 1 292 ? 2.164 5.085 -24.320 1.00 94.12 292 LEU A N 1
ATOM 2302 C CA . LEU A 1 292 ? 2.920 3.985 -23.718 1.00 94.12 292 LEU A CA 1
ATOM 2303 C C . LEU A 1 292 ? 2.269 3.489 -22.422 1.00 94.12 292 LEU A C 1
ATOM 2305 O O . LEU A 1 292 ? 2.154 2.284 -22.226 1.00 94.12 292 LEU A O 1
ATOM 2309 N N . TYR A 1 293 ? 1.790 4.392 -21.564 1.00 93.88 293 TYR A N 1
ATOM 2310 C CA . TYR A 1 293 ? 1.068 4.038 -20.339 1.00 93.88 293 TYR A CA 1
ATOM 2311 C C . TYR A 1 293 ? -0.126 3.109 -20.622 1.00 93.88 293 TYR A C 1
ATOM 2313 O O . TYR A 1 293 ? -0.369 2.180 -19.851 1.00 93.88 293 TYR A O 1
ATOM 2321 N N . GLN A 1 294 ? -0.839 3.297 -21.734 1.00 93.00 294 GLN A N 1
ATOM 2322 C CA . GLN A 1 294 ? -1.966 2.442 -22.126 1.00 93.00 294 GLN A CA 1
ATOM 2323 C C . GLN A 1 294 ? -1.551 1.149 -22.852 1.00 93.00 294 GLN A C 1
ATOM 2325 O O . GLN A 1 294 ? -2.353 0.219 -22.915 1.00 93.00 294 GLN A O 1
ATOM 2330 N N . ASP A 1 295 ? -0.324 1.036 -23.375 1.00 93.25 295 ASP A N 1
ATOM 2331 C CA . ASP A 1 295 ? 0.070 -0.139 -24.162 1.00 93.25 295 ASP A CA 1
ATOM 2332 C C . ASP A 1 295 ? 0.307 -1.369 -23.250 1.00 93.25 295 ASP A C 1
ATOM 2334 O O . ASP A 1 295 ? 1.153 -1.337 -22.344 1.00 93.25 295 ASP A O 1
ATOM 2338 N N . PRO A 1 296 ? -0.427 -2.483 -23.445 1.00 89.56 296 PRO A N 1
ATOM 2339 C CA . PRO A 1 296 ? -0.257 -3.691 -22.643 1.00 89.56 296 PRO A CA 1
ATOM 2340 C C . PRO A 1 296 ? 1.101 -4.371 -22.858 1.00 89.56 296 PRO A C 1
ATOM 2342 O O . PRO A 1 296 ? 1.543 -5.101 -21.973 1.00 89.56 296 PRO A O 1
ATOM 2345 N N . ALA A 1 297 ? 1.795 -4.110 -23.972 1.00 88.19 297 ALA A N 1
ATOM 2346 C CA . ALA A 1 297 ? 3.109 -4.683 -24.253 1.00 88.19 297 ALA A CA 1
ATOM 2347 C C . ALA A 1 297 ? 4.160 -4.283 -23.210 1.00 88.19 297 ALA A C 1
ATOM 2349 O O . ALA A 1 297 ? 5.065 -5.060 -22.945 1.00 88.19 297 ALA A O 1
ATOM 2350 N N . LEU A 1 298 ? 4.022 -3.132 -22.541 1.00 86.81 298 LEU A N 1
ATOM 2351 C CA . LEU A 1 298 ? 4.928 -2.758 -21.448 1.00 86.81 298 LEU A CA 1
ATOM 2352 C C . LEU A 1 298 ? 4.727 -3.585 -20.168 1.00 86.81 298 LEU A C 1
ATOM 2354 O O . LEU A 1 298 ? 5.620 -3.634 -19.327 1.00 86.81 298 LEU A O 1
ATOM 2358 N N . ARG A 1 299 ? 3.569 -4.233 -19.998 1.00 83.06 299 ARG A N 1
ATOM 2359 C CA . ARG A 1 299 ? 3.203 -4.958 -18.767 1.00 83.06 299 ARG A CA 1
ATOM 2360 C C . ARG A 1 299 ? 3.611 -6.430 -18.781 1.00 83.06 299 ARG A C 1
ATOM 2362 O O . ARG A 1 299 ? 3.437 -7.111 -17.777 1.00 83.06 299 ARG A O 1
ATOM 2369 N N . ILE A 1 300 ? 4.138 -6.926 -19.901 1.00 79.00 300 ILE A N 1
ATOM 2370 C CA . ILE A 1 300 ? 4.595 -8.319 -20.024 1.00 79.00 300 ILE A CA 1
ATOM 2371 C C . ILE A 1 300 ? 5.992 -8.523 -19.423 1.00 79.00 300 ILE A C 1
ATOM 2373 O O . ILE A 1 300 ? 6.401 -9.659 -19.189 1.00 79.00 300 ILE A O 1
ATOM 2377 N N . PHE A 1 301 ? 6.730 -7.433 -19.195 1.00 74.56 301 PHE A N 1
ATOM 2378 C CA . PHE A 1 301 ? 8.094 -7.477 -18.691 1.00 74.56 301 PHE A CA 1
ATOM 2379 C C . PHE A 1 301 ? 8.107 -7.713 -17.172 1.00 74.56 301 PHE A C 1
ATOM 2381 O O . PHE A 1 301 ? 7.474 -6.948 -16.435 1.00 74.56 301 PHE A O 1
ATOM 2388 N N . PRO A 1 302 ? 8.828 -8.739 -16.677 1.00 69.69 302 PRO A N 1
ATOM 2389 C CA . PRO A 1 302 ? 8.944 -9.004 -15.247 1.00 69.69 302 PRO A CA 1
ATOM 2390 C C . PRO A 1 302 ? 9.446 -7.775 -14.486 1.00 69.69 302 PRO A C 1
ATOM 2392 O O . PRO A 1 302 ? 10.386 -7.116 -14.930 1.00 69.69 302 PRO A O 1
ATOM 2395 N N . GLU A 1 303 ? 8.807 -7.463 -13.356 1.00 69.75 303 GLU A N 1
ATOM 2396 C CA . GLU A 1 303 ? 9.144 -6.311 -12.496 1.00 69.75 303 GLU A CA 1
ATOM 2397 C C . GLU A 1 303 ? 9.092 -4.942 -13.213 1.00 69.75 303 GLU A C 1
ATOM 2399 O O . GLU A 1 303 ? 9.587 -3.944 -12.695 1.00 69.75 303 GLU A O 1
ATOM 2404 N N . GLY A 1 304 ? 8.495 -4.871 -14.410 1.00 78.69 304 GLY A N 1
ATOM 2405 C CA . GLY A 1 304 ? 8.471 -3.653 -15.221 1.00 78.69 304 GLY A CA 1
ATOM 2406 C C . GLY A 1 304 ? 9.823 -3.294 -15.848 1.00 78.69 304 GLY A C 1
ATOM 2407 O O . GLY A 1 304 ? 10.013 -2.152 -16.268 1.00 78.69 304 GLY A O 1
ATOM 2408 N N . HIS A 1 305 ? 10.773 -4.234 -15.904 1.00 86.50 305 HIS A N 1
ATOM 2409 C CA . HIS A 1 305 ? 12.107 -4.021 -16.465 1.00 86.50 305 HIS A CA 1
ATOM 2410 C C . HIS A 1 305 ? 12.093 -4.146 -17.990 1.00 86.50 305 HIS A C 1
ATOM 2412 O O . HIS A 1 305 ? 12.098 -5.245 -18.541 1.00 86.50 305 HIS A O 1
ATOM 2418 N N . VAL A 1 306 ? 12.108 -3.009 -18.679 1.00 87.31 306 VAL A N 1
ATOM 2419 C CA . VAL A 1 306 ? 11.944 -2.946 -20.132 1.00 87.31 306 VAL A CA 1
ATOM 2420 C C . VAL A 1 306 ? 13.292 -2.678 -20.813 1.00 87.31 306 VAL A C 1
ATOM 2422 O O . VAL A 1 306 ? 13.966 -1.701 -20.462 1.00 87.31 306 VAL A O 1
ATOM 2425 N N . PRO A 1 307 ? 13.713 -3.510 -21.782 1.00 91.06 307 PRO A N 1
ATOM 2426 C CA . PRO A 1 307 ? 14.865 -3.221 -22.634 1.00 91.06 307 PRO A CA 1
ATOM 2427 C C . PRO A 1 307 ? 14.701 -1.911 -23.419 1.00 91.06 307 PRO A C 1
ATOM 2429 O O . PRO A 1 307 ? 13.599 -1.528 -23.813 1.00 91.06 307 PRO A O 1
ATOM 2432 N N . GLY A 1 308 ? 15.802 -1.199 -23.661 1.00 93.62 308 GLY A N 1
ATOM 2433 C CA . GLY A 1 308 ? 15.773 0.090 -24.352 1.00 93.62 308 GLY A CA 1
ATOM 2434 C C . GLY A 1 308 ? 15.238 0.002 -25.784 1.00 93.62 308 GLY A C 1
ATOM 2435 O O . GLY A 1 308 ? 14.482 0.875 -26.207 1.00 93.62 308 GLY A O 1
ATOM 2436 N N . ASN A 1 309 ? 15.573 -1.060 -26.519 1.00 93.50 309 ASN A N 1
ATOM 2437 C CA . ASN A 1 309 ? 15.067 -1.273 -27.879 1.00 93.50 309 ASN A CA 1
ATOM 2438 C C . ASN A 1 309 ? 13.546 -1.486 -27.931 1.00 93.50 309 ASN A C 1
ATOM 2440 O O . ASN A 1 309 ? 12.895 -0.922 -28.805 1.00 93.50 309 ASN A O 1
ATOM 2444 N N . GLU A 1 310 ? 12.970 -2.193 -26.957 1.00 94.81 310 GLU A N 1
ATOM 2445 C C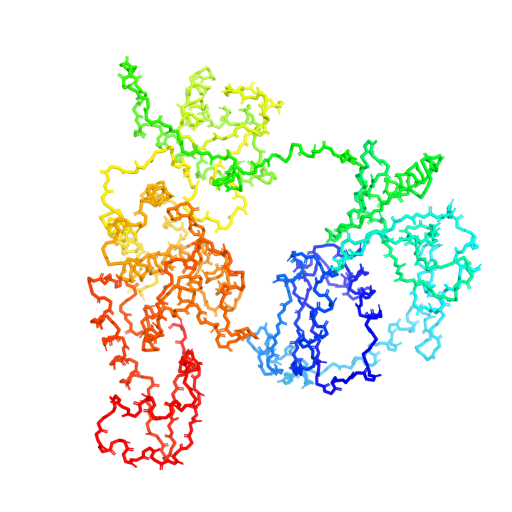A . GLU A 1 310 ? 11.518 -2.409 -26.846 1.00 94.81 310 GLU A CA 1
ATOM 2446 C C . GLU A 1 310 ? 10.759 -1.086 -26.641 1.00 94.81 310 GLU A C 1
ATOM 2448 O O . GLU A 1 310 ? 9.724 -0.832 -27.261 1.00 94.81 310 GLU A O 1
ATOM 2453 N N . ILE A 1 311 ? 11.306 -0.177 -25.823 1.00 95.56 311 ILE A N 1
ATOM 2454 C CA . ILE A 1 311 ? 10.737 1.170 -25.638 1.00 95.56 311 ILE A CA 1
ATOM 2455 C C . ILE A 1 311 ? 10.770 1.958 -26.957 1.00 95.56 311 ILE A C 1
ATOM 2457 O O . ILE A 1 311 ? 9.811 2.666 -27.278 1.00 95.56 311 ILE A O 1
ATOM 2461 N N . VAL A 1 312 ? 11.858 1.848 -27.728 1.00 96.38 312 VAL A N 1
ATOM 2462 C CA . VAL A 1 312 ? 11.983 2.505 -29.040 1.00 96.38 312 VAL A CA 1
ATOM 2463 C C . VAL A 1 312 ? 10.989 1.925 -30.038 1.00 96.38 312 VAL A C 1
ATOM 2465 O O . VAL A 1 312 ? 10.333 2.692 -30.737 1.00 96.38 312 VAL A O 1
ATOM 2468 N N . ASP A 1 313 ? 10.824 0.606 -30.080 1.00 95.00 313 ASP A N 1
ATOM 2469 C CA . ASP A 1 313 ? 9.889 -0.060 -30.988 1.00 95.00 313 ASP A CA 1
ATOM 2470 C C . ASP A 1 313 ? 8.447 0.391 -30.734 1.00 95.00 313 ASP A C 1
ATOM 2472 O O . ASP A 1 313 ? 7.721 0.731 -31.674 1.00 95.00 313 ASP A O 1
ATOM 2476 N N . LEU A 1 314 ? 8.049 0.503 -29.463 1.00 95.38 314 LEU A N 1
ATOM 2477 C CA . LEU A 1 314 ? 6.741 1.039 -29.085 1.00 95.38 314 LEU A CA 1
ATOM 2478 C C . LEU A 1 314 ? 6.582 2.519 -29.450 1.00 95.38 314 LEU A C 1
ATOM 2480 O O . LEU A 1 314 ? 5.527 2.920 -29.943 1.00 95.38 314 LEU A O 1
ATOM 2484 N N . LEU A 1 315 ? 7.620 3.334 -29.257 1.00 94.50 315 LEU A N 1
ATOM 2485 C CA . LEU A 1 315 ? 7.607 4.742 -29.658 1.00 94.50 315 LEU A CA 1
ATOM 2486 C C . LEU A 1 315 ? 7.440 4.906 -31.172 1.00 94.50 315 LEU A C 1
ATOM 2488 O O . LEU A 1 315 ? 6.591 5.686 -31.608 1.00 94.50 315 LEU A O 1
ATOM 2492 N N . VAL A 1 316 ? 8.201 4.158 -31.972 1.00 95.75 316 VAL A N 1
ATOM 2493 C CA . VAL A 1 316 ? 8.102 4.165 -33.439 1.00 95.75 316 VAL A CA 1
ATOM 2494 C C . VAL A 1 316 ? 6.702 3.724 -33.868 1.00 95.75 316 VAL A C 1
ATOM 2496 O O . VAL A 1 316 ? 6.074 4.394 -34.687 1.00 95.75 316 VAL A O 1
ATOM 2499 N N . LYS A 1 317 ? 6.175 2.650 -33.266 1.00 94.81 317 LYS A N 1
ATOM 2500 C CA . LYS A 1 317 ? 4.829 2.124 -33.534 1.00 94.81 317 LYS A CA 1
ATOM 2501 C C . LYS A 1 317 ? 3.732 3.164 -33.284 1.00 94.81 317 LYS A C 1
ATOM 2503 O O . LYS A 1 317 ? 2.845 3.312 -34.119 1.00 94.81 317 LYS A O 1
ATOM 2508 N N . HIS A 1 318 ? 3.776 3.870 -32.153 1.00 93.12 318 HIS A N 1
ATOM 2509 C CA . HIS A 1 318 ? 2.712 4.801 -31.748 1.00 93.12 318 HIS A CA 1
ATOM 2510 C C . HIS A 1 318 ? 2.835 6.200 -32.346 1.00 93.12 318 HIS A C 1
ATOM 2512 O O . HIS A 1 318 ? 1.829 6.883 -32.513 1.00 93.12 318 HIS A O 1
ATOM 2518 N N . THR A 1 319 ? 4.053 6.653 -32.650 1.00 90.00 319 THR A N 1
ATOM 2519 C CA . THR A 1 319 ? 4.298 8.049 -33.056 1.00 90.00 319 THR A CA 1
ATOM 2520 C C . THR A 1 319 ? 4.782 8.211 -34.491 1.00 90.00 319 THR A C 1
ATOM 2522 O O . THR A 1 319 ? 4.838 9.341 -34.972 1.00 90.00 319 THR A O 1
ATOM 2525 N N . LEU A 1 320 ? 5.156 7.116 -35.165 1.00 88.69 320 LEU A N 1
ATOM 2526 C CA . LEU A 1 320 ? 5.795 7.111 -36.489 1.00 88.69 320 LEU A CA 1
ATOM 2527 C C . LEU A 1 320 ? 7.097 7.932 -36.562 1.00 88.69 320 LEU A C 1
ATOM 2529 O O . LEU A 1 320 ? 7.576 8.248 -37.651 1.00 88.69 320 LEU A O 1
ATOM 2533 N N . LYS A 1 321 ? 7.681 8.277 -35.408 1.00 89.19 321 LYS A N 1
ATOM 2534 C CA . LYS A 1 321 ? 8.988 8.930 -35.313 1.00 89.19 321 LYS A CA 1
ATOM 2535 C C . LYS A 1 321 ? 10.094 7.960 -35.708 1.00 89.19 321 LYS A C 1
ATOM 2537 O O . LYS A 1 321 ? 9.965 6.747 -35.552 1.00 89.19 321 LYS A O 1
ATOM 2542 N N . SER A 1 322 ? 11.216 8.495 -36.171 1.00 95.19 322 SER A N 1
ATOM 2543 C CA . SER A 1 322 ? 12.437 7.710 -36.361 1.00 95.19 322 SER A CA 1
ATOM 2544 C C . SER A 1 322 ? 12.968 7.164 -35.025 1.00 95.19 322 SER A C 1
ATOM 2546 O O . SER A 1 322 ? 12.629 7.652 -33.939 1.00 95.19 322 SER A O 1
ATOM 2548 N N . ARG A 1 323 ? 13.847 6.154 -35.081 1.00 95.25 323 ARG A N 1
ATOM 2549 C CA . ARG A 1 323 ? 14.509 5.621 -33.875 1.00 95.25 323 ARG A CA 1
ATOM 2550 C C . ARG A 1 323 ? 15.342 6.693 -33.165 1.00 95.25 323 ARG A C 1
ATOM 2552 O O . ARG A 1 323 ? 15.299 6.788 -31.943 1.00 95.25 323 ARG A O 1
ATOM 2559 N N . GLU A 1 324 ? 16.026 7.556 -33.920 1.00 94.19 324 GLU A N 1
ATOM 2560 C CA . GLU A 1 324 ? 16.807 8.681 -33.378 1.00 94.19 324 GLU A CA 1
ATOM 2561 C C . GLU A 1 324 ? 15.926 9.675 -32.605 1.00 94.19 324 GLU A C 1
ATOM 2563 O O . GLU A 1 324 ? 16.253 10.073 -31.484 1.00 94.19 324 GLU A O 1
ATOM 2568 N N . GLU A 1 325 ? 14.768 10.033 -33.161 1.00 91.25 325 GLU A N 1
ATOM 2569 C CA . GLU A 1 325 ? 13.793 10.893 -32.485 1.00 91.25 325 GLU A CA 1
ATOM 2570 C C . GLU A 1 325 ? 13.176 10.211 -31.256 1.00 91.25 325 GLU A C 1
ATOM 2572 O O . GLU A 1 325 ? 12.948 10.863 -30.236 1.00 91.25 325 GLU A O 1
ATOM 2577 N N . SER A 1 326 ? 12.950 8.898 -31.313 1.00 93.00 326 SER A N 1
ATOM 2578 C CA . SER A 1 326 ? 12.438 8.104 -30.188 1.00 93.00 326 SER A CA 1
ATOM 2579 C C . SER A 1 326 ? 13.437 8.058 -29.025 1.00 93.00 326 SER A C 1
ATOM 2581 O O . SER A 1 326 ? 13.061 8.273 -27.871 1.00 93.00 326 SER A O 1
ATOM 2583 N N . ILE A 1 327 ? 14.733 7.902 -29.318 1.00 93.50 327 ILE A N 1
ATOM 2584 C CA . ILE A 1 327 ? 15.815 8.018 -28.328 1.00 93.50 327 ILE A CA 1
ATOM 2585 C C . ILE A 1 327 ? 15.816 9.414 -27.687 1.00 93.50 327 ILE A C 1
ATOM 2587 O O . ILE A 1 327 ? 16.017 9.541 -26.475 1.00 93.50 327 ILE A O 1
ATOM 2591 N N . ALA A 1 328 ? 15.586 10.477 -28.465 1.00 91.00 328 ALA A N 1
ATOM 2592 C CA . ALA A 1 328 ? 15.503 11.834 -27.925 1.00 91.00 328 ALA A CA 1
ATOM 2593 C C . ALA A 1 328 ? 14.316 11.995 -26.956 1.00 91.00 328 ALA A C 1
ATOM 2595 O O . ALA A 1 328 ? 14.493 12.561 -25.876 1.00 91.00 328 ALA A O 1
ATOM 2596 N N . VAL A 1 329 ? 13.143 11.441 -27.289 1.00 91.19 329 VAL A N 1
ATOM 2597 C CA . VAL A 1 329 ? 11.963 11.417 -26.401 1.00 91.19 329 VAL A CA 1
ATOM 2598 C C . VAL A 1 329 ? 12.259 10.669 -25.099 1.00 91.19 329 VAL A C 1
ATOM 2600 O O . VAL A 1 329 ? 12.012 11.201 -24.017 1.00 91.19 329 VAL A O 1
ATOM 2603 N N . ALA A 1 330 ? 12.860 9.480 -25.170 1.00 92.12 330 ALA A N 1
ATOM 2604 C CA . ALA A 1 330 ? 13.180 8.698 -23.978 1.00 92.12 330 ALA A CA 1
ATOM 2605 C C . ALA A 1 330 ? 14.210 9.394 -23.065 1.00 92.12 330 ALA A C 1
ATOM 2607 O O . ALA A 1 330 ? 14.088 9.360 -21.840 1.00 92.12 330 ALA A O 1
ATOM 2608 N N . ASN A 1 331 ? 15.189 10.108 -23.635 1.00 91.50 331 ASN A N 1
ATOM 2609 C CA . ASN A 1 331 ? 16.108 10.937 -22.847 1.00 91.50 331 ASN A CA 1
ATOM 2610 C C . ASN A 1 331 ? 15.389 12.088 -22.118 1.00 91.50 331 ASN A C 1
ATOM 2612 O O . ASN A 1 331 ? 15.759 12.406 -20.987 1.00 91.50 331 ASN A O 1
ATOM 2616 N N . ILE A 1 332 ? 14.347 12.679 -22.716 1.00 89.56 332 ILE A N 1
ATOM 2617 C CA . ILE A 1 332 ? 13.506 13.682 -22.040 1.00 89.56 332 ILE A CA 1
ATOM 2618 C C . ILE A 1 332 ? 12.775 13.039 -20.853 1.00 89.56 332 ILE A C 1
ATOM 2620 O O . ILE A 1 332 ? 12.734 13.624 -19.773 1.00 89.56 332 ILE A O 1
ATOM 2624 N N . TRP A 1 333 ? 12.259 11.815 -20.984 1.00 91.56 333 TRP A N 1
ATOM 2625 C CA . TRP A 1 333 ? 11.632 11.110 -19.857 1.00 91.56 333 TRP A CA 1
ATOM 2626 C C . TRP A 1 333 ? 12.600 10.819 -18.708 1.00 91.56 333 TRP A C 1
ATOM 2628 O O . TRP A 1 333 ? 12.214 10.958 -17.546 1.00 91.56 333 TRP A O 1
ATOM 2638 N N . ILE A 1 334 ? 13.865 10.504 -19.002 1.00 88.81 334 ILE A N 1
ATOM 2639 C CA . ILE A 1 334 ? 14.917 10.404 -17.977 1.00 88.81 334 ILE A CA 1
ATOM 2640 C C . ILE A 1 334 ? 15.142 11.768 -17.311 1.00 88.81 334 ILE A C 1
ATOM 2642 O O . ILE A 1 334 ? 15.147 11.885 -16.080 1.00 88.81 334 ILE A O 1
ATOM 2646 N N . GLU A 1 335 ? 15.277 12.834 -18.106 1.00 86.31 335 GLU A N 1
ATOM 2647 C CA . GLU A 1 335 ? 15.446 14.195 -17.592 1.00 86.31 335 GLU A CA 1
ATOM 2648 C C . GLU A 1 335 ? 14.270 14.630 -16.707 1.00 86.31 335 GLU A C 1
ATOM 2650 O O . GLU A 1 335 ? 14.484 15.304 -15.703 1.00 86.31 335 GLU A O 1
ATOM 2655 N N . 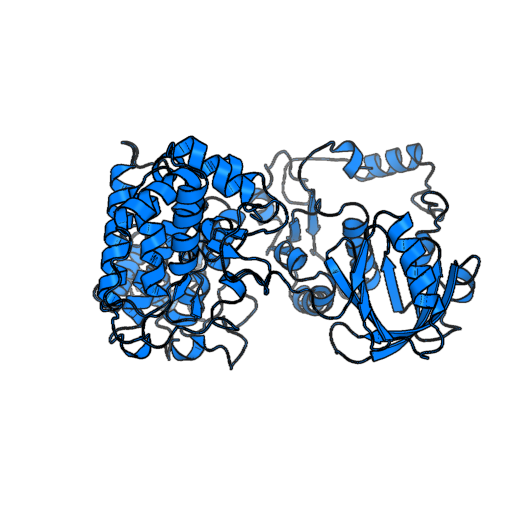HIS A 1 336 ? 13.050 14.204 -17.007 1.00 86.75 336 HIS A N 1
ATOM 2656 C CA . HIS A 1 336 ? 11.854 14.569 -16.250 1.00 86.75 336 HIS A CA 1
ATOM 2657 C C . HIS A 1 336 ? 11.406 13.518 -15.218 1.00 86.75 336 HIS A C 1
ATOM 2659 O O . HIS A 1 336 ? 10.361 13.702 -14.602 1.00 86.75 336 HIS A O 1
ATOM 2665 N N . GLN A 1 337 ? 12.228 12.489 -14.960 1.00 88.62 337 GLN A N 1
ATOM 2666 C CA . GLN A 1 337 ? 12.006 11.454 -13.932 1.00 88.62 337 GLN A CA 1
ATOM 2667 C C . GLN A 1 337 ? 10.737 10.609 -14.130 1.00 88.62 337 GLN A C 1
ATOM 2669 O O . GLN A 1 337 ? 10.056 10.256 -13.165 1.00 88.62 337 GLN A O 1
ATOM 2674 N N . PHE A 1 338 ? 10.432 10.285 -15.381 1.00 90.94 338 PHE A N 1
ATOM 2675 C CA . PHE A 1 338 ? 9.427 9.282 -15.743 1.00 90.94 338 PHE A CA 1
ATOM 2676 C C . PHE A 1 338 ? 10.055 7.915 -16.035 1.00 90.94 338 PHE A C 1
ATOM 2678 O O . PHE A 1 338 ? 9.407 6.886 -15.855 1.00 90.94 338 PHE A O 1
ATOM 2685 N N . LEU A 1 339 ? 11.316 7.911 -16.480 1.00 91.50 339 LEU A N 1
ATOM 2686 C CA . LEU A 1 339 ? 12.064 6.728 -16.897 1.00 91.50 339 LEU A CA 1
ATOM 2687 C C . LEU A 1 339 ? 13.412 6.685 -16.178 1.00 91.50 339 LEU A C 1
ATOM 2689 O O . LEU A 1 339 ? 14.113 7.696 -16.115 1.00 91.50 339 LEU A O 1
ATOM 2693 N N . PHE A 1 340 ? 13.795 5.517 -15.669 1.00 88.56 340 PHE A N 1
ATOM 2694 C CA . PHE A 1 340 ? 15.037 5.344 -14.921 1.00 88.56 340 PHE A CA 1
ATOM 2695 C C . PHE A 1 340 ? 15.872 4.196 -15.481 1.00 88.56 340 PHE A C 1
ATOM 2697 O O . PHE A 1 340 ? 15.329 3.118 -15.720 1.00 88.56 340 PHE A O 1
ATOM 2704 N N . PRO A 1 341 ? 17.185 4.395 -15.691 1.00 87.75 341 PRO A N 1
ATOM 2705 C CA . PRO A 1 341 ? 18.076 3.304 -16.044 1.00 87.75 341 PRO A CA 1
ATOM 2706 C C . PRO A 1 341 ? 18.310 2.398 -14.834 1.00 87.75 341 PRO A C 1
ATOM 2708 O O . PRO A 1 341 ? 18.578 2.879 -13.734 1.00 87.75 341 PRO A O 1
ATOM 2711 N N . LEU A 1 342 ? 18.280 1.086 -15.055 1.00 80.00 342 LEU A N 1
ATOM 2712 C CA . LEU A 1 342 ? 18.538 0.097 -14.004 1.00 80.00 342 LEU A CA 1
ATOM 2713 C C . LEU A 1 342 ? 20.036 -0.169 -13.806 1.00 80.00 342 LEU A C 1
ATOM 2715 O O . LEU A 1 342 ? 20.471 -0.657 -12.767 1.00 80.00 342 LEU A O 1
ATOM 2719 N N . SER A 1 343 ? 20.855 0.208 -14.789 1.00 73.62 343 SER A N 1
ATOM 2720 C CA . SER A 1 343 ? 22.311 0.149 -14.692 1.00 73.62 343 SER A CA 1
ATOM 2721 C C . SER A 1 343 ? 22.880 1.445 -14.095 1.00 73.62 343 SER A C 1
ATOM 2723 O O . SER A 1 343 ? 22.704 2.512 -14.688 1.00 73.62 343 SER A O 1
ATOM 2725 N N . PRO A 1 344 ? 23.683 1.390 -13.013 1.00 60.00 344 PRO A N 1
ATOM 2726 C CA . PRO A 1 344 ? 24.331 2.573 -12.434 1.00 60.00 344 PRO A CA 1
ATOM 2727 C C . PRO A 1 344 ? 25.295 3.295 -13.390 1.00 60.00 344 PRO A C 1
ATOM 2729 O O . PRO A 1 344 ? 25.671 4.442 -13.159 1.00 60.00 344 PRO A O 1
ATOM 2732 N N . LYS A 1 345 ? 25.747 2.612 -14.451 1.00 64.50 345 LYS A N 1
ATOM 2733 C CA . LYS A 1 345 ? 26.670 3.163 -15.457 1.00 64.50 345 LYS A CA 1
ATOM 2734 C C . LYS A 1 345 ? 25.947 3.919 -16.575 1.00 64.50 345 LYS A C 1
ATOM 2736 O O . LYS A 1 345 ? 26.594 4.622 -17.349 1.00 64.50 345 LYS A O 1
ATOM 2741 N N . ALA A 1 346 ? 24.630 3.775 -16.670 1.00 67.38 346 ALA A N 1
ATOM 2742 C CA . ALA A 1 346 ? 23.827 4.380 -17.714 1.00 67.38 346 ALA A CA 1
ATOM 2743 C C . ALA A 1 346 ? 23.397 5.800 -17.325 1.00 67.38 346 ALA A C 1
ATOM 2745 O O . ALA A 1 346 ? 22.567 5.998 -16.445 1.00 67.38 346 ALA A O 1
ATOM 2746 N N . GLN A 1 347 ? 23.954 6.802 -18.009 1.00 69.88 347 GLN A N 1
ATOM 2747 C CA . GLN A 1 347 ? 23.550 8.209 -17.853 1.00 69.88 347 GLN A CA 1
ATOM 2748 C C . GLN A 1 347 ? 22.636 8.711 -18.978 1.00 69.88 347 GLN A C 1
ATOM 2750 O O . GLN A 1 347 ? 22.065 9.793 -18.865 1.00 69.88 347 GLN A O 1
ATOM 2755 N N . LYS A 1 348 ? 22.523 7.958 -20.075 1.00 85.12 348 LYS A N 1
ATOM 2756 C CA . LYS A 1 348 ? 21.708 8.295 -21.246 1.00 85.12 348 LYS A CA 1
ATOM 2757 C C . LYS A 1 348 ? 20.880 7.094 -21.663 1.00 85.12 348 LYS A C 1
ATOM 2759 O O . LYS A 1 348 ? 21.251 5.954 -21.378 1.00 85.12 348 LYS A O 1
ATOM 2764 N N . PHE A 1 349 ? 19.782 7.373 -22.349 1.00 92.19 349 PHE A N 1
ATOM 2765 C CA . PHE A 1 349 ? 18.988 6.340 -22.985 1.00 92.19 349 PHE A CA 1
ATOM 2766 C C . PHE A 1 349 ? 19.749 5.731 -24.171 1.00 92.19 349 PHE A C 1
ATOM 2768 O O . PHE A 1 349 ? 20.364 6.475 -24.942 1.00 92.19 349 PHE A O 1
ATOM 2775 N N . ALA A 1 350 ? 19.688 4.408 -24.319 1.00 90.25 350 ALA A N 1
ATOM 2776 C CA . ALA A 1 350 ? 20.234 3.689 -25.461 1.00 90.25 350 ALA A CA 1
ATOM 2777 C C . ALA A 1 350 ? 19.187 2.725 -26.016 1.00 90.25 350 ALA A C 1
ATOM 2779 O O . ALA A 1 350 ? 18.489 2.049 -25.265 1.00 90.25 350 ALA A O 1
ATOM 2780 N N . ASP A 1 351 ? 19.123 2.669 -27.338 1.00 93.25 351 ASP A N 1
ATOM 2781 C CA . ASP A 1 351 ? 18.356 1.693 -28.099 1.00 93.25 351 ASP A CA 1
ATOM 2782 C C . ASP A 1 351 ? 19.140 0.374 -28.152 1.00 93.25 351 ASP A C 1
ATOM 2784 O O . ASP A 1 351 ? 20.013 0.186 -29.000 1.00 93.25 351 ASP A O 1
ATOM 2788 N N . SER A 1 352 ? 18.946 -0.472 -27.141 1.00 87.94 352 SER A N 1
ATOM 2789 C CA . SER A 1 352 ? 19.716 -1.700 -26.939 1.00 87.94 352 SER A CA 1
ATOM 2790 C C . SER A 1 352 ? 18.954 -2.683 -26.054 1.00 87.94 352 SER A C 1
ATOM 2792 O O . SER A 1 352 ? 18.257 -2.270 -25.127 1.00 87.94 352 SER A O 1
ATOM 2794 N N . GLU A 1 353 ? 19.148 -3.975 -26.312 1.00 84.69 353 GLU A N 1
ATOM 2795 C CA . GLU A 1 353 ? 18.670 -5.072 -25.460 1.00 84.69 353 GLU A CA 1
ATOM 2796 C C . GLU A 1 353 ? 19.444 -5.160 -24.132 1.00 84.69 353 GLU A C 1
ATOM 2798 O O . GLU A 1 353 ? 18.899 -5.583 -23.115 1.00 84.69 353 GLU A O 1
ATOM 2803 N N . ASP A 1 354 ? 20.704 -4.709 -24.113 1.00 80.75 354 ASP A N 1
ATOM 2804 C CA . ASP A 1 354 ? 21.604 -4.835 -22.959 1.00 80.75 354 ASP A CA 1
ATOM 2805 C C . ASP A 1 354 ? 21.341 -3.785 -21.869 1.00 80.75 354 ASP A C 1
ATOM 2807 O O . ASP A 1 354 ? 21.813 -3.914 -20.734 1.00 80.75 354 ASP A O 1
ATOM 2811 N N . GLN A 1 355 ? 20.629 -2.706 -22.209 1.00 84.81 355 GLN A N 1
ATOM 2812 C CA . GLN A 1 355 ? 20.316 -1.626 -21.282 1.00 84.81 355 GLN A CA 1
ATOM 2813 C C . GLN A 1 355 ? 18.830 -1.635 -20.936 1.00 84.81 355 GLN A C 1
ATOM 2815 O O . GLN A 1 355 ? 17.980 -1.333 -21.768 1.00 84.81 355 GLN A O 1
ATOM 2820 N N . THR A 1 356 ? 18.533 -1.926 -19.673 1.00 87.56 356 THR A N 1
ATOM 2821 C CA . THR A 1 356 ? 17.170 -1.981 -19.149 1.00 87.56 356 THR A CA 1
ATOM 2822 C C . THR A 1 356 ? 16.793 -0.716 -18.388 1.00 87.56 356 THR A C 1
ATOM 2824 O O . THR A 1 356 ? 17.625 -0.045 -17.757 1.00 87.56 356 THR A O 1
ATOM 2827 N N . PHE A 1 357 ? 15.506 -0.394 -18.452 1.00 91.25 357 PHE A N 1
ATOM 2828 C CA . PHE A 1 357 ? 14.900 0.770 -17.829 1.00 91.25 357 PHE A CA 1
ATOM 2829 C C . PHE A 1 357 ? 13.597 0.390 -17.130 1.00 91.25 357 PHE A C 1
ATOM 2831 O O . PHE A 1 357 ? 12.990 -0.631 -17.437 1.00 91.25 357 PHE A O 1
ATOM 2838 N N . ILE A 1 358 ? 13.149 1.247 -16.220 1.00 88.94 358 ILE A N 1
ATOM 2839 C CA . ILE A 1 358 ? 11.833 1.147 -15.591 1.00 88.94 358 ILE A CA 1
ATOM 2840 C C . ILE A 1 358 ? 11.100 2.477 -15.733 1.00 88.94 358 ILE A C 1
ATOM 2842 O O . ILE A 1 358 ? 11.643 3.544 -15.418 1.00 88.94 358 ILE A O 1
ATOM 2846 N N . PHE A 1 359 ? 9.866 2.421 -16.229 1.00 92.12 359 PHE A N 1
ATOM 2847 C CA . PHE A 1 359 ? 8.927 3.523 -16.055 1.00 92.12 359 PHE A CA 1
ATOM 2848 C C . PHE A 1 359 ? 8.395 3.473 -14.633 1.00 92.12 359 PHE A C 1
ATOM 2850 O O . PHE A 1 359 ? 8.008 2.409 -14.160 1.00 92.12 359 PHE A O 1
ATOM 2857 N N . THR A 1 360 ? 8.309 4.607 -13.948 1.00 86.56 360 THR A N 1
ATOM 2858 C CA . THR A 1 360 ? 7.869 4.590 -12.545 1.00 86.56 360 THR A CA 1
ATOM 2859 C C . THR A 1 360 ? 6.427 4.110 -12.367 1.00 86.56 360 THR A C 1
ATOM 2861 O O . THR A 1 360 ? 6.110 3.543 -11.330 1.00 86.56 360 THR A O 1
ATOM 2864 N N . PHE A 1 361 ? 5.567 4.250 -13.383 1.00 88.81 361 PHE A N 1
ATOM 2865 C CA . PHE A 1 361 ? 4.213 3.676 -13.377 1.00 88.81 361 PHE A CA 1
ATOM 2866 C C . PHE A 1 361 ? 4.172 2.147 -13.575 1.00 88.81 361 PHE A C 1
ATOM 2868 O O . PHE A 1 361 ? 3.098 1.561 -13.467 1.00 88.81 361 PHE A O 1
ATOM 2875 N N . LEU A 1 362 ? 5.304 1.509 -13.895 1.00 87.62 362 LEU A N 1
ATOM 2876 C CA . LEU A 1 362 ? 5.467 0.049 -13.932 1.00 87.62 362 LEU A CA 1
ATOM 2877 C C . LEU A 1 362 ? 6.151 -0.494 -12.668 1.00 87.62 362 LEU A C 1
ATOM 2879 O O . LEU A 1 362 ? 6.286 -1.708 -12.540 1.00 87.62 362 LEU A O 1
ATOM 2883 N N . SER A 1 363 ? 6.589 0.380 -11.752 1.00 81.12 363 SER A N 1
ATOM 2884 C CA . SER A 1 363 ? 7.176 -0.042 -10.478 1.00 81.12 363 SER A CA 1
ATOM 2885 C C . SER A 1 363 ? 6.164 -0.887 -9.692 1.00 81.12 363 SER A C 1
ATOM 2887 O O . SER A 1 363 ? 5.013 -0.465 -9.548 1.00 81.12 363 SER A O 1
ATOM 2889 N N . PRO A 1 364 ? 6.567 -2.042 -9.129 1.00 73.50 364 PRO A N 1
ATOM 2890 C CA . PRO A 1 364 ? 5.705 -2.891 -8.301 1.00 73.50 364 PRO A CA 1
ATOM 2891 C C . PRO A 1 364 ? 5.449 -2.309 -6.893 1.00 73.50 364 PRO A C 1
ATOM 2893 O O . PRO A 1 364 ? 5.098 -3.031 -5.961 1.00 73.50 364 PRO A O 1
ATOM 2896 N N . THR A 1 365 ? 5.661 -1.007 -6.711 1.00 80.56 365 THR A N 1
ATOM 2897 C CA . THR A 1 365 ? 5.487 -0.296 -5.447 1.00 80.56 365 THR A CA 1
ATOM 2898 C C . THR A 1 365 ? 4.019 -0.082 -5.083 1.00 80.56 365 THR A C 1
ATOM 2900 O O . THR A 1 365 ? 3.156 0.098 -5.938 1.00 80.56 365 THR A O 1
ATOM 2903 N N . ASN A 1 366 ? 3.748 0.016 -3.781 1.00 81.12 366 ASN A N 1
ATOM 2904 C CA . ASN A 1 366 ? 2.431 0.410 -3.274 1.00 81.12 366 ASN A CA 1
ATOM 2905 C C . ASN A 1 366 ? 2.279 1.936 -3.108 1.00 81.12 366 ASN A C 1
ATOM 2907 O O . ASN A 1 366 ? 1.286 2.412 -2.553 1.00 81.12 366 ASN A O 1
ATOM 2911 N N . VAL A 1 367 ? 3.274 2.723 -3.537 1.00 88.81 367 VAL A N 1
ATOM 2912 C CA . VAL A 1 367 ? 3.207 4.187 -3.499 1.00 88.81 367 VAL A CA 1
ATOM 2913 C C . VAL A 1 367 ? 2.511 4.704 -4.756 1.00 88.81 367 VAL A C 1
ATOM 2915 O O . VAL A 1 367 ? 3.063 4.654 -5.847 1.00 88.81 367 VAL A O 1
ATOM 2918 N N . LEU A 1 368 ? 1.311 5.257 -4.612 1.00 92.69 368 LEU A N 1
ATOM 2919 C CA . LEU A 1 368 ? 0.447 5.589 -5.748 1.00 92.69 368 LEU A CA 1
ATOM 2920 C C . LEU A 1 368 ? 0.812 6.907 -6.451 1.00 92.69 368 LEU A C 1
ATOM 2922 O O . LEU A 1 368 ? 0.419 7.121 -7.597 1.00 92.69 368 LEU A O 1
ATOM 2926 N N . ASN A 1 369 ? 1.562 7.803 -5.801 1.00 95.12 369 ASN A N 1
ATOM 2927 C CA . ASN A 1 369 ? 1.895 9.121 -6.351 1.00 95.12 369 ASN A CA 1
ATOM 2928 C C . ASN A 1 369 ? 3.287 9.212 -6.988 1.00 95.12 369 ASN A C 1
ATOM 2930 O O . ASN A 1 369 ? 3.915 10.265 -6.921 1.00 95.12 369 ASN A O 1
ATOM 2934 N N . VAL A 1 370 ? 3.784 8.127 -7.591 1.00 89.69 370 VAL A N 1
ATOM 2935 C CA . VAL A 1 370 ? 5.150 8.040 -8.156 1.00 89.69 370 VAL A CA 1
ATOM 2936 C C . VAL A 1 370 ? 5.203 7.912 -9.672 1.00 89.69 370 VAL A C 1
ATOM 2938 O O . VAL A 1 370 ? 6.284 7.746 -10.226 1.00 89.69 370 VAL A O 1
ATOM 2941 N N . THR A 1 371 ? 4.082 8.106 -10.373 1.00 91.38 371 THR A N 1
ATOM 2942 C CA . THR A 1 371 ? 4.047 8.207 -11.851 1.00 91.38 371 THR A CA 1
ATOM 2943 C C . THR A 1 371 ? 5.076 9.207 -12.394 1.00 91.38 371 THR A C 1
ATOM 2945 O O . THR A 1 371 ? 5.552 9.067 -13.514 1.00 91.38 371 THR A O 1
ATOM 2948 N N . ARG A 1 372 ? 5.485 10.177 -11.569 1.00 91.12 372 ARG A N 1
ATOM 2949 C CA . ARG A 1 372 ? 6.704 10.971 -11.730 1.00 91.12 372 ARG A CA 1
ATOM 2950 C C . ARG A 1 372 ? 7.402 11.112 -10.381 1.00 91.12 372 ARG A C 1
ATOM 2952 O O . ARG A 1 372 ? 6.731 11.282 -9.364 1.00 91.12 372 ARG A O 1
ATOM 2959 N N . ILE A 1 373 ? 8.731 11.138 -10.371 1.00 88.38 373 ILE A N 1
ATOM 2960 C CA . ILE A 1 373 ? 9.504 11.549 -9.190 1.00 88.38 373 ILE A CA 1
ATOM 2961 C C . ILE A 1 373 ? 9.836 13.048 -9.290 1.00 88.38 373 ILE A C 1
ATOM 2963 O O . ILE A 1 373 ? 10.518 13.495 -10.211 1.00 88.38 373 ILE A O 1
ATOM 2967 N N . ALA A 1 374 ? 9.334 13.859 -8.360 1.00 87.44 374 ALA A N 1
ATOM 2968 C CA . ALA A 1 374 ? 9.508 15.307 -8.374 1.00 87.44 374 ALA A CA 1
ATOM 2969 C C . ALA A 1 374 ? 10.966 15.681 -8.100 1.00 87.44 374 ALA A C 1
ATOM 2971 O O . ALA A 1 374 ? 11.510 15.282 -7.084 1.00 87.44 374 ALA A O 1
ATOM 2972 N N . LYS A 1 375 ? 11.594 16.491 -8.967 1.00 85.69 375 LYS A N 1
ATOM 2973 C CA . LYS A 1 375 ? 12.989 16.962 -8.798 1.00 85.69 375 LYS A CA 1
ATOM 2974 C C . LYS A 1 375 ? 13.149 18.158 -7.864 1.00 85.69 375 LYS A C 1
ATOM 2976 O O . LYS A 1 375 ? 14.229 18.365 -7.310 1.00 85.69 375 LYS A O 1
ATOM 2981 N N . GLN A 1 376 ? 12.105 18.968 -7.775 1.00 84.69 376 GLN A N 1
ATOM 2982 C CA . GLN A 1 376 ? 12.077 20.254 -7.094 1.00 84.69 376 GLN A CA 1
ATOM 2983 C C . GLN A 1 376 ? 10.692 20.455 -6.466 1.00 84.69 376 GLN A C 1
ATOM 2985 O O . GLN A 1 376 ? 9.726 19.884 -6.979 1.00 84.69 376 GLN A O 1
ATOM 2990 N N . PRO A 1 377 ? 10.576 21.255 -5.392 1.00 86.38 377 PRO A N 1
ATOM 2991 C CA . PRO A 1 377 ? 9.281 21.611 -4.828 1.00 86.38 377 PRO A CA 1
ATOM 2992 C C . PRO A 1 377 ? 8.386 22.292 -5.867 1.00 86.38 377 PRO A C 1
ATOM 2994 O O . PRO A 1 377 ? 8.866 23.069 -6.699 1.00 86.38 377 PRO A O 1
ATOM 2997 N N . ALA A 1 378 ? 7.086 22.014 -5.801 1.00 86.69 378 ALA A N 1
ATOM 2998 C CA . ALA A 1 378 ? 6.096 22.713 -6.605 1.00 86.69 378 ALA A CA 1
ATOM 2999 C C . ALA A 1 378 ? 6.046 24.207 -6.235 1.00 86.69 378 ALA A C 1
ATOM 3001 O O . ALA A 1 378 ? 6.260 24.591 -5.084 1.00 86.69 378 ALA A O 1
ATOM 3002 N N . ASN A 1 379 ? 5.753 25.059 -7.219 1.00 86.62 379 ASN A N 1
ATOM 3003 C CA . ASN A 1 379 ? 5.650 26.511 -7.039 1.00 86.62 379 ASN A CA 1
ATOM 3004 C C . ASN A 1 379 ? 4.224 26.933 -6.636 1.00 86.62 379 ASN A C 1
ATOM 3006 O O . ASN A 1 379 ? 3.652 27.837 -7.238 1.00 86.62 379 ASN A O 1
ATOM 3010 N N . MET A 1 380 ? 3.633 26.218 -5.679 1.00 90.12 380 MET A N 1
ATOM 3011 C CA . MET A 1 380 ? 2.279 26.434 -5.161 1.00 90.12 380 MET A CA 1
ATOM 3012 C C . MET A 1 380 ? 2.234 26.064 -3.677 1.00 90.12 380 MET A C 1
ATOM 3014 O O . MET A 1 380 ? 3.067 25.290 -3.194 1.00 90.12 380 MET A O 1
ATOM 3018 N N . HIS A 1 381 ? 1.266 26.609 -2.940 1.00 93.06 381 HIS A N 1
ATOM 3019 C CA . HIS A 1 381 ? 1.069 26.234 -1.543 1.00 93.06 381 HIS A CA 1
ATOM 3020 C C . HIS A 1 381 ? 0.521 24.804 -1.432 1.00 93.06 381 HIS A C 1
ATOM 3022 O O . HIS A 1 381 ? -0.305 24.378 -2.231 1.00 93.06 381 HIS A O 1
ATOM 3028 N N . ALA A 1 382 ? 0.949 24.063 -0.406 1.00 95.50 382 ALA A N 1
ATOM 3029 C CA . ALA A 1 382 ? 0.541 22.671 -0.193 1.00 95.50 382 ALA A CA 1
ATOM 3030 C C . ALA A 1 382 ? -0.986 22.474 -0.165 1.00 95.50 382 ALA A C 1
ATOM 3032 O O . ALA A 1 382 ? -1.488 21.493 -0.705 1.00 95.50 382 ALA A O 1
ATOM 3033 N N . THR A 1 383 ? -1.716 23.412 0.443 1.00 95.75 383 THR A N 1
ATOM 3034 C CA . THR A 1 383 ? -3.183 23.387 0.513 1.00 95.75 383 THR A CA 1
ATOM 3035 C C . THR A 1 383 ? -3.828 23.580 -0.855 1.00 95.75 383 THR A C 1
ATOM 3037 O O . THR A 1 383 ? -4.767 22.862 -1.170 1.00 95.75 383 THR A O 1
ATOM 3040 N N . GLU A 1 384 ? -3.291 24.477 -1.685 1.00 96.19 384 GLU A N 1
ATOM 3041 C CA . GLU A 1 384 ? -3.778 24.714 -3.053 1.00 96.19 384 GLU A CA 1
ATOM 3042 C C . GLU A 1 384 ? -3.514 23.505 -3.958 1.00 96.19 384 GLU A C 1
ATOM 3044 O O . GLU A 1 384 ? -4.369 23.126 -4.754 1.00 96.19 384 GLU A O 1
ATOM 3049 N N . ILE A 1 385 ? -2.346 22.863 -3.810 1.00 97.56 385 ILE A N 1
ATOM 3050 C CA . ILE A 1 385 ? -2.015 21.626 -4.533 1.00 97.56 385 ILE A CA 1
ATOM 3051 C C . ILE A 1 385 ? -3.030 20.536 -4.182 1.00 97.56 385 ILE A C 1
ATOM 3053 O O . ILE A 1 385 ? -3.592 19.901 -5.071 1.00 97.56 385 ILE A O 1
ATOM 3057 N N . LEU A 1 386 ? -3.270 20.316 -2.887 1.00 98.38 386 LEU A N 1
ATOM 3058 C CA . LEU A 1 386 ? -4.178 19.272 -2.425 1.00 98.38 386 LEU A CA 1
ATOM 3059 C C . LEU A 1 386 ? -5.632 19.536 -2.845 1.00 98.38 386 LEU A C 1
ATOM 3061 O O . LEU A 1 386 ? -6.302 18.611 -3.299 1.00 98.38 386 LEU A O 1
ATOM 3065 N N . GLU A 1 387 ? -6.100 20.779 -2.737 1.00 98.06 387 GLU A N 1
ATOM 3066 C CA . GLU A 1 387 ? -7.442 21.179 -3.171 1.00 98.06 387 GLU A CA 1
ATOM 3067 C C . GLU A 1 387 ? -7.633 20.957 -4.675 1.00 98.06 387 GLU A C 1
ATOM 3069 O O . GLU A 1 387 ? -8.605 20.324 -5.088 1.00 98.06 387 GLU A O 1
ATOM 3074 N N . GLY A 1 388 ? -6.668 21.392 -5.492 1.00 98.19 388 GLY A N 1
ATOM 3075 C CA . GLY A 1 388 ? -6.703 21.196 -6.939 1.00 98.19 388 GLY A CA 1
ATOM 3076 C C . GLY A 1 388 ? -6.724 19.718 -7.337 1.00 98.19 388 GLY A C 1
ATOM 3077 O O . GLY A 1 388 ? -7.523 19.321 -8.186 1.00 98.19 388 GLY A O 1
ATOM 3078 N N . LEU A 1 389 ? -5.901 18.886 -6.687 1.00 98.56 389 LEU A N 1
ATOM 3079 C CA . LEU A 1 389 ? -5.879 17.436 -6.911 1.00 98.56 389 LEU A CA 1
ATOM 3080 C C . LEU A 1 389 ? -7.204 16.774 -6.519 1.00 98.56 389 LEU A C 1
ATOM 3082 O O . LEU A 1 389 ? -7.713 15.937 -7.265 1.00 98.56 389 LEU A O 1
ATOM 3086 N N . HIS A 1 390 ? -7.776 17.157 -5.375 1.00 98.31 390 HIS A N 1
ATOM 3087 C CA . HIS A 1 390 ? -9.073 16.653 -4.922 1.00 98.31 390 HIS A CA 1
ATOM 3088 C C . HIS A 1 390 ? -10.187 17.028 -5.896 1.00 98.31 390 HIS A C 1
ATOM 3090 O O . HIS A 1 390 ? -10.920 16.154 -6.353 1.00 98.31 390 HIS A O 1
ATOM 3096 N N . MET A 1 391 ? -10.273 18.302 -6.286 1.00 97.62 391 MET A N 1
ATOM 3097 C CA . MET A 1 391 ? -11.259 18.775 -7.261 1.00 97.62 391 MET A CA 1
ATOM 3098 C C . MET A 1 391 ? -11.145 18.042 -8.598 1.00 97.62 391 MET A C 1
ATOM 3100 O O . MET A 1 391 ? -12.158 17.596 -9.139 1.00 97.62 391 MET A O 1
ATOM 3104 N N . GLN A 1 392 ? -9.922 17.886 -9.115 1.00 97.62 392 GLN A N 1
ATOM 3105 C CA . GLN A 1 392 ? -9.672 17.166 -10.360 1.00 97.62 392 GLN A CA 1
ATOM 3106 C C . GLN A 1 392 ? -10.158 15.714 -10.266 1.00 97.62 392 GLN A C 1
ATOM 3108 O O . GLN A 1 392 ? -10.844 15.234 -11.169 1.00 97.62 392 GLN A O 1
ATOM 3113 N N . LEU A 1 393 ? -9.837 15.020 -9.171 1.00 97.44 393 LEU A N 1
ATOM 3114 C CA . LEU A 1 393 ? -10.230 13.628 -8.970 1.00 97.44 393 LEU A CA 1
ATOM 3115 C C . LEU A 1 393 ? -11.750 13.471 -8.845 1.00 97.44 393 LEU A C 1
ATOM 3117 O O . LEU A 1 393 ? -12.334 12.608 -9.495 1.00 97.44 393 LEU A O 1
ATOM 3121 N N . VAL A 1 394 ? -12.402 14.332 -8.060 1.00 96.06 394 VAL A N 1
ATOM 3122 C CA . VAL A 1 394 ? -13.862 14.321 -7.880 1.00 96.06 394 VAL A CA 1
ATOM 3123 C C . VAL A 1 394 ? -14.580 14.601 -9.197 1.00 96.06 394 VAL A C 1
ATOM 3125 O O . VAL A 1 394 ? -15.552 13.919 -9.520 1.00 96.06 394 VAL A O 1
ATOM 3128 N N . GLN A 1 395 ? -14.109 15.574 -9.981 1.00 95.38 395 GLN A N 1
ATOM 3129 C CA . GLN A 1 395 ? -14.688 15.860 -11.292 1.00 95.38 395 GLN A CA 1
ATOM 3130 C C . GLN A 1 395 ? -14.571 14.649 -12.224 1.00 95.38 395 GLN A C 1
ATOM 3132 O O . GLN A 1 395 ? -15.536 14.320 -12.910 1.00 95.38 395 GLN A O 1
ATOM 3137 N N . LEU A 1 396 ? -13.427 13.958 -12.217 1.00 95.50 396 LEU A N 1
ATOM 3138 C CA . LEU A 1 396 ? -13.236 12.744 -13.010 1.00 95.50 396 LEU A CA 1
ATOM 3139 C C . LEU A 1 396 ? -14.170 11.616 -12.590 1.00 95.50 396 LEU A C 1
ATOM 3141 O O . LEU A 1 396 ? -14.781 10.991 -13.450 1.00 95.50 396 LEU A O 1
ATOM 3145 N N . ILE A 1 397 ? -14.324 11.392 -11.285 1.00 94.44 397 ILE A N 1
ATOM 3146 C CA . ILE A 1 397 ? -15.252 10.386 -10.763 1.00 94.44 397 ILE A CA 1
ATOM 3147 C C . ILE A 1 397 ? -16.683 10.696 -11.216 1.00 94.44 397 ILE A C 1
ATOM 3149 O O . ILE A 1 397 ? -17.347 9.828 -11.772 1.00 94.44 397 ILE A O 1
ATOM 3153 N N . LYS A 1 398 ? -17.137 11.945 -11.055 1.00 91.88 398 LYS A N 1
ATOM 3154 C CA . LYS A 1 398 ? -18.497 12.364 -11.430 1.00 91.88 398 LYS A CA 1
ATOM 3155 C C . LYS A 1 398 ? -18.777 12.239 -12.930 1.00 91.88 398 LYS A C 1
ATOM 3157 O O . LYS A 1 398 ? -19.899 11.935 -13.311 1.00 91.88 398 LYS A O 1
ATOM 3162 N N . LEU A 1 399 ? -17.777 12.452 -13.787 1.00 91.44 399 LEU A N 1
ATOM 3163 C CA . LEU A 1 399 ? -17.904 12.273 -15.243 1.00 91.44 399 LEU A CA 1
ATOM 3164 C C . LEU A 1 399 ? -17.968 10.800 -15.680 1.00 91.44 399 LEU A C 1
ATOM 3166 O O . LEU A 1 399 ? -18.296 10.518 -16.831 1.00 91.44 399 LEU A O 1
ATOM 3170 N N . ASN A 1 400 ? -17.619 9.878 -14.786 1.00 91.62 400 ASN A N 1
ATOM 3171 C CA . ASN A 1 400 ? -17.603 8.433 -15.000 1.00 91.62 400 ASN A CA 1
ATOM 3172 C C . ASN A 1 400 ? -18.627 7.702 -14.118 1.00 91.62 400 ASN A C 1
ATOM 3174 O O . ASN A 1 400 ? -18.533 6.486 -13.961 1.00 91.62 400 ASN A O 1
ATOM 3178 N N . GLN A 1 401 ? -19.563 8.444 -13.526 1.00 90.69 401 GLN A N 1
ATOM 3179 C CA . GLN A 1 401 ? -20.633 7.887 -12.718 1.00 90.69 401 GLN A CA 1
ATOM 3180 C C . GLN A 1 401 ? -21.824 7.518 -13.608 1.00 90.69 401 GLN A C 1
ATOM 3182 O O . GLN A 1 401 ? -22.293 8.331 -14.407 1.00 90.69 401 GLN A O 1
ATOM 3187 N N . GLU A 1 402 ? -22.313 6.296 -13.449 1.00 89.12 402 GLU A N 1
ATOM 3188 C CA . GLU A 1 402 ? -23.502 5.780 -14.119 1.00 89.12 402 GLU A CA 1
ATOM 3189 C C . GLU A 1 402 ? -24.791 6.270 -13.423 1.00 89.12 402 GLU A C 1
ATOM 3191 O O . GLU A 1 402 ? -24.749 6.730 -12.276 1.00 89.12 402 GLU A O 1
ATOM 3196 N N . PRO A 1 403 ? -25.972 6.184 -14.072 1.00 88.12 403 PRO A N 1
ATOM 3197 C CA . PRO A 1 403 ? -27.233 6.676 -13.504 1.00 88.12 403 PRO A CA 1
ATOM 3198 C C . PRO A 1 403 ? -27.649 6.034 -12.172 1.00 88.12 403 PRO A C 1
ATOM 3200 O O . PRO A 1 403 ? -28.416 6.637 -11.423 1.00 88.12 403 PRO A O 1
ATOM 3203 N N . ASP A 1 404 ? -27.177 4.820 -11.888 1.00 86.12 404 ASP A N 1
ATOM 3204 C CA . ASP A 1 404 ? -27.420 4.100 -10.633 1.00 86.12 404 ASP A CA 1
ATOM 3205 C C . ASP A 1 404 ? -26.445 4.492 -9.507 1.00 86.12 404 ASP A C 1
ATOM 3207 O O . ASP A 1 404 ? -26.574 4.017 -8.382 1.00 86.12 404 ASP A O 1
ATOM 3211 N N . GLY A 1 405 ? -25.491 5.380 -9.797 1.00 83.88 405 GLY A N 1
ATOM 3212 C CA . GLY A 1 405 ? -24.478 5.853 -8.865 1.00 83.88 405 GLY A CA 1
ATOM 3213 C C . GLY A 1 405 ? -23.172 5.057 -8.889 1.00 83.88 405 GLY A C 1
ATOM 3214 O O . GLY A 1 405 ? -22.206 5.516 -8.273 1.00 83.88 405 GLY A O 1
ATOM 3215 N N . SER A 1 406 ? -23.109 3.928 -9.606 1.00 85.31 406 SER A N 1
ATOM 3216 C CA . SER A 1 406 ? -21.889 3.131 -9.768 1.00 85.31 406 SER A CA 1
ATOM 3217 C C . SER A 1 406 ? -20.840 3.857 -10.623 1.00 85.31 406 SER A C 1
ATOM 3219 O O . SER A 1 406 ? -21.151 4.787 -11.366 1.00 85.31 406 SER A O 1
ATOM 3221 N N . ILE A 1 407 ? -19.566 3.478 -10.485 1.00 88.50 407 ILE A N 1
ATOM 3222 C CA . ILE A 1 407 ? -18.449 4.120 -11.192 1.00 88.50 407 ILE A CA 1
ATOM 3223 C C . ILE A 1 407 ? -17.688 3.060 -11.985 1.00 88.50 407 ILE A C 1
ATOM 3225 O O . ILE A 1 407 ? -17.148 2.114 -11.407 1.00 88.50 407 ILE A O 1
ATOM 3229 N N . ASP A 1 408 ? -17.562 3.253 -13.299 1.00 88.31 408 ASP A N 1
ATOM 3230 C CA . ASP A 1 408 ? -16.688 2.419 -14.127 1.00 88.31 408 ASP A CA 1
ATOM 3231 C C . ASP A 1 408 ? -15.221 2.847 -13.951 1.00 88.31 408 ASP A C 1
ATOM 3233 O O . ASP A 1 408 ? -14.670 3.680 -14.684 1.00 88.31 408 ASP A O 1
ATOM 3237 N N . PHE A 1 409 ? -14.560 2.261 -12.948 1.00 90.62 409 PHE A N 1
ATOM 3238 C CA . PHE A 1 409 ? -13.141 2.509 -12.690 1.00 90.62 409 PHE A CA 1
ATOM 3239 C C . PHE A 1 409 ? -12.231 2.055 -13.834 1.00 90.62 409 PHE A C 1
ATOM 3241 O O . PHE A 1 409 ? -11.139 2.609 -13.985 1.00 90.62 409 PHE A O 1
ATOM 3248 N N . ALA A 1 410 ? -12.633 1.063 -14.635 1.00 90.12 410 ALA A N 1
ATOM 3249 C CA . ALA A 1 410 ? -11.826 0.596 -15.756 1.00 90.12 410 ALA A CA 1
ATOM 3250 C C . ALA A 1 410 ? -11.809 1.646 -16.873 1.00 90.12 410 ALA A C 1
ATOM 3252 O O . ALA A 1 410 ? -10.729 2.011 -17.345 1.00 90.12 410 ALA A O 1
ATOM 3253 N N . ALA A 1 411 ? -12.973 2.197 -17.228 1.00 91.12 411 ALA A N 1
ATOM 3254 C CA . ALA A 1 411 ? -13.077 3.304 -18.174 1.00 91.12 411 ALA A CA 1
ATOM 3255 C C . ALA A 1 411 ? -12.386 4.573 -17.652 1.00 91.12 411 ALA A C 1
ATOM 3257 O O . ALA A 1 411 ? -11.685 5.252 -18.405 1.00 91.12 411 ALA A O 1
ATOM 3258 N N . LEU A 1 412 ? -12.521 4.883 -16.356 1.00 94.50 412 LEU A N 1
ATOM 3259 C CA . LEU A 1 412 ? -11.857 6.034 -15.733 1.00 94.50 412 LEU A CA 1
ATOM 3260 C C . LEU A 1 412 ? -10.327 5.933 -15.847 1.00 94.50 412 LEU A C 1
ATOM 3262 O O . LEU A 1 412 ? -9.681 6.892 -16.272 1.00 94.50 412 LEU A O 1
ATOM 3266 N N . LYS A 1 413 ? -9.734 4.768 -15.547 1.00 93.62 413 LYS A N 1
ATOM 3267 C CA . LYS A 1 413 ? -8.275 4.541 -15.642 1.00 93.62 413 LYS A CA 1
ATOM 3268 C C . LYS A 1 413 ? -7.715 4.689 -17.059 1.00 93.62 413 LYS A C 1
ATOM 3270 O O . LYS A 1 413 ? -6.520 4.939 -17.222 1.00 93.62 413 LYS A O 1
ATOM 3275 N N . GLN A 1 414 ? -8.556 4.545 -18.081 1.00 92.56 414 GLN A N 1
ATOM 3276 C CA . GLN A 1 414 ? -8.167 4.725 -19.480 1.00 92.56 414 GLN A CA 1
ATOM 3277 C C . GLN A 1 414 ? -8.174 6.195 -19.924 1.00 92.56 414 GLN A C 1
ATOM 3279 O O . GLN A 1 414 ? -7.742 6.495 -21.034 1.00 92.56 414 GLN A O 1
ATOM 3284 N N . ARG A 1 415 ? -8.632 7.135 -19.086 1.00 94.31 415 ARG A N 1
ATOM 3285 C CA . ARG A 1 415 ? -8.707 8.557 -19.442 1.00 94.31 415 ARG A CA 1
ATOM 3286 C C . ARG A 1 415 ? -7.357 9.272 -19.349 1.00 94.31 415 ARG A C 1
ATOM 3288 O O . ARG A 1 415 ? -6.565 9.059 -18.426 1.00 94.31 415 ARG A O 1
ATOM 3295 N N . ARG A 1 416 ? -7.132 10.213 -20.272 1.00 94.44 416 ARG A N 1
ATOM 3296 C CA . ARG A 1 416 ? -5.940 11.080 -20.304 1.00 94.44 416 ARG A CA 1
ATOM 3297 C C . ARG A 1 416 ? -5.861 11.971 -19.067 1.00 94.44 416 ARG A C 1
ATOM 3299 O O . ARG A 1 416 ? -4.776 12.255 -18.561 1.00 94.44 416 ARG A O 1
ATOM 3306 N N . GLU A 1 417 ? -7.014 12.394 -18.581 1.00 95.50 417 GLU A N 1
ATOM 3307 C CA . GLU A 1 417 ? -7.192 13.262 -17.431 1.00 95.50 417 GLU A CA 1
ATOM 3308 C C . GLU A 1 417 ? -6.857 12.547 -16.116 1.00 95.50 417 GLU A C 1
ATOM 3310 O O . GLU A 1 417 ? -6.265 13.163 -15.230 1.00 95.50 417 GLU A O 1
ATOM 3315 N N . TYR A 1 418 ? -7.144 11.243 -16.012 1.00 96.81 418 TYR A N 1
ATOM 3316 C CA . TYR A 1 418 ? -6.693 10.428 -14.883 1.00 96.81 418 TYR A CA 1
ATOM 3317 C C . TYR A 1 418 ? -5.169 10.282 -14.885 1.00 96.81 418 TYR A C 1
ATOM 3319 O O . TYR A 1 418 ? -4.526 10.483 -13.858 1.00 96.81 418 TYR A O 1
ATOM 3327 N N . PHE A 1 419 ? -4.561 10.038 -16.050 1.00 96.25 419 PHE A N 1
ATOM 3328 C CA . PHE A 1 419 ? -3.101 10.041 -16.164 1.00 96.25 419 PHE A CA 1
ATOM 3329 C C . PHE A 1 419 ? -2.492 11.409 -15.793 1.00 96.25 419 PHE A C 1
ATOM 3331 O O . PHE A 1 419 ? -1.488 11.461 -15.086 1.00 96.25 419 PHE A O 1
ATOM 3338 N N . ASN A 1 420 ? -3.125 12.525 -16.177 1.00 95.50 420 ASN A N 1
ATOM 3339 C CA . ASN A 1 420 ? -2.711 13.861 -15.727 1.00 95.50 420 ASN A CA 1
ATOM 3340 C C . ASN A 1 420 ? -2.774 14.009 -14.204 1.00 95.50 420 ASN A C 1
ATOM 3342 O O . ASN A 1 420 ? -1.827 14.527 -13.613 1.00 95.50 420 ASN A O 1
ATOM 3346 N N . PHE A 1 421 ? -3.851 13.534 -13.574 1.00 97.44 421 PHE A N 1
ATOM 3347 C CA . PHE A 1 421 ? -3.963 13.495 -12.118 1.00 97.44 421 PHE A CA 1
ATOM 3348 C C . PHE A 1 421 ? -2.801 12.697 -11.502 1.00 97.44 421 PHE A C 1
ATOM 3350 O O . PHE A 1 421 ? -2.091 13.218 -10.644 1.00 97.44 421 PHE A O 1
ATOM 3357 N N . LEU A 1 422 ? -2.519 11.486 -12.001 1.00 96.62 422 LEU A N 1
ATOM 3358 C CA . LEU A 1 422 ? -1.404 10.661 -11.523 1.00 96.62 422 LEU A CA 1
ATOM 3359 C C . LEU A 1 422 ? -0.057 11.398 -11.588 1.00 96.62 422 LEU A C 1
ATOM 3361 O O . LEU A 1 422 ? 0.721 11.338 -10.637 1.00 96.62 422 LEU A O 1
ATOM 3365 N N . VAL A 1 423 ? 0.222 12.122 -12.674 1.00 95.19 423 VAL A N 1
ATOM 3366 C CA . VAL A 1 423 ? 1.449 12.925 -12.804 1.00 95.19 423 VAL A CA 1
ATOM 3367 C C . VAL A 1 423 ? 1.461 14.095 -11.814 1.00 95.19 423 VAL A C 1
ATOM 3369 O O . VAL A 1 423 ? 2.483 14.338 -11.161 1.00 95.19 423 VAL A O 1
ATOM 3372 N N . ALA A 1 424 ? 0.339 14.802 -11.669 1.00 95.88 424 ALA A N 1
ATOM 3373 C CA . ALA A 1 424 ? 0.207 15.965 -10.793 1.00 95.88 424 ALA A CA 1
ATOM 3374 C C . ALA A 1 424 ? 0.375 15.611 -9.304 1.00 95.88 424 ALA A C 1
ATOM 3376 O O . ALA A 1 424 ? 0.942 16.396 -8.548 1.00 95.88 424 ALA A O 1
ATOM 3377 N N . THR A 1 425 ? -0.007 14.399 -8.877 1.00 97.25 425 THR A N 1
ATOM 3378 C CA . THR A 1 425 ? 0.173 13.957 -7.475 1.00 97.25 425 THR A CA 1
ATOM 3379 C C . THR A 1 425 ? 1.635 13.964 -6.996 1.00 97.25 425 THR A C 1
ATOM 3381 O O . THR A 1 425 ? 1.888 13.982 -5.786 1.00 97.25 425 THR A O 1
ATOM 3384 N N . SER A 1 426 ? 2.609 13.992 -7.916 1.00 94.62 426 SER A N 1
ATOM 3385 C CA . SER A 1 426 ? 4.031 14.138 -7.578 1.00 94.62 426 SER A CA 1
ATOM 3386 C C . SER A 1 426 ? 4.373 15.492 -6.939 1.00 94.62 426 SER A C 1
ATOM 3388 O O . SER A 1 426 ? 5.360 15.587 -6.211 1.00 94.62 426 SER A O 1
ATOM 3390 N N . ASP A 1 427 ? 3.538 16.520 -7.118 1.00 95.31 427 ASP A N 1
ATOM 3391 C CA . ASP A 1 427 ? 3.752 17.854 -6.542 1.00 95.31 427 ASP A CA 1
ATOM 3392 C C . ASP A 1 427 ? 3.653 17.856 -5.004 1.00 95.31 427 ASP A C 1
ATOM 3394 O O . ASP A 1 427 ? 4.238 18.718 -4.346 1.00 95.31 427 ASP A O 1
ATOM 3398 N N . LEU A 1 428 ? 3.014 16.836 -4.412 1.00 96.38 428 LEU A N 1
ATOM 3399 C CA . LEU A 1 428 ? 2.975 16.607 -2.963 1.00 96.38 428 LEU A CA 1
ATOM 3400 C C . LEU A 1 428 ? 4.302 16.065 -2.397 1.00 96.38 428 LEU A C 1
ATOM 3402 O O . LEU A 1 428 ? 4.565 16.199 -1.201 1.00 96.38 428 LEU A O 1
ATOM 3406 N N . GLN A 1 429 ? 5.165 15.460 -3.221 1.00 93.62 429 GLN A N 1
ATOM 3407 C CA . GLN A 1 429 ? 6.317 14.688 -2.734 1.00 93.62 429 GLN A CA 1
ATOM 3408 C C . GLN A 1 429 ? 7.349 15.536 -1.985 1.00 93.62 429 GLN A C 1
ATOM 3410 O O . GLN A 1 429 ? 7.976 15.047 -1.046 1.00 93.62 429 GLN A O 1
ATOM 3415 N N . LEU A 1 430 ? 7.522 16.800 -2.383 1.00 90.88 430 LEU A N 1
ATOM 3416 C CA . LEU A 1 430 ? 8.553 17.708 -1.866 1.00 90.88 430 LEU A CA 1
ATOM 3417 C C . LEU A 1 430 ? 7.978 18.961 -1.189 1.00 90.88 430 LEU A C 1
ATOM 3419 O O . LEU A 1 430 ? 8.691 19.953 -1.026 1.00 90.88 430 LEU A O 1
ATOM 3423 N N . ILE A 1 431 ? 6.700 18.941 -0.798 1.00 92.62 431 ILE A N 1
ATOM 3424 C CA . ILE A 1 431 ? 6.108 20.065 -0.066 1.00 92.62 431 ILE A CA 1
ATOM 3425 C C . ILE A 1 431 ? 6.789 20.254 1.292 1.00 92.62 431 ILE A C 1
ATOM 3427 O O . ILE A 1 431 ? 7.188 19.294 1.957 1.00 92.62 431 ILE A O 1
ATOM 3431 N N . SER A 1 432 ? 6.882 21.506 1.735 1.00 89.75 432 SER A N 1
ATOM 3432 C CA . SER A 1 432 ? 7.290 21.802 3.105 1.00 89.75 432 SER A CA 1
ATOM 3433 C C . SER A 1 432 ? 6.104 21.588 4.039 1.00 89.75 432 SER A C 1
ATOM 3435 O O . SER A 1 432 ? 5.156 22.366 4.044 1.00 89.75 432 SER A O 1
ATOM 3437 N N . MET A 1 433 ? 6.150 20.530 4.845 1.00 88.25 433 MET A N 1
ATOM 3438 C CA . MET A 1 433 ? 5.088 20.247 5.817 1.00 88.25 433 MET A CA 1
ATOM 3439 C C . MET A 1 433 ? 5.027 21.300 6.930 1.00 88.25 433 MET A C 1
ATOM 3441 O O . MET A 1 433 ? 3.956 21.603 7.452 1.00 88.25 433 MET A O 1
ATOM 3445 N N . ASP A 1 434 ? 6.173 21.890 7.277 1.00 86.81 434 ASP A N 1
ATOM 3446 C CA . ASP A 1 434 ? 6.287 22.853 8.374 1.00 86.81 434 ASP A CA 1
ATOM 3447 C C . ASP A 1 434 ? 5.676 24.226 8.015 1.00 86.81 434 ASP A C 1
ATOM 3449 O O . ASP A 1 434 ? 5.409 25.027 8.907 1.00 86.81 434 ASP A O 1
ATOM 3453 N N . SER A 1 435 ? 5.417 24.509 6.728 1.00 88.50 435 SER A N 1
ATOM 3454 C CA . SER A 1 435 ? 4.741 25.744 6.294 1.00 88.50 435 SER A CA 1
ATOM 3455 C C . SER A 1 435 ? 3.212 25.643 6.267 1.00 88.50 435 SER A C 1
ATOM 3457 O O . SER A 1 435 ? 2.540 26.640 5.999 1.00 88.50 435 SER A O 1
ATOM 3459 N N . ILE A 1 436 ? 2.645 24.467 6.542 1.00 94.31 436 ILE A N 1
ATOM 3460 C CA . ILE A 1 436 ? 1.197 24.256 6.574 1.00 94.31 436 ILE A CA 1
ATOM 3461 C C . ILE A 1 436 ? 0.664 24.744 7.923 1.00 94.31 436 ILE A C 1
ATOM 3463 O O . ILE A 1 436 ? 0.986 24.179 8.965 1.00 94.31 436 ILE A O 1
ATOM 3467 N N . LYS A 1 437 ? -0.160 25.797 7.904 1.00 92.94 437 LYS A N 1
ATOM 3468 C CA . LYS A 1 437 ? -0.711 26.412 9.124 1.00 92.94 437 LYS A CA 1
ATOM 3469 C C . LYS A 1 437 ? -1.666 25.476 9.872 1.00 92.94 437 LYS A C 1
ATOM 3471 O O . LYS A 1 437 ? -1.563 25.354 11.088 1.00 92.94 437 LYS A O 1
ATOM 3476 N N . ASP A 1 438 ? -2.576 24.831 9.146 1.00 95.69 438 ASP A N 1
ATOM 3477 C CA . ASP A 1 438 ? -3.545 23.874 9.687 1.00 95.69 438 ASP A CA 1
ATOM 3478 C C . ASP A 1 438 ? -3.230 22.461 9.178 1.00 95.69 438 ASP A C 1
ATOM 3480 O O . ASP A 1 438 ? -3.820 21.949 8.224 1.00 95.69 438 ASP A O 1
ATOM 3484 N N . GLN A 1 439 ? -2.214 21.849 9.791 1.00 95.38 439 GLN A N 1
ATOM 3485 C CA . GLN A 1 439 ? -1.812 20.477 9.480 1.00 95.38 439 GLN A CA 1
ATOM 3486 C C . GLN A 1 439 ? -2.934 19.447 9.706 1.00 95.38 439 GLN A C 1
ATOM 3488 O O . GLN A 1 439 ? -3.084 18.588 8.838 1.00 95.38 439 GLN A O 1
ATOM 3493 N N . PRO A 1 440 ? -3.724 19.485 10.803 1.00 96.31 440 PRO A N 1
ATOM 3494 C CA . PRO A 1 440 ? -4.824 18.541 10.997 1.00 96.31 440 PRO A CA 1
ATOM 3495 C C . PRO A 1 440 ? -5.810 18.513 9.820 1.00 96.31 440 PRO A C 1
ATOM 3497 O O . PRO A 1 440 ? -6.071 17.437 9.279 1.00 96.31 440 PRO A O 1
ATOM 3500 N N . THR A 1 441 ? -6.302 19.676 9.379 1.00 97.56 441 THR A N 1
ATOM 3501 C CA . THR A 1 441 ? -7.234 19.763 8.241 1.00 97.56 441 THR A CA 1
ATOM 3502 C C . THR A 1 441 ? -6.576 19.305 6.940 1.00 97.56 441 THR A C 1
ATOM 3504 O O . THR A 1 441 ? -7.171 18.539 6.181 1.00 97.56 441 THR A O 1
ATOM 3507 N N . PHE A 1 442 ? -5.311 19.677 6.710 1.00 98.25 442 PHE A N 1
ATOM 3508 C CA . PHE A 1 442 ? -4.547 19.198 5.555 1.00 98.25 442 PHE A CA 1
ATOM 3509 C C . PHE A 1 442 ? -4.446 17.666 5.520 1.00 98.25 442 PHE A C 1
ATOM 3511 O O . PHE A 1 442 ? -4.712 17.054 4.489 1.00 98.25 442 PHE A O 1
ATOM 3518 N N . PHE A 1 443 ? -4.091 17.030 6.640 1.00 98.12 443 PHE A N 1
ATOM 3519 C CA . PHE A 1 443 ? -3.972 15.575 6.719 1.00 98.12 443 PHE A CA 1
ATOM 3520 C C . PHE A 1 443 ? -5.318 14.871 6.547 1.00 98.12 443 PHE A C 1
ATOM 3522 O O . PHE A 1 443 ? -5.375 13.831 5.892 1.00 98.12 443 PHE A O 1
ATOM 3529 N N . PHE A 1 444 ? -6.398 15.436 7.087 1.00 98.06 444 PHE A N 1
ATOM 3530 C CA . PHE A 1 444 ? -7.742 14.925 6.847 1.00 98.06 444 PHE A CA 1
ATOM 3531 C C . PHE A 1 444 ? -8.078 14.923 5.347 1.00 98.06 444 PHE A C 1
ATOM 3533 O O . PHE A 1 444 ? -8.384 13.865 4.798 1.00 98.06 444 PHE A O 1
ATOM 3540 N N . ASN A 1 445 ? -7.918 16.061 4.666 1.00 98.44 445 ASN A N 1
ATOM 3541 C CA . ASN A 1 445 ? -8.195 16.172 3.231 1.00 98.44 445 ASN A CA 1
ATOM 3542 C C . ASN A 1 445 ? -7.281 15.271 2.390 1.00 98.44 445 ASN A C 1
ATOM 3544 O O . ASN A 1 445 ? -7.740 14.625 1.450 1.00 98.44 445 ASN A O 1
ATOM 3548 N N . LEU A 1 446 ? -5.999 15.167 2.760 1.00 98.50 446 LEU A N 1
ATOM 3549 C CA . LEU A 1 446 ? -5.037 14.285 2.104 1.00 98.50 446 LEU A CA 1
ATOM 3550 C C . LEU A 1 446 ? -5.495 12.831 2.195 1.00 98.50 446 LEU A C 1
ATOM 3552 O O . LEU A 1 446 ? -5.526 12.135 1.183 1.00 98.50 446 LEU A O 1
ATOM 3556 N N . ARG A 1 447 ? -5.891 12.378 3.389 1.00 97.62 447 ARG A N 1
ATOM 3557 C CA . ARG A 1 447 ? -6.405 11.022 3.592 1.00 97.62 447 ARG A CA 1
ATOM 3558 C C . ARG A 1 447 ? -7.669 10.776 2.769 1.00 97.62 447 ARG A C 1
ATOM 3560 O O . ARG A 1 447 ? -7.782 9.711 2.173 1.00 97.62 447 ARG A O 1
ATOM 3567 N N . SER A 1 448 ? -8.597 11.729 2.728 1.00 96.19 448 SER A N 1
ATOM 3568 C CA . SER A 1 448 ? -9.848 11.601 1.971 1.00 96.19 448 SER A CA 1
ATOM 3569 C C . SER A 1 448 ? -9.591 11.491 0.463 1.00 96.19 448 SER A C 1
ATOM 3571 O O . SER A 1 448 ? -10.081 10.563 -0.174 1.00 96.19 448 SER A O 1
ATOM 3573 N N . MET A 1 449 ? -8.726 12.341 -0.100 1.00 97.81 449 MET A N 1
ATOM 3574 C CA . MET A 1 449 ? -8.322 12.249 -1.510 1.00 97.81 449 MET A CA 1
ATOM 3575 C C . MET A 1 449 ? -7.569 10.940 -1.807 1.00 97.81 449 MET A C 1
ATOM 3577 O O . MET A 1 449 ? -7.788 10.308 -2.841 1.00 97.81 449 MET A O 1
ATOM 3581 N N . MET A 1 450 ? -6.693 10.499 -0.896 1.00 97.94 450 MET A N 1
ATOM 3582 C CA . MET A 1 450 ? -5.973 9.231 -1.040 1.00 97.94 450 MET A CA 1
ATOM 3583 C C . MET A 1 450 ? -6.924 8.033 -1.023 1.00 97.94 450 MET A C 1
ATOM 3585 O O . MET A 1 450 ? -6.685 7.084 -1.763 1.00 97.94 450 MET A O 1
ATOM 3589 N N . LEU A 1 451 ? -7.986 8.068 -0.210 1.00 95.94 451 LEU A N 1
ATOM 3590 C CA . LEU A 1 451 ? -8.998 7.013 -0.166 1.00 95.94 451 LEU A CA 1
ATOM 3591 C C . LEU A 1 451 ? -9.713 6.894 -1.514 1.00 95.94 451 LEU A C 1
ATOM 3593 O O . LEU A 1 451 ? -9.779 5.793 -2.051 1.00 95.94 451 LEU A O 1
ATOM 3597 N N . LEU A 1 452 ? -10.143 8.016 -2.101 1.00 95.62 452 LEU A N 1
ATOM 3598 C CA . LEU A 1 452 ? -10.758 8.033 -3.433 1.00 95.62 452 LEU A CA 1
ATOM 3599 C C . LEU A 1 452 ? -9.818 7.453 -4.500 1.00 95.62 452 LEU A C 1
ATOM 3601 O O . LEU A 1 452 ? -10.222 6.607 -5.298 1.00 95.62 452 LEU A O 1
ATOM 3605 N N . HIS A 1 453 ? -8.543 7.857 -4.503 1.00 97.50 453 HIS A N 1
ATOM 3606 C CA . HIS A 1 453 ? -7.580 7.318 -5.466 1.00 97.50 453 HIS A CA 1
ATOM 3607 C C . HIS A 1 453 ? -7.311 5.823 -5.240 1.00 97.50 453 HIS A C 1
ATOM 3609 O O . HIS A 1 453 ? -7.272 5.052 -6.199 1.00 97.50 453 HIS A O 1
ATOM 3615 N N . ALA A 1 454 ? -7.173 5.390 -3.985 1.00 94.75 454 ALA A N 1
ATOM 3616 C CA . ALA A 1 454 ? -6.984 3.985 -3.651 1.00 94.75 454 ALA A CA 1
ATOM 3617 C C . ALA A 1 454 ? -8.191 3.140 -4.090 1.00 94.75 454 ALA A C 1
ATOM 3619 O O . ALA A 1 454 ? -7.997 2.056 -4.637 1.00 94.75 454 ALA A O 1
ATOM 3620 N N . GLN A 1 455 ? -9.419 3.650 -3.931 1.00 92.88 455 GLN A N 1
ATOM 3621 C CA . GLN A 1 455 ? -10.642 2.982 -4.382 1.00 92.88 455 GLN A CA 1
ATOM 3622 C C . GLN A 1 455 ? -10.716 2.865 -5.901 1.00 92.88 455 GLN A C 1
ATOM 3624 O O . GLN A 1 455 ? -11.060 1.805 -6.413 1.00 92.88 455 GLN A O 1
ATOM 3629 N N . ILE A 1 456 ? -10.308 3.901 -6.639 1.00 94.31 456 ILE A N 1
ATOM 3630 C CA . ILE A 1 456 ? -10.150 3.779 -8.091 1.00 94.31 456 ILE A CA 1
ATOM 3631 C C . ILE A 1 456 ? -9.134 2.677 -8.395 1.00 94.31 456 ILE A C 1
ATOM 3633 O O . ILE A 1 456 ? -9.390 1.811 -9.229 1.00 94.31 456 ILE A O 1
ATOM 3637 N N . HIS A 1 457 ? -7.980 2.671 -7.722 1.00 91.19 457 HIS A N 1
ATOM 3638 C CA . HIS A 1 457 ? -6.892 1.744 -8.017 1.00 91.19 457 HIS A CA 1
ATOM 3639 C C . HIS A 1 457 ? -7.236 0.276 -7.700 1.00 91.19 457 HIS A C 1
ATOM 3641 O O . HIS A 1 457 ? -7.024 -0.578 -8.564 1.00 91.19 457 HIS A O 1
ATOM 3647 N N . HIS A 1 458 ? -7.824 -0.007 -6.535 1.00 85.00 458 HIS A N 1
ATOM 3648 C CA . HIS A 1 458 ? -8.060 -1.361 -6.019 1.00 85.00 458 HIS A CA 1
ATOM 3649 C C . HIS A 1 458 ? -9.529 -1.816 -6.005 1.00 85.00 458 HIS A C 1
ATOM 3651 O O . HIS A 1 458 ? -9.773 -3.009 -5.859 1.00 85.00 458 HIS A O 1
ATOM 3657 N N . GLY A 1 459 ? -10.492 -0.906 -6.152 1.00 87.38 459 GLY A N 1
ATOM 3658 C CA . GLY A 1 459 ? -11.921 -1.152 -5.928 1.00 87.38 459 GLY A CA 1
ATOM 3659 C C . GLY A 1 459 ? -12.425 -0.582 -4.595 1.00 87.38 459 GLY A C 1
ATOM 3660 O O . GLY A 1 459 ? -11.649 -0.136 -3.754 1.00 87.38 459 GLY A O 1
ATOM 3661 N N . ILE A 1 460 ? -13.747 -0.602 -4.394 1.00 79.62 460 ILE A N 1
ATOM 3662 C CA . ILE A 1 460 ? -14.443 0.120 -3.304 1.00 79.62 460 ILE A CA 1
ATOM 3663 C C . ILE A 1 460 ? -14.166 -0.448 -1.898 1.00 79.62 460 ILE A C 1
ATOM 3665 O O . ILE A 1 460 ? -14.341 0.263 -0.911 1.00 79.62 460 ILE A O 1
ATOM 3669 N N . GLY A 1 461 ? -13.672 -1.689 -1.801 1.00 71.06 461 GLY A N 1
ATOM 3670 C CA . GLY A 1 461 ? -13.317 -2.322 -0.526 1.00 71.06 461 GLY A CA 1
ATOM 3671 C C . GLY A 1 461 ? -14.462 -3.077 0.147 1.00 71.06 461 GLY A C 1
ATOM 3672 O O . GLY A 1 461 ? -14.663 -2.926 1.354 1.00 71.06 461 GLY A O 1
ATOM 3673 N N . THR A 1 462 ? -15.194 -3.897 -0.609 1.00 67.38 462 THR A N 1
ATOM 3674 C CA . THR A 1 462 ? -16.254 -4.773 -0.075 1.00 67.38 462 THR A CA 1
ATOM 3675 C C . THR A 1 462 ? -15.689 -5.954 0.723 1.00 67.38 462 THR A C 1
ATOM 3677 O O . THR A 1 462 ? -16.338 -6.431 1.647 1.00 67.38 462 THR A O 1
ATOM 3680 N N . ASP A 1 463 ? -14.447 -6.368 0.448 1.00 63.84 463 ASP A N 1
ATOM 3681 C CA . ASP A 1 463 ? -13.753 -7.467 1.126 1.00 63.84 463 ASP A CA 1
ATOM 3682 C C . ASP A 1 463 ? -12.531 -7.004 1.952 1.00 63.84 463 ASP A C 1
ATOM 3684 O O . ASP A 1 463 ? -11.973 -5.917 1.752 1.00 63.84 463 ASP A O 1
ATOM 3688 N N . CYS A 1 464 ? -12.086 -7.838 2.899 1.00 57.19 464 CYS A N 1
ATOM 3689 C CA . CYS A 1 464 ? -10.978 -7.515 3.806 1.00 57.19 464 CYS A CA 1
ATOM 3690 C C . CYS A 1 464 ? -9.632 -7.299 3.106 1.00 57.19 464 CYS A C 1
ATOM 3692 O O . CYS A 1 464 ? -8.843 -6.470 3.559 1.00 57.19 464 CYS A O 1
ATOM 3694 N N . ASP A 1 465 ? -9.349 -8.039 2.037 1.00 57.78 465 ASP A N 1
ATOM 3695 C CA . ASP A 1 465 ? -8.078 -7.967 1.319 1.00 57.78 465 ASP A CA 1
ATOM 3696 C C . ASP A 1 465 ? -7.981 -6.644 0.542 1.00 57.78 465 ASP A C 1
ATOM 3698 O O . ASP A 1 465 ? -6.991 -5.909 0.644 1.00 57.78 465 ASP A O 1
ATOM 3702 N N . THR A 1 466 ? -9.069 -6.241 -0.112 1.00 68.69 466 THR A N 1
ATOM 3703 C CA . THR A 1 466 ? -9.180 -4.912 -0.714 1.00 68.69 466 THR A CA 1
ATOM 3704 C C . THR A 1 466 ? -9.116 -3.816 0.347 1.00 68.69 466 THR A C 1
ATOM 3706 O O . THR A 1 466 ? -8.345 -2.875 0.179 1.00 68.69 466 THR A O 1
ATOM 3709 N N . ARG A 1 467 ? -9.805 -3.941 1.490 1.00 67.62 467 ARG A N 1
ATOM 3710 C CA . ARG A 1 467 ? -9.676 -2.972 2.599 1.00 67.62 467 ARG A CA 1
ATOM 3711 C C . ARG A 1 467 ? -8.238 -2.852 3.102 1.00 67.62 467 ARG A C 1
ATOM 3713 O O . ARG A 1 467 ? -7.760 -1.739 3.309 1.00 67.62 467 ARG A O 1
ATOM 3720 N N . LEU A 1 468 ? -7.516 -3.961 3.249 1.00 64.56 468 LEU A N 1
ATOM 3721 C CA . LEU A 1 468 ? -6.110 -3.942 3.653 1.00 64.56 468 LEU A CA 1
ATOM 3722 C C . LEU A 1 468 ? -5.252 -3.173 2.636 1.00 64.56 468 LEU A C 1
ATOM 3724 O O . LEU A 1 468 ? -4.450 -2.317 3.026 1.00 64.56 468 LEU A O 1
ATOM 3728 N N . ARG A 1 469 ? -5.454 -3.422 1.336 1.00 74.62 469 ARG A N 1
ATOM 3729 C CA . ARG A 1 469 ? -4.789 -2.668 0.262 1.00 74.62 469 ARG A CA 1
ATOM 3730 C C . ARG A 1 469 ? -5.129 -1.182 0.287 1.00 74.62 469 ARG A C 1
ATOM 3732 O O . ARG A 1 469 ? -4.224 -0.370 0.131 1.00 74.62 469 ARG A O 1
ATOM 3739 N N . LEU A 1 470 ? -6.387 -0.815 0.517 1.00 78.38 470 LEU A N 1
ATOM 3740 C CA . LEU A 1 470 ? -6.813 0.584 0.597 1.00 78.38 470 LEU A CA 1
ATOM 3741 C C . LEU A 1 470 ? -6.174 1.296 1.794 1.00 78.38 470 LEU A C 1
ATOM 3743 O O . LEU A 1 470 ? -5.552 2.345 1.643 1.00 78.38 470 LEU A O 1
ATOM 3747 N N . PHE A 1 471 ? -6.317 0.730 2.994 1.00 79.00 471 PHE A N 1
ATOM 3748 C CA . PHE A 1 471 ? -6.014 1.443 4.233 1.00 79.00 471 PHE A CA 1
ATOM 3749 C C . PHE A 1 471 ? -4.544 1.352 4.665 1.00 79.00 471 PHE A C 1
ATOM 3751 O O . PHE A 1 471 ? -4.003 2.310 5.235 1.00 79.00 471 PHE A O 1
ATOM 3758 N N . THR A 1 472 ? -3.887 0.225 4.393 1.00 77.12 472 THR A N 1
ATOM 3759 C CA . THR A 1 472 ? -2.510 -0.049 4.832 1.00 77.12 472 THR A CA 1
ATOM 3760 C C . THR A 1 472 ? -1.540 -0.180 3.661 1.00 77.12 472 THR A C 1
ATOM 3762 O O . THR A 1 472 ? -0.409 0.292 3.766 1.00 77.12 472 THR A O 1
ATOM 3765 N N . GLY A 1 473 ? -1.970 -0.797 2.556 1.00 74.12 473 GLY A N 1
ATOM 3766 C CA . GLY A 1 473 ? -1.134 -1.006 1.373 1.00 74.12 473 GLY A CA 1
ATOM 3767 C C . GLY A 1 473 ? -0.829 0.291 0.626 1.00 74.12 473 GLY A C 1
ATOM 3768 O O . GLY A 1 473 ? 0.336 0.619 0.428 1.00 74.12 473 GLY A O 1
ATOM 3769 N N . SER A 1 474 ? -1.867 1.041 0.258 1.00 85.62 474 SER A N 1
ATOM 3770 C CA . SER A 1 474 ? -1.783 2.254 -0.556 1.00 85.62 474 SER A CA 1
ATOM 3771 C C . SER A 1 474 ? -1.079 3.377 0.193 1.00 85.62 474 SER A C 1
ATOM 3773 O O . SER A 1 474 ? -1.512 3.803 1.269 1.00 85.62 474 SER A O 1
ATOM 3775 N N . GLN A 1 475 ? 0.002 3.883 -0.396 1.00 91.12 475 GLN A N 1
ATOM 3776 C CA . GLN A 1 475 ? 0.841 4.916 0.198 1.00 91.12 475 GLN A CA 1
ATOM 3777 C C . GLN A 1 475 ? 0.997 6.126 -0.714 1.00 91.12 475 GLN A C 1
ATOM 3779 O O . GLN A 1 475 ? 0.967 6.025 -1.936 1.00 91.12 475 GLN A O 1
ATOM 3784 N N . TYR A 1 476 ? 1.226 7.281 -0.102 1.00 95.19 476 TYR A N 1
ATOM 3785 C CA . TYR A 1 476 ? 1.667 8.500 -0.764 1.00 95.19 476 TYR A CA 1
ATOM 3786 C C . TYR A 1 476 ? 2.959 8.993 -0.129 1.00 95.19 476 TYR A C 1
ATOM 3788 O O . TYR A 1 476 ? 3.115 8.975 1.091 1.00 95.19 476 TYR A O 1
ATOM 3796 N N . ILE A 1 477 ? 3.870 9.493 -0.955 1.00 90.19 477 ILE A N 1
ATOM 3797 C CA . ILE A 1 477 ? 5.000 10.300 -0.509 1.00 90.19 477 ILE A CA 1
ATOM 3798 C C . ILE A 1 477 ? 4.532 11.749 -0.406 1.00 90.19 477 ILE A C 1
ATOM 3800 O O . ILE A 1 477 ? 4.159 12.355 -1.410 1.00 90.19 477 ILE A O 1
ATOM 3804 N N . VAL A 1 478 ? 4.593 12.314 0.797 1.00 92.38 478 VAL A N 1
ATOM 3805 C CA . VAL A 1 478 ? 4.226 13.704 1.075 1.00 92.38 478 VAL A CA 1
ATOM 3806 C C . VAL A 1 478 ? 5.308 14.343 1.933 1.00 92.38 478 VAL A C 1
ATOM 3808 O O . VAL A 1 478 ? 5.630 13.845 3.014 1.00 92.38 478 VAL A O 1
ATOM 3811 N N . GLY A 1 479 ? 5.920 15.417 1.431 1.00 85.62 479 GLY A N 1
ATOM 3812 C CA . GLY A 1 479 ? 7.045 16.078 2.100 1.00 85.62 479 GLY A CA 1
ATOM 3813 C C . GLY A 1 479 ? 8.147 15.096 2.516 1.00 85.62 479 GLY A C 1
ATOM 3814 O O . GLY A 1 479 ? 8.565 15.080 3.674 1.00 85.62 479 GLY A O 1
ATOM 3815 N N . MET A 1 480 ? 8.557 14.226 1.587 1.00 81.50 480 MET A N 1
ATOM 3816 C CA . MET A 1 480 ? 9.561 13.163 1.749 1.00 81.50 480 MET A CA 1
ATOM 3817 C C . MET A 1 480 ? 9.208 12.037 2.738 1.00 81.50 480 MET A C 1
ATOM 3819 O O . MET A 1 480 ? 10.051 11.190 3.020 1.00 81.50 480 MET A O 1
ATOM 3823 N N . ASN A 1 481 ? 7.980 11.988 3.255 1.00 82.62 481 ASN A N 1
ATOM 3824 C CA . ASN A 1 481 ? 7.525 10.936 4.163 1.00 82.62 481 ASN A CA 1
ATOM 3825 C C . ASN A 1 481 ? 6.464 10.068 3.482 1.00 82.62 481 ASN A C 1
ATOM 3827 O O . ASN A 1 481 ? 5.583 10.590 2.805 1.00 82.62 481 ASN A O 1
ATOM 3831 N N . ARG A 1 482 ? 6.522 8.746 3.679 1.00 86.44 482 ARG A N 1
ATOM 3832 C CA . ARG A 1 482 ? 5.482 7.825 3.199 1.00 86.44 482 ARG A CA 1
ATOM 3833 C C . ARG A 1 482 ? 4.327 7.771 4.198 1.00 86.44 482 ARG A C 1
ATOM 3835 O O . ARG A 1 482 ? 4.548 7.530 5.385 1.00 86.44 482 ARG A O 1
ATOM 3842 N N . PHE A 1 483 ? 3.107 7.962 3.722 1.00 90.38 483 PHE A N 1
ATOM 3843 C CA . PHE A 1 483 ? 1.885 7.875 4.513 1.00 90.38 483 PHE A CA 1
ATOM 3844 C C . PHE A 1 483 ? 0.899 6.919 3.850 1.00 90.38 483 PHE A C 1
ATOM 3846 O O . PHE A 1 483 ? 0.635 7.046 2.660 1.00 90.38 483 PHE A O 1
ATOM 3853 N N . SER A 1 484 ? 0.338 5.995 4.624 1.00 91.31 484 SER A N 1
ATOM 3854 C CA . SER A 1 484 ? -0.896 5.270 4.294 1.00 91.31 484 SER A CA 1
ATOM 3855 C C . SER A 1 484 ? -2.126 5.941 4.924 1.00 91.31 484 SER A C 1
ATOM 3857 O O . SER A 1 484 ? -2.000 6.844 5.760 1.00 91.31 484 SER A O 1
ATOM 3859 N N . LEU A 1 485 ? -3.336 5.485 4.581 1.00 91.75 485 LEU A N 1
ATOM 3860 C CA . LEU A 1 485 ? -4.564 5.997 5.208 1.00 91.75 485 LEU A CA 1
ATOM 3861 C C . LEU A 1 485 ? -4.607 5.709 6.717 1.00 91.75 485 LEU A C 1
ATOM 3863 O O . LEU A 1 485 ? -5.120 6.530 7.483 1.00 91.75 485 LEU A O 1
ATOM 3867 N N . THR A 1 486 ? -4.073 4.560 7.148 1.00 87.19 486 THR A N 1
ATOM 3868 C CA . THR A 1 486 ? -3.933 4.214 8.574 1.00 87.19 486 THR A CA 1
ATOM 3869 C C . THR A 1 486 ? -2.872 5.058 9.267 1.00 87.19 486 THR A C 1
ATOM 3871 O O . THR A 1 486 ? -3.113 5.511 10.384 1.00 87.19 486 THR A O 1
ATOM 3874 N N . ASP A 1 487 ? -1.748 5.356 8.608 1.00 90.19 487 ASP A N 1
ATOM 3875 C CA . ASP A 1 487 ? -0.737 6.275 9.147 1.00 90.19 487 ASP A CA 1
ATOM 3876 C C . ASP A 1 487 ? -1.329 7.654 9.427 1.00 90.19 487 ASP A C 1
ATOM 3878 O O . ASP A 1 487 ? -1.100 8.217 10.496 1.00 90.19 487 ASP A O 1
ATOM 3882 N N . ILE A 1 488 ? -2.129 8.187 8.502 1.00 96.94 488 ILE A N 1
ATOM 3883 C CA . ILE A 1 488 ? -2.775 9.482 8.708 1.00 96.94 488 ILE A CA 1
ATOM 3884 C C . ILE A 1 488 ? -3.885 9.376 9.761 1.00 96.94 488 ILE A C 1
ATOM 3886 O O . ILE A 1 488 ? -3.924 10.178 10.691 1.00 96.94 488 ILE A O 1
ATOM 3890 N N . GLY A 1 489 ? -4.764 8.376 9.663 1.00 93.94 489 GLY A N 1
ATOM 3891 C CA . GLY A 1 489 ? -5.894 8.218 10.581 1.00 93.94 489 GLY A CA 1
ATOM 3892 C C . GLY A 1 489 ? -5.460 7.960 12.027 1.00 93.94 489 GLY A C 1
ATOM 3893 O O . GLY A 1 489 ? -5.819 8.708 12.930 1.00 93.94 489 GLY A O 1
ATOM 3894 N N . HIS A 1 490 ? -4.659 6.922 12.256 1.00 89.69 490 HIS A N 1
ATOM 3895 C CA . HIS A 1 490 ? -4.241 6.479 13.589 1.00 89.69 490 HIS A CA 1
ATOM 3896 C C . HIS A 1 490 ? -2.965 7.172 14.069 1.00 89.69 490 HIS A C 1
ATOM 3898 O O . HIS A 1 490 ? -2.882 7.643 15.208 1.00 89.69 490 HIS A O 1
ATOM 3904 N N . GLY A 1 491 ? -1.970 7.254 13.186 1.00 92.06 491 GLY A N 1
ATOM 3905 C CA . GLY A 1 491 ? -0.665 7.835 13.480 1.00 92.06 491 GLY A CA 1
ATOM 3906 C C . GLY A 1 491 ? -0.720 9.345 13.701 1.00 92.06 491 GLY A C 1
ATOM 3907 O O . GLY A 1 491 ? -0.156 9.836 14.680 1.00 92.06 491 GLY A O 1
ATOM 3908 N N . ILE A 1 492 ? -1.419 10.073 12.825 1.00 96.31 492 ILE A N 1
ATOM 3909 C CA . ILE A 1 492 ? -1.448 11.540 12.838 1.00 96.31 492 ILE A CA 1
ATOM 3910 C C . ILE A 1 492 ? -2.681 12.084 13.563 1.00 96.31 492 ILE A C 1
ATOM 3912 O O . ILE A 1 492 ? -2.548 12.654 14.650 1.00 96.31 492 ILE A O 1
ATOM 3916 N N . LEU A 1 493 ? -3.875 11.874 13.000 1.00 96.44 493 LEU A N 1
ATOM 3917 C CA . LEU A 1 493 ? -5.128 12.498 13.445 1.00 96.44 493 LEU A CA 1
ATOM 3918 C C . LEU A 1 493 ? -5.620 11.975 14.800 1.00 96.44 493 LEU A C 1
ATOM 3920 O O . LEU A 1 493 ? -6.262 12.705 15.547 1.00 96.44 493 LEU A O 1
ATOM 3924 N N . ARG A 1 494 ? -5.268 10.738 15.161 1.00 94.75 494 ARG A N 1
ATOM 3925 C CA . ARG A 1 494 ? -5.578 10.146 16.472 1.00 94.75 494 ARG A CA 1
ATOM 3926 C C . ARG A 1 494 ? -4.392 10.142 17.435 1.00 94.75 494 ARG A C 1
ATOM 3928 O O . ARG A 1 494 ? -4.323 9.294 18.321 1.00 94.75 494 ARG A O 1
ATOM 3935 N N . ALA A 1 495 ? -3.444 11.068 17.286 1.00 95.25 495 ALA A N 1
ATOM 3936 C CA . ALA A 1 495 ? -2.320 11.238 18.216 1.00 95.25 495 ALA A CA 1
ATOM 3937 C C . ALA A 1 495 ? -1.510 9.945 18.465 1.00 95.25 495 ALA A C 1
ATOM 3939 O O . ALA A 1 495 ? -1.195 9.570 19.605 1.00 95.25 495 ALA A O 1
ATOM 3940 N N . ASN A 1 496 ? -1.178 9.243 17.379 1.00 93.50 496 ASN A N 1
ATOM 3941 C CA . ASN A 1 496 ? -0.465 7.970 17.390 1.00 93.50 496 ASN A CA 1
ATOM 3942 C C . ASN A 1 496 ? -1.170 6.870 18.210 1.00 93.50 496 ASN A C 1
ATOM 3944 O O . ASN A 1 496 ? -0.521 6.090 18.909 1.00 93.50 496 ASN A O 1
ATOM 3948 N N . THR A 1 497 ? -2.499 6.817 18.179 1.00 89.50 497 THR A N 1
ATOM 3949 C CA . THR A 1 497 ? -3.287 5.792 18.884 1.00 89.50 497 THR A CA 1
ATOM 3950 C C . THR A 1 497 ? -3.370 4.528 18.040 1.00 89.50 497 THR A C 1
ATOM 3952 O O . THR A 1 497 ? -3.627 4.610 16.846 1.00 89.50 497 THR A O 1
ATOM 3955 N N . GLY A 1 498 ? -3.149 3.356 18.643 1.00 77.06 498 GLY A N 1
ATOM 3956 C CA . GLY A 1 498 ? -3.307 2.081 17.937 1.00 77.06 498 GLY A CA 1
ATOM 3957 C C . GLY A 1 498 ? -4.738 1.868 17.432 1.00 77.06 498 GLY A C 1
ATOM 3958 O O . GLY A 1 498 ? -5.698 2.314 18.062 1.00 77.06 498 GLY A O 1
ATOM 3959 N N . ALA A 1 499 ? -4.884 1.193 16.292 1.00 71.75 499 ALA A N 1
ATOM 3960 C CA . ALA A 1 499 ? -6.195 0.757 15.823 1.00 71.75 499 ALA A CA 1
ATOM 3961 C C . ALA A 1 499 ? -6.830 -0.245 16.818 1.00 71.75 499 ALA A C 1
ATOM 3963 O O . ALA A 1 499 ? -6.092 -0.926 17.532 1.00 71.75 499 ALA A O 1
ATOM 3964 N N . PRO A 1 500 ? -8.162 -0.354 16.908 1.00 62.72 500 PRO A N 1
ATOM 3965 C CA . PRO A 1 500 ? -8.835 -1.220 17.893 1.00 62.72 500 PRO A CA 1
ATOM 3966 C C . PRO A 1 500 ? -8.508 -2.701 17.765 1.00 62.72 500 PRO A C 1
ATOM 3968 O O . PRO A 1 500 ? -8.342 -3.395 18.765 1.00 62.72 500 PRO A O 1
ATOM 3971 N N . GLU A 1 501 ? -8.390 -3.169 16.529 1.00 55.16 501 GLU A N 1
ATOM 3972 C CA . GLU A 1 501 ? -7.945 -4.510 16.171 1.00 55.16 501 GLU A CA 1
ATOM 3973 C C . GLU A 1 501 ? -6.442 -4.704 16.428 1.00 55.16 501 GLU A C 1
ATOM 3975 O O . GLU A 1 501 ? -5.948 -5.830 16.532 1.00 55.16 501 GLU A O 1
ATOM 3980 N N . SER A 1 502 ? -5.692 -3.606 16.576 1.00 57.53 502 SER A N 1
ATOM 3981 C CA . SER A 1 502 ? -4.263 -3.656 16.827 1.00 57.53 502 SER A CA 1
ATOM 3982 C C . SER A 1 502 ? -3.966 -4.070 18.258 1.00 57.53 502 SER A C 1
ATOM 3984 O O . SER A 1 502 ? -4.458 -3.550 19.258 1.00 57.53 502 SER A O 1
ATOM 3986 N N . LEU A 1 503 ? -3.015 -4.986 18.362 1.00 47.69 503 LEU A N 1
ATOM 3987 C CA . LEU A 1 503 ? -2.506 -5.490 19.624 1.00 47.69 503 LEU A CA 1
ATOM 3988 C C . LEU A 1 503 ? -1.530 -4.521 20.316 1.00 47.69 503 LEU A C 1
ATOM 3990 O O . LEU A 1 503 ? -0.945 -4.885 21.343 1.00 47.69 503 LEU A O 1
ATOM 3994 N N . LEU A 1 504 ? -1.320 -3.343 19.729 1.00 60.38 504 LEU A N 1
ATOM 3995 C CA . LEU A 1 504 ? -0.338 -2.338 20.100 1.00 60.38 504 LEU A CA 1
ATOM 3996 C C . LEU A 1 504 ? -1.054 -1.061 20.534 1.00 60.38 504 LEU A C 1
ATOM 3998 O O . LEU A 1 504 ? -1.960 -0.588 19.861 1.00 60.38 504 LEU A O 1
ATOM 4002 N N . SER A 1 505 ? -0.604 -0.456 21.633 1.00 69.06 505 SER A N 1
ATOM 4003 C CA . SER A 1 505 ? -1.195 0.791 22.136 1.00 69.06 505 SER A CA 1
ATOM 4004 C C . SER A 1 505 ? -0.853 2.022 21.289 1.00 69.06 505 SER A C 1
ATOM 4006 O O . SER A 1 505 ? -1.471 3.074 21.457 1.00 69.06 505 SER A O 1
ATOM 4008 N N . LYS A 1 506 ? 0.142 1.907 20.402 1.00 79.88 506 LYS A N 1
ATOM 4009 C CA . LYS A 1 506 ? 0.631 2.965 19.514 1.00 79.88 506 LYS A CA 1
ATOM 4010 C C . LYS A 1 506 ? 0.726 2.448 18.083 1.00 79.88 506 LYS A C 1
ATOM 4012 O O . LYS A 1 506 ? 1.065 1.281 17.887 1.00 79.88 506 LYS A O 1
ATOM 4017 N N . HIS A 1 507 ? 0.442 3.323 17.120 1.00 84.50 507 HIS A N 1
ATOM 4018 C CA . HIS A 1 507 ? 0.513 3.013 15.689 1.00 84.50 507 HIS A CA 1
ATOM 4019 C C . HIS A 1 507 ? 1.973 2.971 15.213 1.00 84.50 507 HIS A C 1
ATOM 4021 O O . HIS A 1 507 ? 2.501 1.913 14.878 1.00 84.50 507 HIS A O 1
ATOM 4027 N N . PHE A 1 508 ? 2.680 4.096 15.310 1.00 80.56 508 PHE A N 1
ATOM 4028 C CA . PHE A 1 508 ? 4.129 4.177 15.151 1.00 80.56 508 PHE A CA 1
ATOM 4029 C C . PHE A 1 508 ? 4.823 3.718 16.434 1.00 80.56 508 PHE A C 1
ATOM 4031 O O . PHE A 1 508 ? 4.741 4.371 17.482 1.00 80.56 508 PHE A O 1
ATOM 4038 N N . LEU A 1 509 ? 5.508 2.577 16.344 1.00 73.44 509 LEU A N 1
ATOM 4039 C CA . LEU A 1 509 ? 6.230 1.967 17.464 1.00 73.44 509 LEU A CA 1
ATOM 4040 C C . LEU A 1 509 ? 7.641 2.519 17.643 1.00 73.44 509 LEU A C 1
ATOM 4042 O O . LEU A 1 509 ? 8.138 2.590 18.771 1.00 73.44 509 LEU A O 1
ATOM 4046 N N . ASP A 1 510 ? 8.301 2.872 16.540 1.00 73.88 510 ASP A N 1
ATOM 4047 C CA . ASP A 1 510 ? 9.619 3.481 16.605 1.00 73.88 510 ASP A CA 1
ATOM 4048 C C . ASP A 1 510 ? 9.476 4.931 17.064 1.00 73.88 510 ASP A C 1
ATOM 4050 O O . ASP A 1 510 ? 8.893 5.768 16.382 1.00 73.88 510 ASP A O 1
ATOM 4054 N N . LYS A 1 511 ? 10.049 5.243 18.227 1.00 78.94 511 LYS A N 1
ATOM 4055 C CA . LYS A 1 511 ? 10.062 6.604 18.777 1.00 78.94 511 LYS A CA 1
ATOM 4056 C C . LYS A 1 511 ? 10.854 7.589 17.911 1.00 78.94 511 LYS A C 1
ATOM 4058 O O . LYS A 1 511 ? 10.777 8.788 18.156 1.00 78.94 511 LYS A O 1
ATOM 4063 N N . LYS A 1 512 ? 11.643 7.090 16.956 1.00 76.69 512 LYS A N 1
ATOM 4064 C CA . LYS A 1 512 ? 12.403 7.881 15.986 1.00 76.69 512 LYS A CA 1
ATOM 4065 C C . LYS A 1 512 ? 11.707 8.002 14.632 1.00 76.69 512 LYS A C 1
ATOM 4067 O O . LYS A 1 512 ? 12.307 8.577 13.728 1.00 76.69 512 LYS A O 1
ATOM 4072 N N . ASP A 1 513 ? 10.488 7.477 14.477 1.00 80.62 513 ASP A N 1
ATOM 4073 C CA . ASP A 1 513 ? 9.744 7.628 13.227 1.00 80.62 513 ASP A CA 1
ATOM 4074 C C . ASP A 1 513 ? 9.588 9.130 12.908 1.00 80.62 513 ASP A C 1
ATOM 4076 O O . ASP A 1 513 ? 9.046 9.877 13.732 1.00 80.62 513 ASP A O 1
ATOM 4080 N N . PRO A 1 514 ? 10.076 9.605 11.747 1.00 80.50 514 PRO A N 1
ATOM 4081 C CA . PRO A 1 514 ? 10.081 11.028 11.417 1.00 80.50 514 PRO A CA 1
ATOM 4082 C C . PRO A 1 514 ? 8.672 11.619 11.320 1.00 80.50 514 PRO A C 1
ATOM 4084 O O . PRO A 1 514 ? 8.513 12.829 11.472 1.00 80.50 514 PRO A O 1
ATOM 4087 N N . ARG A 1 515 ? 7.644 10.785 11.121 1.00 87.56 515 ARG A N 1
ATOM 4088 C CA . ARG A 1 515 ? 6.244 11.207 11.001 1.00 87.56 515 ARG A CA 1
ATOM 4089 C C . ARG A 1 515 ? 5.616 11.546 12.348 1.00 87.56 515 ARG A C 1
ATOM 4091 O O . ARG A 1 515 ? 4.646 12.299 12.385 1.00 87.56 515 ARG A O 1
ATOM 4098 N N . LEU A 1 516 ? 6.197 11.082 13.462 1.00 90.56 516 LEU A N 1
ATOM 4099 C CA . LEU A 1 516 ? 5.721 11.409 14.812 1.00 90.56 516 LEU A CA 1
ATOM 4100 C C . LEU A 1 516 ? 5.699 12.913 15.089 1.00 90.56 516 LEU A C 1
ATOM 4102 O O . LEU A 1 516 ? 4.883 13.361 15.890 1.00 90.56 516 LEU A O 1
ATOM 4106 N N . LYS A 1 517 ? 6.555 13.701 14.424 1.00 92.88 517 LYS A N 1
ATOM 4107 C CA . LYS A 1 517 ? 6.576 15.162 14.590 1.00 92.88 517 LYS A CA 1
ATOM 4108 C C . LYS A 1 517 ? 5.284 15.845 14.126 1.00 92.88 517 LYS A C 1
ATOM 4110 O O . LYS A 1 517 ? 5.020 16.963 14.551 1.00 92.88 517 LYS A O 1
ATOM 4115 N N . PHE A 1 518 ? 4.508 15.181 13.268 1.00 94.31 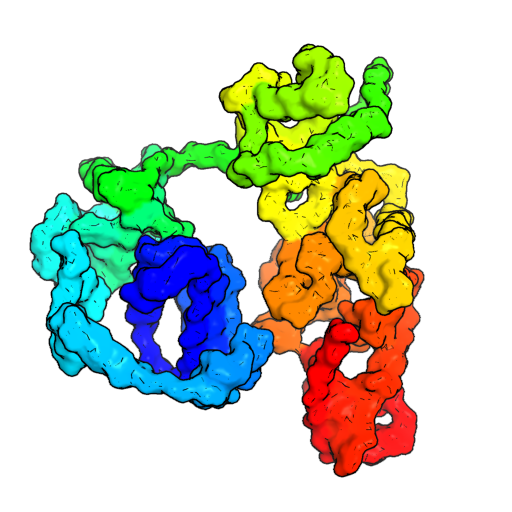518 PHE A N 1
ATOM 4116 C CA . PHE A 1 518 ? 3.239 15.681 12.742 1.00 94.31 518 PHE A CA 1
ATOM 4117 C C . PHE A 1 518 ? 2.024 15.177 13.531 1.00 94.31 518 PHE A C 1
ATOM 4119 O O . PHE A 1 518 ? 0.916 15.656 13.312 1.00 94.31 518 PHE A O 1
ATOM 4126 N N . ALA A 1 519 ? 2.204 14.200 14.425 1.00 95.25 519 ALA A N 1
ATOM 4127 C CA . ALA A 1 519 ? 1.102 13.640 15.192 1.00 95.25 519 ALA A CA 1
ATOM 4128 C C . ALA A 1 519 ? 0.510 14.676 16.156 1.00 95.25 519 ALA A C 1
ATOM 4130 O O . ALA A 1 519 ? 1.237 15.457 16.779 1.00 95.25 519 ALA A O 1
ATOM 4131 N N . LEU A 1 520 ? -0.816 14.652 16.322 1.00 94.38 520 LEU A N 1
ATOM 4132 C CA . LEU A 1 520 ? -1.471 15.505 17.311 1.00 94.38 520 LEU A CA 1
ATOM 4133 C C . LEU A 1 520 ? -0.964 15.183 18.723 1.00 94.38 520 LEU A C 1
ATOM 4135 O O . LEU A 1 520 ? -0.629 14.044 19.046 1.00 94.38 520 LEU A O 1
ATOM 4139 N N . LYS A 1 521 ? -0.943 16.196 19.595 1.00 91.62 521 LYS A N 1
ATOM 4140 C CA . LYS A 1 521 ? -0.510 16.031 20.995 1.00 91.62 521 LYS A CA 1
ATOM 4141 C C . LYS A 1 521 ? -1.485 15.180 21.811 1.00 91.62 521 LYS A C 1
ATOM 4143 O O . LYS A 1 521 ? -1.072 14.473 22.726 1.00 91.62 521 LYS A O 1
ATOM 4148 N N . SER A 1 522 ? -2.768 15.271 21.486 1.00 90.19 522 SER A N 1
ATOM 4149 C CA . SER A 1 522 ? -3.863 14.550 22.126 1.00 90.19 522 SER A CA 1
ATOM 4150 C C . SER A 1 522 ? -4.918 14.208 21.084 1.00 90.19 522 SER A C 1
ATOM 4152 O O . SER A 1 522 ? -5.148 14.988 20.161 1.00 90.19 522 SER A O 1
ATOM 4154 N N . SER A 1 523 ? -5.556 13.054 21.241 1.00 86.19 523 SER A N 1
ATOM 4155 C CA . SER A 1 523 ? -6.624 12.607 20.351 1.00 86.19 523 SER A CA 1
ATOM 4156 C C . SER A 1 523 ? -7.956 13.229 20.776 1.00 86.19 523 SER A C 1
ATOM 4158 O O . SER A 1 523 ? -8.343 13.109 21.939 1.00 86.19 523 SER A O 1
ATOM 4160 N N . ASN A 1 524 ? -8.657 13.885 19.847 1.00 90.81 524 ASN A N 1
ATOM 4161 C CA . ASN A 1 524 ? -10.099 14.084 19.970 1.00 90.81 524 ASN A CA 1
ATOM 4162 C C . ASN A 1 524 ? -10.765 12.826 19.409 1.00 90.81 524 ASN A C 1
ATOM 4164 O O . ASN A 1 524 ? -10.835 12.675 18.194 1.00 90.81 524 ASN A O 1
ATOM 4168 N N . GLU A 1 525 ? -11.245 11.920 20.263 1.00 90.19 525 GLU A N 1
ATOM 4169 C CA . GLU A 1 525 ? -11.779 10.631 19.798 1.00 90.19 525 GLU A CA 1
ATOM 4170 C C . GLU A 1 525 ? -13.010 10.759 18.880 1.00 90.19 525 GLU A C 1
ATOM 4172 O O . GLU A 1 525 ? -13.293 9.823 18.139 1.00 90.19 525 GLU A O 1
ATOM 4177 N N . GLN A 1 526 ? -13.692 11.913 18.839 1.00 92.69 526 GLN A N 1
ATOM 4178 C CA . GLN A 1 526 ? -14.747 12.178 17.849 1.00 92.69 526 GLN A CA 1
ATOM 4179 C C . GLN A 1 526 ? -14.219 12.135 16.405 1.00 92.69 526 GLN A C 1
ATOM 4181 O O . GLN A 1 526 ? -14.975 11.831 15.485 1.00 92.69 526 GLN A O 1
ATOM 4186 N N . VAL A 1 527 ? -12.914 12.371 16.192 1.00 94.50 527 VAL A N 1
ATOM 4187 C CA . VAL A 1 527 ? -12.284 12.309 14.862 1.00 94.50 527 VAL A CA 1
ATOM 4188 C C . VAL A 1 527 ? -12.502 10.964 14.181 1.00 94.50 527 VAL A C 1
ATOM 4190 O O . VAL A 1 527 ? -12.582 10.917 12.961 1.00 94.50 527 VAL A O 1
ATOM 4193 N N . VAL A 1 528 ? -12.660 9.886 14.959 1.00 92.12 528 VAL A N 1
ATOM 4194 C CA . VAL A 1 528 ? -12.987 8.547 14.459 1.00 92.12 528 VAL A CA 1
ATOM 4195 C C . VAL A 1 528 ? -14.193 8.589 13.526 1.00 92.12 528 VAL A C 1
ATOM 4197 O O . VAL A 1 528 ? -14.149 7.962 12.474 1.00 92.12 528 VAL A O 1
ATOM 4200 N N . PHE A 1 529 ? -15.229 9.358 13.862 1.00 92.62 529 PHE A N 1
ATOM 4201 C CA . PHE A 1 529 ? -16.435 9.439 13.045 1.00 92.62 529 PHE A CA 1
ATOM 4202 C C . PHE A 1 529 ? -16.190 10.157 11.723 1.00 92.62 529 PHE A C 1
ATOM 4204 O O . PHE A 1 529 ? -16.811 9.796 10.738 1.00 92.62 529 PHE A O 1
ATOM 4211 N N . ALA A 1 530 ? -15.250 11.098 11.651 1.00 94.88 530 ALA A N 1
ATOM 4212 C CA . ALA A 1 530 ? -14.903 11.775 10.402 1.00 94.88 530 ALA A CA 1
ATOM 4213 C C . ALA A 1 530 ? -14.035 10.909 9.464 1.00 94.88 530 ALA A C 1
ATOM 4215 O O . ALA A 1 530 ? -13.964 11.177 8.270 1.00 94.88 530 ALA A O 1
ATOM 4216 N N . LEU A 1 531 ? -13.384 9.845 9.957 1.00 91.25 531 LEU A N 1
ATOM 4217 C CA . LEU A 1 531 ? -12.481 9.006 9.149 1.00 91.25 531 LEU A CA 1
ATOM 4218 C C . LEU A 1 531 ? -13.193 8.103 8.119 1.00 91.25 531 LEU A C 1
ATOM 4220 O O . LEU A 1 531 ? -12.507 7.366 7.399 1.00 91.25 531 LEU A O 1
ATOM 4224 N N . PHE A 1 532 ? -14.522 8.182 8.011 1.00 85.75 532 PHE A N 1
ATOM 4225 C CA . PHE A 1 532 ? -15.346 7.366 7.114 1.00 85.75 532 PHE A CA 1
ATOM 4226 C C . PHE A 1 532 ? -16.232 8.205 6.160 1.00 85.75 532 PHE A C 1
ATOM 4228 O O . PHE A 1 532 ? -17.462 8.103 6.220 1.00 85.75 532 PHE A O 1
ATOM 4235 N N . PRO A 1 533 ? -15.645 9.033 5.265 1.00 82.88 533 PRO A N 1
ATOM 4236 C CA . PRO A 1 533 ? -16.402 9.658 4.176 1.00 82.88 533 PRO A CA 1
ATOM 4237 C C . PRO A 1 533 ? -17.172 8.617 3.353 1.00 82.88 533 PRO A C 1
ATOM 4239 O O . PRO A 1 533 ? -16.664 7.522 3.118 1.00 82.88 533 PRO A O 1
ATOM 4242 N N . GLY A 1 534 ? -18.399 8.949 2.953 1.00 84.19 534 GLY A N 1
ATOM 4243 C CA . GLY A 1 534 ? -19.369 8.029 2.347 1.00 84.19 534 GLY A CA 1
ATOM 4244 C C . GLY A 1 534 ? -20.345 7.400 3.350 1.00 84.19 534 GLY A C 1
ATOM 4245 O O . GLY A 1 534 ? -21.414 6.958 2.951 1.00 84.19 534 GLY A O 1
ATOM 4246 N N . ILE A 1 535 ? -20.024 7.412 4.651 1.00 85.12 535 ILE A N 1
ATOM 4247 C CA . ILE A 1 535 ? -20.887 6.867 5.717 1.00 85.12 535 ILE A CA 1
ATOM 4248 C C . ILE A 1 535 ? -21.406 7.993 6.613 1.00 85.12 535 ILE A C 1
ATOM 4250 O O . ILE A 1 535 ? -22.612 8.189 6.789 1.00 85.12 535 ILE A O 1
ATOM 4254 N N . THR A 1 536 ? -20.479 8.746 7.198 1.00 89.38 536 THR A N 1
ATOM 4255 C CA . THR A 1 536 ? -20.761 9.825 8.160 1.00 89.38 536 THR A CA 1
ATOM 4256 C C . THR A 1 536 ? -20.597 11.218 7.558 1.00 89.38 536 THR A C 1
ATOM 4258 O O . THR A 1 536 ? -20.994 12.194 8.184 1.00 89.38 536 THR A O 1
ATOM 4261 N N . LEU A 1 537 ? -20.035 11.310 6.352 1.00 92.88 537 LEU A N 1
ATOM 4262 C CA . LEU A 1 537 ? -19.831 12.530 5.567 1.00 92.88 537 LEU A CA 1
ATOM 4263 C C . LEU A 1 537 ? -20.105 12.229 4.089 1.00 92.88 537 LEU A C 1
ATOM 4265 O O . LEU A 1 537 ? -20.102 11.062 3.693 1.00 92.88 537 LEU A O 1
ATOM 4269 N N . ASP A 1 538 ? -20.270 13.265 3.263 1.00 91.88 538 ASP A N 1
ATOM 4270 C CA . ASP A 1 538 ? -20.250 13.112 1.803 1.00 91.88 538 ASP A CA 1
ATOM 4271 C C . ASP A 1 538 ? -18.939 12.437 1.349 1.00 91.88 538 ASP A C 1
ATOM 4273 O O . ASP A 1 538 ? -17.862 12.724 1.879 1.00 91.88 538 ASP A O 1
ATOM 4277 N N . ALA A 1 539 ? -19.012 11.523 0.375 1.00 88.88 539 ALA A N 1
ATOM 4278 C CA . ALA A 1 539 ? -17.840 10.778 -0.100 1.00 88.88 539 ALA A CA 1
ATOM 4279 C C . ALA A 1 539 ? -16.752 11.691 -0.697 1.00 88.88 539 ALA A C 1
ATOM 4281 O O . ALA A 1 539 ? -15.570 11.345 -0.688 1.00 88.88 539 ALA A O 1
ATOM 4282 N N . PHE A 1 540 ? -17.139 12.871 -1.184 1.00 94.50 540 PHE A N 1
ATOM 4283 C CA . PHE A 1 540 ? -16.263 13.861 -1.802 1.00 94.50 540 PHE A CA 1
ATOM 4284 C C . PHE A 1 540 ? -15.990 15.067 -0.894 1.00 94.50 540 PHE A C 1
ATOM 4286 O O . PHE A 1 540 ? -15.466 16.078 -1.375 1.00 94.50 540 PHE A O 1
ATOM 4293 N N . HIS A 1 541 ? -16.318 14.969 0.400 1.00 96.38 541 HIS A N 1
ATOM 4294 C CA . HIS A 1 541 ? -16.146 16.049 1.373 1.00 96.38 541 HIS A CA 1
ATOM 4295 C C . HIS A 1 541 ? -14.717 16.603 1.379 1.00 96.38 541 HIS A C 1
ATOM 4297 O O . HIS A 1 541 ? -13.740 15.851 1.447 1.00 96.38 541 HIS A O 1
ATOM 4303 N N . TYR A 1 542 ? -14.603 17.931 1.355 1.00 97.06 542 TYR A N 1
ATOM 4304 C CA . TYR A 1 542 ? -13.343 18.653 1.503 1.00 97.06 542 TYR A CA 1
ATOM 4305 C C . TYR A 1 542 ? -13.475 19.649 2.655 1.00 97.06 542 TYR A C 1
ATOM 4307 O O . TYR A 1 542 ? -14.293 20.564 2.613 1.00 97.06 542 TYR A O 1
ATOM 4315 N N . SER A 1 543 ? -12.678 19.456 3.701 1.00 97.38 543 SER A N 1
ATOM 4316 C CA . SER A 1 543 ? -12.771 20.223 4.939 1.00 97.38 543 SER A CA 1
ATOM 4317 C C . SER A 1 543 ? -12.024 21.549 4.830 1.00 97.38 543 SER A C 1
ATOM 4319 O O . SER A 1 543 ? -10.834 21.571 4.515 1.00 97.38 543 SER A O 1
ATOM 4321 N N . THR A 1 544 ? -12.680 22.649 5.194 1.00 96.12 544 THR A N 1
ATOM 4322 C CA . THR A 1 544 ? -12.026 23.942 5.461 1.00 96.12 544 THR A CA 1
ATOM 4323 C C . THR A 1 544 ? -11.639 24.105 6.930 1.00 96.12 544 THR A C 1
ATOM 4325 O O . THR A 1 544 ? -10.676 24.804 7.227 1.00 96.12 544 THR A O 1
ATOM 4328 N N . ASP A 1 545 ? -12.358 23.428 7.831 1.00 96.25 545 ASP A N 1
ATOM 4329 C CA . ASP A 1 545 ? -12.103 23.374 9.271 1.00 96.25 545 ASP A CA 1
ATOM 4330 C C . ASP A 1 545 ? -12.407 21.958 9.791 1.00 96.25 545 ASP A C 1
ATOM 4332 O O . ASP A 1 545 ? -13.532 21.452 9.688 1.00 96.25 545 ASP A O 1
ATOM 4336 N N . LEU A 1 546 ? -11.385 21.284 10.328 1.00 96.00 546 LEU A N 1
ATOM 4337 C CA . LEU A 1 546 ? -11.531 19.913 10.815 1.00 96.00 546 LEU A CA 1
ATOM 4338 C C . LEU A 1 546 ? -12.475 19.814 12.023 1.00 96.00 546 LEU A C 1
ATOM 4340 O O . LEU A 1 546 ? -13.140 18.795 12.186 1.00 96.00 546 LEU A O 1
ATOM 4344 N N . SER A 1 547 ? -12.546 20.829 12.883 1.00 95.50 547 SER A N 1
ATOM 4345 C CA . SER A 1 547 ? -13.413 20.804 14.064 1.00 95.50 547 SER A CA 1
ATOM 4346 C C . SER A 1 547 ? -14.890 20.845 13.675 1.00 95.50 547 SER A C 1
ATOM 4348 O O . SER A 1 547 ? -15.700 20.110 14.251 1.00 95.50 547 SER A O 1
ATOM 4350 N N . GLU A 1 548 ? -15.243 21.666 12.687 1.00 96.56 548 GLU A N 1
ATOM 4351 C CA . GLU A 1 548 ? -16.597 21.700 12.123 1.00 96.56 548 GLU A CA 1
ATOM 4352 C C . GLU A 1 548 ? -16.939 20.363 11.455 1.00 96.56 548 GLU A C 1
ATOM 4354 O O . GLU A 1 548 ? -17.968 19.765 11.770 1.00 96.56 548 GLU A O 1
ATOM 4359 N N . THR A 1 549 ? -16.019 19.823 10.649 1.00 97.25 549 THR A N 1
ATOM 4360 C CA . THR A 1 549 ? -16.184 18.514 9.992 1.00 97.25 549 THR A CA 1
ATOM 4361 C C . THR A 1 549 ? -16.377 17.372 10.998 1.00 97.25 549 THR A C 1
ATOM 4363 O O . THR A 1 549 ? -17.229 16.504 10.811 1.00 97.25 549 THR A O 1
ATOM 4366 N N . ILE A 1 550 ? -15.617 17.356 12.100 1.00 96.44 550 ILE A N 1
ATOM 4367 C CA . ILE A 1 550 ? -15.786 16.363 13.173 1.00 96.44 550 ILE A CA 1
ATOM 4368 C C . ILE A 1 550 ? -17.168 16.489 13.815 1.00 96.44 550 ILE A C 1
ATOM 4370 O O . ILE A 1 550 ? -17.802 15.473 14.108 1.00 96.44 550 ILE A O 1
ATOM 4374 N N . THR A 1 551 ? -17.641 17.716 14.029 1.00 95.12 551 THR A N 1
ATOM 4375 C CA . THR A 1 551 ? -18.959 17.971 14.620 1.00 95.12 551 THR A CA 1
ATOM 4376 C C . THR A 1 551 ? -20.071 17.458 13.706 1.00 95.12 551 THR A C 1
ATOM 4378 O O . THR A 1 551 ? -20.965 16.749 14.167 1.00 95.12 551 THR A O 1
ATOM 4381 N N . GLU A 1 552 ? -19.984 17.745 12.406 1.00 95.44 552 GLU A N 1
ATOM 4382 C CA . GLU A 1 552 ? -20.916 17.246 11.392 1.00 95.44 552 GLU A CA 1
ATOM 4383 C C . GLU A 1 552 ? -20.945 15.712 11.354 1.00 95.44 552 GLU A C 1
ATOM 4385 O O . GLU A 1 552 ? -22.007 15.108 11.535 1.00 95.44 552 GLU A O 1
ATOM 4390 N N . ALA A 1 553 ? -19.776 15.077 11.227 1.00 95.75 553 ALA A N 1
ATOM 4391 C CA . ALA A 1 553 ? -19.657 13.621 11.191 1.00 95.75 553 ALA A CA 1
ATOM 4392 C C . ALA A 1 553 ? -20.183 12.962 12.474 1.00 95.75 553 ALA A C 1
ATOM 4394 O O . ALA A 1 553 ? -20.815 11.906 12.428 1.00 95.75 553 ALA A O 1
ATOM 4395 N N . THR A 1 554 ? -19.940 13.591 13.629 1.00 94.25 554 THR A N 1
ATOM 4396 C CA . THR A 1 554 ? -20.448 13.117 14.920 1.00 94.25 554 THR A CA 1
ATOM 4397 C C . THR A 1 554 ? -21.968 13.180 14.945 1.00 94.25 554 THR A C 1
ATOM 4399 O O . THR A 1 554 ? -22.602 12.179 15.260 1.00 94.25 554 THR A O 1
ATOM 4402 N N . ASN A 1 555 ? -22.572 14.306 14.560 1.00 92.25 555 ASN A N 1
ATOM 4403 C CA . ASN A 1 555 ? -24.030 14.446 14.531 1.00 92.25 555 ASN A CA 1
ATOM 4404 C C . ASN A 1 555 ? -24.681 13.424 13.586 1.00 92.25 555 ASN A C 1
ATOM 4406 O O . ASN A 1 555 ? -25.659 12.777 13.966 1.00 92.25 555 ASN A O 1
ATOM 4410 N N . LYS A 1 556 ? -24.101 13.215 12.397 1.00 92.50 556 LYS A N 1
ATOM 4411 C CA . LYS A 1 556 ? -24.555 12.193 11.443 1.00 92.50 556 LYS A CA 1
ATOM 4412 C C . LYS A 1 556 ? -24.441 10.784 12.022 1.00 92.50 556 LYS A C 1
ATOM 4414 O O . LYS A 1 556 ? -25.379 9.999 11.914 1.00 92.50 556 LYS A O 1
ATOM 4419 N N . PHE A 1 557 ? -23.326 10.474 12.689 1.00 91.12 557 PHE A N 1
ATOM 4420 C CA . PHE A 1 557 ? -23.140 9.186 13.354 1.00 91.12 557 PHE A CA 1
ATOM 4421 C C . PHE A 1 557 ? -24.195 8.941 14.441 1.00 91.12 557 PHE A C 1
ATOM 4423 O O . PHE A 1 557 ? -24.803 7.874 14.486 1.00 91.12 557 PHE A O 1
ATOM 4430 N N . MET A 1 558 ? -24.426 9.938 15.302 1.00 88.12 558 MET A N 1
ATOM 4431 C CA . MET A 1 558 ? -25.383 9.843 16.408 1.00 88.12 558 MET A CA 1
ATOM 4432 C C . MET A 1 558 ? -26.821 9.652 15.913 1.00 88.12 558 MET A C 1
ATOM 4434 O O . MET A 1 558 ? -27.571 8.908 16.538 1.00 88.12 558 MET A O 1
ATOM 4438 N N . SER A 1 559 ? -27.188 10.302 14.805 1.00 87.50 559 SER A N 1
ATOM 4439 C CA . SER A 1 559 ? -28.513 10.189 14.182 1.00 87.50 559 SER A CA 1
ATOM 4440 C C . SER A 1 559 ? -28.762 8.807 13.572 1.00 87.50 559 SER A C 1
ATOM 4442 O O . SER A 1 559 ? -29.801 8.197 13.815 1.00 87.50 559 SER A O 1
ATOM 4444 N N . ASP A 1 560 ? -27.805 8.302 12.793 1.00 87.56 560 ASP A N 1
ATOM 4445 C CA . ASP A 1 560 ? -28.086 7.202 11.862 1.00 87.56 560 ASP A CA 1
ATOM 4446 C C . ASP A 1 560 ? -27.591 5.843 12.362 1.00 87.56 560 ASP A C 1
ATOM 4448 O O . ASP A 1 560 ? -28.091 4.798 11.948 1.00 87.56 560 ASP A O 1
ATOM 4452 N N . PHE A 1 561 ? -26.615 5.840 13.272 1.00 86.12 561 PHE A N 1
ATOM 4453 C CA . PHE A 1 561 ? -25.930 4.624 13.710 1.00 86.12 561 PHE A CA 1
ATOM 4454 C C . PHE A 1 561 ? -26.132 4.313 15.188 1.00 86.12 561 PHE A C 1
ATOM 4456 O O . PHE A 1 561 ? -25.462 3.416 15.711 1.00 86.12 561 PHE A O 1
ATOM 4463 N N . ILE A 1 562 ? -27.052 5.019 15.854 1.00 82.94 562 ILE A N 1
ATOM 4464 C CA . ILE A 1 562 ? -27.432 4.742 17.237 1.00 82.94 562 ILE A CA 1
ATOM 4465 C C . ILE A 1 562 ? -28.946 4.643 17.362 1.00 82.94 562 ILE A C 1
ATOM 4467 O O . ILE A 1 562 ? -29.678 5.563 17.017 1.00 82.94 562 ILE A O 1
ATOM 4471 N N . ALA A 1 563 ? -29.420 3.516 17.888 1.00 83.44 563 ALA A N 1
ATOM 4472 C CA . ALA A 1 563 ? -30.840 3.274 18.089 1.00 83.44 563 ALA A CA 1
ATOM 4473 C C . ALA A 1 563 ? -31.108 2.670 19.467 1.00 83.44 563 ALA A C 1
ATOM 4475 O O . ALA A 1 563 ? -30.459 1.706 19.873 1.00 83.44 563 ALA A O 1
ATOM 4476 N N . LEU A 1 564 ? -32.119 3.206 20.150 1.00 78.44 564 LEU A N 1
ATOM 4477 C CA . LEU A 1 564 ? -32.663 2.636 21.379 1.00 78.44 564 LEU A CA 1
ATOM 4478 C C . LEU A 1 564 ? -33.806 1.692 21.012 1.00 78.44 564 LEU A C 1
ATOM 4480 O O . LEU A 1 564 ? -34.808 2.130 20.444 1.00 78.44 564 LEU A O 1
ATOM 4484 N N . LYS A 1 565 ? -33.661 0.400 21.315 1.00 80.44 565 LYS A N 1
ATOM 4485 C CA . LYS A 1 565 ? -34.715 -0.599 21.088 1.00 80.44 565 LYS A CA 1
ATOM 4486 C C . LYS A 1 565 ? -34.824 -1.502 22.302 1.00 80.44 565 LYS A C 1
ATOM 4488 O O . LYS A 1 565 ? -33.819 -2.013 22.765 1.00 80.44 565 LYS A O 1
ATOM 4493 N N . GLU A 1 566 ? -36.041 -1.668 22.818 1.00 78.00 566 GLU A N 1
ATOM 4494 C CA . GLU A 1 566 ? -36.355 -2.653 23.871 1.00 78.00 566 GLU A CA 1
ATOM 4495 C C . GLU A 1 566 ? -35.474 -2.556 25.139 1.00 78.00 566 GLU A C 1
ATOM 4497 O O . GLU A 1 566 ? -35.292 -3.531 25.858 1.00 78.00 566 GLU A O 1
ATOM 4502 N N . GLY A 1 567 ? -34.948 -1.364 25.449 1.00 74.00 567 GLY A N 1
ATOM 4503 C CA . GLY A 1 567 ? -34.045 -1.151 26.587 1.00 74.00 567 GLY A CA 1
ATOM 4504 C C . GLY A 1 567 ? -32.564 -1.438 26.300 1.00 74.00 567 GLY A C 1
ATOM 4505 O O . GLY A 1 567 ? -31.753 -1.351 27.217 1.00 74.00 567 GLY A O 1
ATOM 4506 N N . GLU A 1 568 ? -32.199 -1.729 25.049 1.00 77.62 568 GLU A N 1
ATOM 4507 C CA . GLU A 1 568 ? -30.826 -1.902 24.570 1.00 77.62 568 GLU A CA 1
ATOM 4508 C C . GLU A 1 568 ? -30.376 -0.726 23.688 1.00 77.62 568 GLU A C 1
ATOM 4510 O O . GLU A 1 568 ? -31.177 -0.069 23.009 1.00 77.62 568 GLU A O 1
ATOM 4515 N N . ILE A 1 569 ? -29.063 -0.478 23.676 1.00 77.12 569 ILE A N 1
ATOM 4516 C CA . ILE A 1 569 ? -28.426 0.520 22.812 1.00 77.12 569 ILE A CA 1
ATOM 4517 C C . ILE A 1 569 ? -27.764 -0.215 21.651 1.00 77.12 569 ILE A C 1
ATOM 4519 O O . ILE A 1 569 ? -26.706 -0.825 21.813 1.00 77.12 569 ILE A O 1
ATOM 4523 N N . HIS A 1 570 ? -28.357 -0.133 20.465 1.00 82.38 570 HIS A N 1
ATOM 4524 C CA . HIS A 1 570 ? -27.725 -0.639 19.254 1.00 82.38 570 HIS A CA 1
ATOM 4525 C C . HIS A 1 570 ? -26.827 0.434 18.660 1.00 82.38 570 HIS A C 1
ATOM 4527 O O . HIS A 1 570 ? -27.302 1.524 18.344 1.00 82.38 570 HIS A O 1
ATOM 4533 N N . VAL A 1 571 ? -25.548 0.116 18.479 1.00 83.50 571 VAL A N 1
ATOM 4534 C CA . VAL A 1 571 ? -24.574 1.058 17.927 1.00 83.50 571 VAL A CA 1
ATOM 4535 C C . VAL A 1 571 ? -23.645 0.394 16.928 1.00 83.50 571 VAL A C 1
ATOM 4537 O O . VAL A 1 571 ? -23.287 -0.772 17.074 1.00 83.50 571 VAL A O 1
ATOM 4540 N N . SER A 1 572 ? -23.236 1.146 15.913 1.00 85.12 572 SER A N 1
ATOM 4541 C CA . SER A 1 572 ? -22.237 0.695 14.946 1.00 85.12 572 SER A CA 1
ATOM 4542 C C . SER A 1 572 ? -20.915 0.265 15.606 1.00 85.12 572 SER A C 1
ATOM 4544 O O . SER A 1 572 ? -20.421 0.905 16.542 1.00 85.12 572 SER A O 1
ATOM 4546 N N . VAL A 1 573 ? -20.287 -0.781 15.055 1.00 79.38 573 VAL A N 1
ATOM 4547 C CA . VAL A 1 573 ? -18.928 -1.239 15.401 1.00 79.38 573 VAL A CA 1
ATOM 4548 C C . VAL A 1 573 ? -17.860 -0.157 15.256 1.00 79.38 573 VAL A C 1
ATOM 4550 O O . VAL A 1 573 ? -16.823 -0.265 15.908 1.00 79.38 573 VAL A O 1
ATOM 4553 N N . ILE A 1 574 ? -18.111 0.926 14.511 1.00 82.69 574 ILE A N 1
ATOM 4554 C CA . ILE A 1 574 ? -17.230 2.105 14.475 1.00 82.69 574 ILE A CA 1
ATOM 4555 C C . ILE A 1 574 ? -16.992 2.651 15.893 1.00 82.69 574 ILE A C 1
ATOM 4557 O O . ILE A 1 574 ? -15.890 3.099 16.197 1.00 82.69 574 ILE A O 1
ATOM 4561 N N . LEU A 1 575 ? -17.953 2.535 16.821 1.00 85.31 575 LEU A N 1
ATOM 4562 C CA . LEU A 1 575 ? -17.756 2.963 18.212 1.00 85.31 575 LEU A CA 1
ATOM 4563 C C . LEU A 1 575 ? -16.626 2.193 18.919 1.00 85.31 575 LEU A C 1
ATOM 4565 O O . LEU A 1 575 ? -16.030 2.692 19.875 1.00 85.31 575 LEU A O 1
ATOM 4569 N N . THR A 1 576 ? -16.272 0.991 18.450 1.00 79.62 576 THR A N 1
ATOM 4570 C CA . THR A 1 576 ? -15.108 0.264 18.980 1.00 79.62 576 THR A CA 1
ATOM 4571 C C . THR A 1 576 ? -13.792 0.993 18.735 1.00 79.62 576 THR A C 1
ATOM 4573 O O . THR A 1 576 ? -12.830 0.753 19.462 1.00 79.62 576 THR A O 1
ATOM 4576 N N . TRP A 1 577 ? -13.792 1.939 17.793 1.00 78.06 577 TRP A N 1
ATOM 4577 C CA . TRP A 1 577 ? -12.651 2.755 17.433 1.00 78.06 577 TRP A CA 1
ATOM 4578 C C . TRP A 1 577 ? -12.422 3.932 18.357 1.00 78.06 577 TRP A C 1
ATOM 4580 O O . TRP A 1 577 ? -11.303 4.427 18.386 1.00 78.06 577 TRP A O 1
ATOM 4590 N N . VAL A 1 578 ? -13.393 4.310 19.184 1.00 86.00 578 VAL A N 1
ATOM 4591 C CA . VAL A 1 578 ? -13.226 5.337 20.216 1.00 86.00 578 VAL A CA 1
ATOM 4592 C C . VAL A 1 578 ? -12.437 4.753 21.391 1.00 86.00 578 VAL A C 1
ATOM 4594 O O . VAL A 1 578 ? -12.879 3.813 22.057 1.00 86.00 578 VAL A O 1
ATOM 4597 N N . ASN A 1 579 ? -11.266 5.325 21.674 1.00 83.94 579 ASN A N 1
ATOM 4598 C CA . ASN A 1 579 ? -10.368 4.884 22.741 1.00 83.94 579 ASN A CA 1
ATOM 4599 C C . ASN A 1 579 ? -10.773 5.467 24.108 1.00 83.94 579 ASN A C 1
ATOM 4601 O O . ASN A 1 579 ? -10.045 6.251 24.718 1.00 83.94 579 ASN A O 1
ATOM 4605 N N . THR A 1 580 ? -11.962 5.089 24.580 1.00 82.12 580 THR A N 1
ATOM 4606 C CA . THR A 1 580 ? -12.494 5.443 25.904 1.00 82.12 580 THR A CA 1
ATOM 4607 C C . THR A 1 580 ? -12.873 4.182 26.686 1.00 82.12 580 THR A C 1
ATOM 4609 O O . THR A 1 580 ? -13.438 3.252 26.099 1.00 82.12 580 THR A O 1
ATOM 4612 N N . PRO A 1 581 ? -12.592 4.119 28.003 1.00 76.75 581 PRO A N 1
ATOM 4613 C CA . PRO A 1 581 ? -13.037 3.009 28.841 1.00 76.75 581 PRO A CA 1
ATOM 4614 C C . PRO A 1 581 ? -14.565 2.963 28.985 1.00 76.75 581 PRO A C 1
ATOM 4616 O O . PRO A 1 581 ? -15.122 1.876 29.100 1.00 76.75 581 PRO A O 1
ATOM 4619 N N . ASP A 1 582 ? -15.242 4.117 28.936 1.00 84.00 582 ASP A N 1
ATOM 4620 C CA . ASP A 1 582 ? -16.701 4.211 29.022 1.00 84.00 582 ASP A CA 1
ATOM 4621 C C . ASP A 1 582 ? -17.284 4.768 27.717 1.00 84.00 582 ASP A C 1
ATOM 4623 O O . ASP A 1 582 ? -17.366 5.980 27.488 1.00 84.00 582 ASP A O 1
ATOM 4627 N N . LYS A 1 583 ? -17.659 3.845 26.826 1.00 81.81 583 LYS A N 1
ATOM 4628 C CA . LYS A 1 583 ? -18.267 4.157 25.526 1.00 81.81 583 LYS A CA 1
ATOM 4629 C C . LYS A 1 583 ? -19.699 4.677 25.667 1.00 81.81 583 LYS A C 1
ATOM 4631 O O . LYS A 1 583 ? -20.119 5.479 24.838 1.00 81.81 583 LYS A O 1
ATOM 4636 N N . ILE A 1 584 ? -20.425 4.270 26.715 1.00 76.00 584 ILE A N 1
ATOM 4637 C CA . ILE A 1 584 ? -21.799 4.728 26.966 1.00 76.00 584 ILE A CA 1
ATOM 4638 C C . ILE A 1 584 ? -21.768 6.194 27.373 1.00 76.00 584 ILE A C 1
ATOM 4640 O O . ILE A 1 584 ? -22.466 7.004 26.769 1.00 76.00 584 ILE A O 1
ATOM 4644 N N . ALA A 1 585 ? -20.921 6.556 28.340 1.00 81.81 585 ALA A N 1
ATOM 4645 C CA . ALA A 1 585 ? -20.759 7.947 28.753 1.00 81.81 585 ALA A CA 1
ATOM 4646 C C . ALA A 1 585 ? -20.298 8.832 27.587 1.00 81.81 585 ALA A C 1
ATOM 4648 O O . ALA A 1 585 ? -20.802 9.943 27.417 1.00 81.81 585 ALA A O 1
ATOM 4649 N N . PHE A 1 586 ? -19.389 8.318 26.750 1.00 86.12 586 PHE A N 1
ATOM 4650 C CA . PHE A 1 586 ? -18.928 9.031 25.564 1.00 86.12 586 PHE A CA 1
ATOM 4651 C C . PHE A 1 586 ? -20.045 9.286 24.550 1.00 86.12 586 PHE A C 1
ATOM 4653 O O . PHE A 1 586 ? -20.115 10.377 24.007 1.00 86.12 586 PHE A O 1
ATOM 4660 N N . VAL A 1 587 ? -20.924 8.324 24.278 1.00 81.31 587 VAL A N 1
ATOM 4661 C CA . VAL A 1 587 ? -22.052 8.535 23.355 1.00 81.31 587 VAL A CA 1
ATOM 4662 C C . VAL A 1 587 ? -23.123 9.428 23.984 1.00 81.31 587 VAL A C 1
ATOM 4664 O O . VAL A 1 587 ? -23.646 10.333 23.336 1.00 81.31 587 VAL A O 1
ATOM 4667 N N . ALA A 1 588 ? -23.420 9.216 25.268 1.00 79.75 588 ALA A N 1
ATOM 4668 C CA . ALA A 1 588 ? -24.469 9.925 25.990 1.00 79.75 588 ALA A CA 1
ATOM 4669 C C . ALA A 1 588 ? -24.284 11.448 25.965 1.00 79.75 588 ALA A C 1
ATOM 4671 O O . ALA A 1 588 ? -25.275 12.174 25.926 1.00 79.75 588 ALA A O 1
ATOM 4672 N N . GLN A 1 589 ? -23.044 11.946 25.948 1.00 84.25 589 GLN A N 1
ATOM 4673 C CA . GLN A 1 589 ? -22.773 13.388 25.922 1.00 84.25 589 GLN A CA 1
ATOM 4674 C C . GLN A 1 589 ? -23.317 14.100 24.667 1.00 84.25 589 GLN A C 1
ATOM 4676 O O . GLN A 1 589 ? -23.490 15.315 24.701 1.00 84.25 589 GLN A O 1
ATOM 4681 N N . PHE A 1 590 ? -23.612 13.361 23.592 1.00 83.19 590 PHE A N 1
ATOM 4682 C CA . PHE A 1 590 ? -24.115 13.904 22.325 1.00 83.19 590 PHE A CA 1
ATOM 4683 C C . PHE A 1 590 ? -25.616 13.679 22.114 1.00 83.19 590 PHE A C 1
ATOM 4685 O O . PHE A 1 590 ? -26.159 14.068 21.085 1.00 83.19 590 PHE A O 1
ATOM 4692 N N . MET A 1 591 ? -26.298 13.050 23.073 1.00 74.81 591 MET A N 1
ATOM 4693 C CA . MET A 1 591 ? -27.715 12.720 22.952 1.00 74.81 591 MET A CA 1
ATOM 4694 C C . MET A 1 591 ? -28.634 13.716 23.672 1.00 74.81 591 MET A C 1
ATOM 4696 O O . MET A 1 591 ? -28.246 14.307 24.695 1.00 74.81 591 MET A O 1
ATOM 4700 N N . PRO A 1 592 ? -29.899 13.836 23.218 1.00 75.62 592 PRO A N 1
ATOM 4701 C CA . PRO A 1 592 ? -30.946 14.523 23.964 1.00 75.62 592 PRO A CA 1
ATOM 4702 C C . PRO A 1 592 ? -31.067 13.996 25.401 1.00 75.62 592 PRO A C 1
ATOM 4704 O O . PRO A 1 592 ? -30.805 12.827 25.690 1.00 75.62 592 PRO A O 1
ATOM 4707 N N . GLU A 1 593 ? -31.456 14.871 26.325 1.00 73.69 593 GLU A N 1
ATOM 4708 C CA . GLU A 1 593 ? -31.480 14.573 27.764 1.00 73.69 593 GLU A CA 1
ATOM 4709 C C . GLU A 1 593 ? -32.422 13.413 28.129 1.00 73.69 593 GLU A C 1
ATOM 4711 O O . GLU A 1 593 ? -32.086 12.574 28.966 1.00 73.69 593 GLU A O 1
ATOM 4716 N N . GLU A 1 594 ? -33.557 13.303 27.438 1.00 70.19 594 GLU A N 1
ATOM 4717 C CA . GLU A 1 594 ? -34.514 12.202 27.599 1.00 70.19 594 GLU A CA 1
ATOM 4718 C C . GLU A 1 594 ? -33.886 10.842 27.249 1.00 70.19 594 GLU A C 1
ATOM 4720 O O . GLU A 1 594 ? -34.023 9.875 28.001 1.00 70.19 594 GLU A O 1
ATOM 4725 N N . SER A 1 595 ? -33.104 10.782 26.166 1.00 71.38 595 SER A N 1
ATOM 4726 C CA . SER A 1 595 ? -32.401 9.571 25.728 1.00 71.38 595 SER A CA 1
ATOM 4727 C C . SER A 1 595 ? -31.264 9.191 26.681 1.00 71.38 595 SER A C 1
ATOM 4729 O O . SER A 1 595 ? -31.059 8.010 26.956 1.00 71.38 595 SER A O 1
ATOM 4731 N N . ARG A 1 596 ? -30.559 10.173 27.265 1.00 71.44 596 ARG A N 1
ATOM 4732 C CA . ARG A 1 596 ? -29.497 9.924 28.262 1.00 71.44 596 ARG A CA 1
ATOM 4733 C C . ARG A 1 596 ? -30.006 9.185 29.497 1.00 71.44 596 ARG A C 1
ATOM 4735 O O . ARG A 1 596 ? -29.304 8.322 30.024 1.00 71.44 596 ARG A O 1
ATOM 4742 N N . ASN A 1 597 ? -31.210 9.514 29.960 1.00 70.25 597 ASN A N 1
ATOM 4743 C CA . ASN A 1 597 ? -31.811 8.857 31.120 1.00 70.25 597 ASN A CA 1
ATOM 4744 C C . ASN A 1 597 ? -32.248 7.421 30.804 1.00 70.25 597 ASN A C 1
ATOM 4746 O O . ASN A 1 597 ? -32.064 6.545 31.647 1.00 70.25 597 ASN A O 1
ATOM 4750 N N . ALA A 1 598 ? -32.735 7.168 29.585 1.00 65.50 598 ALA A N 1
ATOM 4751 C CA . ALA A 1 598 ? -33.093 5.828 29.119 1.00 65.50 598 ALA A CA 1
ATOM 4752 C C . ALA A 1 598 ? -31.879 4.887 28.957 1.00 65.50 598 ALA A C 1
ATOM 4754 O O . ALA A 1 598 ? -32.034 3.673 29.039 1.00 65.50 598 ALA A O 1
ATOM 4755 N N . MET A 1 599 ? -30.670 5.429 28.759 1.00 65.69 599 MET A N 1
ATOM 4756 C CA . MET A 1 599 ? -29.441 4.648 28.544 1.00 65.69 599 MET A CA 1
ATOM 4757 C C . MET A 1 599 ? -28.709 4.208 29.817 1.00 65.69 599 MET A C 1
ATOM 4759 O O . MET A 1 599 ? -27.797 3.381 29.744 1.00 65.69 599 MET A O 1
ATOM 4763 N N . LYS A 1 600 ? -29.047 4.750 30.993 1.00 68.00 600 LYS A N 1
ATOM 4764 C CA . LYS A 1 600 ? -28.336 4.407 32.235 1.00 68.00 600 LYS A CA 1
ATOM 4765 C C . LYS A 1 600 ? -28.535 2.929 32.589 1.00 68.00 600 LYS A C 1
ATOM 4767 O O . LYS A 1 600 ? -29.601 2.538 33.047 1.00 68.00 600 LYS A O 1
ATOM 4772 N N . GLY A 1 601 ? -27.475 2.135 32.429 1.00 65.94 601 GLY A N 1
ATOM 4773 C CA . GLY A 1 601 ? -27.465 0.702 32.744 1.00 65.94 601 GLY A CA 1
ATOM 4774 C C . GLY A 1 601 ? -27.964 -0.211 31.619 1.00 65.94 601 GLY A C 1
ATOM 4775 O O . GLY A 1 601 ? -28.025 -1.420 31.828 1.00 65.94 601 GLY A O 1
ATOM 4776 N N . ALA A 1 602 ? -28.289 0.337 30.443 1.00 69.00 602 ALA A N 1
ATOM 4777 C CA . ALA A 1 602 ? -28.678 -0.444 29.271 1.00 69.00 602 ALA A CA 1
ATOM 4778 C C . ALA A 1 602 ? -27.463 -1.173 28.652 1.00 69.00 602 ALA A C 1
ATOM 4780 O O . ALA A 1 602 ? -26.379 -0.581 28.562 1.00 69.00 602 ALA A O 1
ATOM 4781 N N . PRO A 1 603 ? -27.603 -2.435 28.206 1.00 70.38 603 PRO A N 1
ATOM 4782 C CA . PRO A 1 603 ? -26.540 -3.140 27.493 1.00 70.38 603 PRO A CA 1
ATOM 4783 C C . PRO A 1 603 ? -26.314 -2.541 26.092 1.00 70.38 603 PRO A C 1
ATOM 4785 O O . PRO A 1 603 ? -27.255 -2.102 25.426 1.00 70.38 603 PRO A O 1
ATOM 4788 N N . ILE A 1 604 ? -25.053 -2.532 25.638 1.00 70.62 604 ILE A N 1
ATOM 4789 C CA . ILE A 1 604 ? -24.696 -2.155 24.262 1.00 70.62 604 ILE A CA 1
ATOM 4790 C C . ILE A 1 604 ? -24.693 -3.399 23.378 1.00 70.62 604 ILE A C 1
ATOM 4792 O O . ILE A 1 604 ? -23.972 -4.359 23.654 1.00 70.62 604 ILE A O 1
ATOM 4796 N N . VAL A 1 605 ? -25.395 -3.316 22.253 1.00 75.81 605 VAL A N 1
ATOM 4797 C CA . VAL A 1 605 ? -25.327 -4.290 21.165 1.00 75.81 605 VAL A CA 1
ATOM 4798 C C . VAL A 1 605 ? -24.621 -3.654 19.974 1.00 75.81 605 VAL A C 1
ATOM 4800 O O . VAL A 1 605 ? -25.117 -2.704 19.367 1.00 75.81 605 VAL A O 1
ATOM 4803 N N . LEU A 1 606 ? -23.449 -4.185 19.627 1.00 72.62 606 LEU A N 1
ATOM 4804 C CA . LEU A 1 606 ? -22.704 -3.730 18.458 1.00 72.62 606 LEU A CA 1
ATOM 4805 C C . LEU A 1 606 ? -23.329 -4.288 17.177 1.00 72.62 606 LEU A C 1
ATOM 4807 O O . LEU A 1 606 ? -23.601 -5.484 17.085 1.00 72.62 606 LEU A O 1
ATOM 4811 N N . LYS A 1 607 ? -23.531 -3.424 16.183 1.00 74.44 607 LYS A N 1
ATOM 4812 C CA . LYS A 1 607 ? -23.977 -3.794 14.840 1.00 74.44 607 LYS A CA 1
ATOM 4813 C C . LYS A 1 607 ? -22.889 -3.509 13.823 1.00 74.44 607 LYS A C 1
ATOM 4815 O O . LYS A 1 607 ? -22.267 -2.446 13.858 1.00 74.44 607 LYS A O 1
ATOM 4820 N N . ASN A 1 608 ? -22.679 -4.449 12.909 1.00 65.06 608 ASN A N 1
ATOM 4821 C CA . ASN A 1 608 ? -21.833 -4.198 11.754 1.00 65.06 608 ASN A CA 1
ATOM 4822 C C . ASN A 1 608 ? -22.436 -3.072 10.911 1.00 65.06 608 ASN A C 1
ATOM 4824 O O . ASN A 1 608 ? -23.656 -2.916 10.845 1.00 65.06 608 ASN A O 1
ATOM 4828 N N . VAL A 1 609 ? -21.558 -2.263 10.327 1.00 57.91 609 VAL A N 1
ATOM 4829 C CA . VAL A 1 609 ? -21.954 -1.284 9.317 1.00 57.91 609 VAL A CA 1
ATOM 4830 C C . VAL A 1 609 ? -22.150 -2.045 8.022 1.00 57.91 609 VAL A C 1
ATOM 4832 O O . VAL A 1 609 ? -21.289 -2.851 7.667 1.00 57.91 609 VAL A O 1
ATOM 4835 N N . ASP A 1 610 ? -23.281 -1.813 7.371 1.00 53.09 610 ASP A N 1
ATOM 4836 C CA . ASP A 1 610 ? -23.449 -2.210 5.984 1.00 53.09 610 ASP A CA 1
ATOM 4837 C C . ASP A 1 610 ? -22.610 -1.250 5.136 1.00 53.09 610 ASP A C 1
ATOM 4839 O O . ASP A 1 610 ? -22.780 -0.034 5.238 1.00 53.09 610 ASP A O 1
ATOM 4843 N N . TRP A 1 611 ? -21.605 -1.790 4.451 1.00 46.06 611 TRP A N 1
ATOM 4844 C CA . TRP A 1 611 ? -20.641 -1.006 3.669 1.00 46.06 611 TRP A CA 1
ATOM 4845 C C . TRP A 1 611 ? -21.026 -0.936 2.187 1.00 46.06 611 TRP A C 1
ATOM 4847 O O . TRP A 1 611 ? -20.256 -0.353 1.421 1.00 46.06 611 TRP A O 1
ATOM 4857 N N . ASP A 1 612 ? -22.144 -1.569 1.816 1.00 34.50 612 ASP A N 1
ATOM 4858 C CA . ASP A 1 612 ? -22.668 -1.633 0.450 1.00 34.50 612 ASP A CA 1
ATOM 4859 C C . ASP A 1 612 ? -23.206 -0.286 -0.054 1.00 34.50 612 ASP A C 1
ATOM 4861 O O . ASP A 1 612 ? -23.843 0.463 0.731 1.00 34.50 612 ASP A O 1
#

Radius of gyration: 28.81 Å; chains: 1; bounding box: 76×77×69 Å

Sequence (612 aa):
RAIEDAGDAQQIVLINDLNGFEKKNNDFRMNKLMLEMVLAHFPNRVGAIWCVSTPWIFRMVFRVIKPWLGDELVSRVHLFGGTSELREFIAEDQLLTDFGGKCKEDIRGWAEERARIEGVNLDKPEPHQFKNEEIVAAFSDAPVSQTANGCLYQGWLKKQGGFVKKFNKRYCVLKGTILYYYRGQNDSKADGVVFLRGARLAADHSSTFHIITSAGKDCIFQLADKKQTQWLKVLENVIVSNGGSIGKSGGESTVVDPVDSFGITWQPQSPKAKGKKKSADPELMLDTLFLLYQDPALRIFPEGHVPGNEIVDLLVKHTLKSREESIAVANIWIEHQFLFPLSPKAQKFADSEDQTFIFTFLSPTNVLNVTRIAKQPANMHATEILEGLHMQLVQLIKLNQEPDGSIDFAALKQRREYFNFLVATSDLQLISMDSIKDQPTFFFNLRSMMLLHAQIHHGIGTDCDTRLRLFTGSQYIVGMNRFSLTDIGHGILRANTGAPESLLSKHFLDKKDPRLKFALKSSNEQVVFALFPGITLDAFHYSTDLSETITEATNKFMSDFIALKEGEIHVSVILTWVNTPDKIAFVAQFMPEESRNAMKGAPIVLKNVDWD